Protein AF-A0A2E8H8Q5-F1 (afdb_monomer_lite)

Radius of gyration: 27.18 Å; chains: 1; bounding box: 79×69×74 Å

Foldseek 3Di:
DDDDDDPDPPDPDDDDPFDPAPPFPCGFPLNVPQDQDFCQVVNDDDDDDDDDDADAPPVGHHDDDDDDAKDFDAAAADADDDQFTKIKGFCCCCPVQVFKDKDKDDDDQKIKIKIAGWQDFGHADLQAFGARIDHGIKIWMGGPWKIKIKTKDFPAEDFDDDDPDDRPDMTMDGDQKGKMKIKMKMKGDDPPFKIKMKIKIKIFIEGRHHHCVQQDSLFHQHPLQAQQFFKKKKKKAFQQLPPQAFGKWWQAKWKDFVNHTFAFPFKWKFPPVQQQAWFFLAVPDTDGDDSVVQCVQQQLHGRPVSSCLLGLDNCPPPGDVVRIDTDDGHHNVRIDTHHRPMMIMTMGGDGGAGQWMKMKTWMFFWIWIKMWTFGHRCVQAVDPPQGDIDIDTFDTDWAGDHDRPPGDMDMGTDFHWGMKMKIKMWMWGCPPQKTKTKMKMKIKTKGFHRHPNHDIDIDMDIWMKMKIKGDPDPFKIKIKMWIDFAQPSAQWDWTWYAAPWGSDRNRTDTDIDGSQFFDSLSHSEGQAEAASPSSNNGDHPPDADNHFQQLQCPVSRRAGLQCNPVPPHGLCPPPPSVVRGDDDDDDDADPPVPPPGHSSRDDDRDGSHSDRHQKGWMKMKMWGDPDPSDIDMDMDMWIARGRNGDTD

pLDDT: mean 78.56, std 18.12, range [28.44, 98.62]

Structure (mmCIF, N/CA/C/O backbone):
data_AF-A0A2E8H8Q5-F1
#
_entry.id   AF-A0A2E8H8Q5-F1
#
loop_
_atom_site.group_PDB
_atom_site.id
_atom_site.type_symbol
_atom_site.label_atom_id
_atom_site.label_alt_id
_atom_site.label_comp_id
_atom_site.label_asym_id
_atom_site.label_entity_id
_atom_site.label_seq_id
_atom_site.pdbx_PDB_ins_code
_atom_site.Cartn_x
_atom_site.Cartn_y
_atom_site.Cartn_z
_atom_site.occupancy
_atom_site.B_iso_or_equiv
_atom_site.auth_seq_id
_atom_site.auth_comp_id
_atom_site.auth_asym_id
_atom_site.auth_atom_id
_atom_site.pdbx_PDB_model_num
ATOM 1 N N . MET A 1 1 ? -37.981 -36.299 -41.273 1.00 35.28 1 MET A N 1
ATOM 2 C CA . MET A 1 1 ? -37.106 -35.482 -42.141 1.00 35.28 1 MET A CA 1
ATOM 3 C C . MET A 1 1 ? -37.208 -34.044 -41.636 1.00 35.28 1 MET A C 1
ATOM 5 O O . MET A 1 1 ? -38.079 -33.306 -42.071 1.00 35.28 1 MET A O 1
ATOM 9 N N . PHE A 1 2 ? -36.442 -33.702 -40.598 1.00 28.44 2 PHE A N 1
ATOM 10 C CA . PHE A 1 2 ? -36.513 -32.393 -39.937 1.00 28.44 2 PHE A CA 1
ATOM 11 C C . PHE A 1 2 ? -35.454 -31.471 -40.547 1.00 28.44 2 PHE A C 1
ATOM 13 O O . PHE A 1 2 ? -34.269 -31.794 -40.528 1.00 28.44 2 PHE A O 1
ATOM 20 N N . ARG A 1 3 ? -35.899 -30.358 -41.139 1.00 29.95 3 ARG A N 1
ATOM 21 C CA . ARG A 1 3 ? -35.035 -29.278 -41.627 1.00 29.95 3 ARG A CA 1
ATOM 22 C C . ARG A 1 3 ? -34.650 -28.399 -40.438 1.00 29.95 3 ARG A C 1
ATOM 24 O O . ARG A 1 3 ? -35.522 -27.799 -39.822 1.00 29.95 3 ARG A O 1
ATOM 31 N N . ILE A 1 4 ? -33.357 -28.341 -40.139 1.00 31.83 4 ILE A N 1
ATOM 32 C CA . ILE A 1 4 ? -32.764 -27.381 -39.205 1.00 31.83 4 ILE A CA 1
ATOM 33 C C . ILE A 1 4 ? -32.521 -26.091 -39.990 1.00 31.83 4 ILE A C 1
ATOM 35 O O . ILE A 1 4 ? -31.784 -26.092 -40.976 1.00 31.83 4 ILE A O 1
ATOM 39 N N . HIS A 1 5 ? -33.170 -25.005 -39.578 1.00 30.89 5 HIS A N 1
ATOM 40 C CA . HIS A 1 5 ? -32.836 -23.662 -40.032 1.00 30.89 5 HIS A CA 1
ATOM 41 C C . HIS A 1 5 ? -31.618 -23.180 -39.241 1.00 30.89 5 HIS A C 1
ATOM 43 O O . HIS A 1 5 ? -31.726 -22.840 -38.068 1.00 30.89 5 HIS A O 1
ATOM 49 N N . LEU A 1 6 ? -30.454 -23.190 -39.892 1.00 28.95 6 LEU A N 1
ATOM 50 C CA . LEU A 1 6 ? -29.264 -22.490 -39.429 1.00 28.95 6 LEU A CA 1
ATOM 51 C C . LEU A 1 6 ? -29.497 -20.993 -39.686 1.00 28.95 6 LEU A C 1
ATOM 53 O O . LEU A 1 6 ? -29.458 -20.548 -40.834 1.00 28.95 6 LEU A O 1
ATOM 57 N N . VAL A 1 7 ? -29.813 -20.235 -38.638 1.00 30.75 7 VAL A N 1
ATOM 58 C CA . VAL A 1 7 ? -29.820 -18.770 -38.703 1.00 30.75 7 VAL A CA 1
ATOM 59 C C . VAL A 1 7 ? -28.363 -18.325 -38.700 1.00 30.75 7 VAL A C 1
ATOM 61 O O . VAL A 1 7 ? -27.665 -18.428 -37.696 1.00 30.75 7 VAL A O 1
ATOM 64 N N . LEU A 1 8 ? -27.894 -17.901 -39.870 1.00 30.58 8 LEU A N 1
ATOM 65 C CA . LEU A 1 8 ? -26.597 -17.275 -40.069 1.00 30.58 8 LEU A CA 1
ATOM 66 C C . LEU A 1 8 ? -26.690 -15.842 -39.518 1.00 30.58 8 LEU A C 1
ATOM 68 O O . LEU A 1 8 ? -27.173 -14.947 -40.210 1.00 30.58 8 LEU A O 1
ATOM 72 N N . CYS A 1 9 ? -26.277 -15.625 -38.267 1.00 28.61 9 CYS A N 1
ATOM 73 C CA . CYS A 1 9 ? -25.980 -14.277 -37.784 1.00 28.61 9 CYS A CA 1
ATOM 74 C C . CYS A 1 9 ? -24.736 -13.785 -38.531 1.00 28.61 9 CYS A C 1
ATOM 76 O O . CYS A 1 9 ? -23.620 -14.203 -38.228 1.00 28.61 9 CYS A O 1
ATOM 78 N N . LEU A 1 10 ? -24.928 -12.926 -39.536 1.00 31.69 10 LEU A N 1
ATOM 79 C CA . LEU A 1 10 ? -23.854 -12.066 -40.023 1.00 31.69 10 LEU A CA 1
ATOM 80 C C . LEU A 1 10 ? -23.558 -11.053 -38.913 1.00 31.69 10 LEU A C 1
ATOM 82 O O . LEU A 1 10 ? -24.235 -10.033 -38.804 1.00 31.69 10 LEU A O 1
ATOM 86 N N . CYS A 1 11 ? -22.562 -11.345 -38.082 1.00 32.38 11 CYS A N 1
ATOM 87 C CA . CYS A 1 11 ? -21.906 -10.305 -37.306 1.00 32.38 11 CYS A CA 1
ATOM 88 C C . CYS A 1 11 ? -21.221 -9.363 -38.303 1.00 32.38 11 CYS A C 1
ATOM 90 O O . CYS A 1 11 ? -20.434 -9.804 -39.144 1.00 32.38 11 CYS A O 1
ATOM 92 N N . LEU A 1 12 ? -21.561 -8.078 -38.238 1.00 31.41 12 LEU A N 1
ATOM 93 C CA . LEU A 1 12 ? -20.757 -7.014 -38.824 1.00 31.41 12 LEU A CA 1
ATOM 94 C C . LEU A 1 12 ? -19.358 -7.130 -38.213 1.00 31.41 12 LEU A C 1
ATOM 96 O O . LEU A 1 12 ? -19.176 -6.877 -37.028 1.00 31.41 12 LEU A O 1
ATOM 100 N N . VAL A 1 13 ? -18.393 -7.591 -39.005 1.00 34.50 13 VAL A N 1
ATOM 101 C CA . VAL A 1 13 ? -16.983 -7.614 -38.615 1.00 34.50 13 VAL A CA 1
ATOM 102 C C . VAL A 1 13 ? -16.469 -6.188 -38.780 1.00 34.50 13 VAL A C 1
ATOM 104 O O . VAL A 1 13 ? -16.101 -5.785 -39.884 1.00 34.50 13 VAL A O 1
ATOM 107 N N . SER A 1 14 ? -16.489 -5.407 -37.701 1.00 32.50 14 SER A N 1
ATOM 108 C CA . SER A 1 14 ? -15.544 -4.304 -37.561 1.00 32.50 14 SER A CA 1
ATOM 109 C C . SER A 1 14 ? -14.157 -4.922 -37.390 1.00 32.50 14 SER A C 1
ATOM 111 O O . SER A 1 14 ? -13.949 -5.837 -36.595 1.00 32.50 14 SER A O 1
ATOM 113 N N . VAL A 1 15 ? -13.210 -4.488 -38.217 1.00 34.66 15 VAL A N 1
ATOM 114 C CA . VAL A 1 15 ? -11.812 -4.910 -38.121 1.00 34.66 15 VAL A CA 1
ATOM 115 C C . VAL A 1 15 ? -11.148 -3.973 -37.122 1.00 34.66 15 VAL A C 1
ATOM 117 O O . VAL A 1 15 ? -10.618 -2.940 -37.515 1.00 34.66 15 VAL A O 1
ATOM 120 N N . ALA A 1 16 ? -11.227 -4.305 -35.837 1.00 34.34 16 ALA A N 1
ATOM 121 C CA . ALA A 1 16 ? -10.293 -3.773 -34.855 1.00 34.34 16 ALA A CA 1
ATOM 122 C C . ALA A 1 16 ? -9.044 -4.677 -34.843 1.00 34.34 16 ALA A C 1
ATOM 124 O O . ALA A 1 16 ? -9.179 -5.899 -34.999 1.00 34.34 16 ALA A O 1
ATOM 125 N N . PRO A 1 17 ? -7.825 -4.134 -34.703 1.00 34.22 17 PRO A N 1
ATOM 126 C CA . PRO A 1 17 ? -6.651 -4.945 -34.414 1.00 34.22 17 PRO A CA 1
ATOM 127 C C . PRO A 1 17 ? -6.799 -5.562 -33.013 1.00 34.22 17 PRO A C 1
ATOM 129 O O . PRO A 1 17 ? -6.422 -4.965 -32.020 1.00 34.22 17 PRO A O 1
ATOM 132 N N . SER A 1 18 ? -7.373 -6.763 -32.913 1.00 38.44 18 SER A N 1
ATOM 133 C CA . SER A 1 18 ? -7.459 -7.491 -31.639 1.00 38.44 18 SER A CA 1
ATOM 134 C C . SER A 1 18 ? -6.150 -8.243 -31.381 1.00 38.44 18 SER A C 1
ATOM 136 O O . SER A 1 18 ? -5.828 -9.190 -32.120 1.00 38.44 18 SER A O 1
ATOM 138 N N . ALA A 1 19 ? -5.401 -7.846 -30.351 1.00 41.88 19 ALA A N 1
ATOM 139 C CA . ALA A 1 19 ? -4.220 -8.532 -29.837 1.00 41.88 19 ALA A CA 1
ATOM 140 C C . ALA A 1 19 ? -4.625 -9.712 -28.916 1.00 41.88 19 ALA A C 1
ATOM 142 O O . ALA A 1 19 ? -4.969 -9.533 -27.767 1.00 41.88 19 ALA A O 1
ATOM 143 N N . GLY A 1 20 ? -4.580 -10.958 -29.386 1.00 47.00 20 GLY A N 1
ATOM 144 C CA . GLY A 1 20 ? -4.479 -12.149 -28.544 1.00 47.00 20 GLY A CA 1
ATOM 145 C C . GLY A 1 20 ? -3.141 -12.122 -27.845 1.00 47.00 20 GLY A C 1
ATOM 146 O O . GLY A 1 20 ? -2.085 -12.293 -28.471 1.00 47.00 20 GLY A O 1
ATOM 147 N N . GLN A 1 21 ? -3.258 -11.857 -26.563 1.00 63.16 21 GLN A N 1
ATOM 148 C CA . GLN A 1 21 ? -2.218 -11.397 -25.689 1.00 63.16 21 GLN A CA 1
ATOM 149 C C . GLN A 1 21 ? -2.270 -12.239 -24.413 1.00 63.16 21 GLN A C 1
ATOM 151 O O . GLN A 1 21 ? -3.286 -12.866 -24.109 1.00 63.16 21 GLN A O 1
ATOM 156 N N . PHE A 1 22 ? -1.160 -12.311 -23.694 1.00 64.81 22 PHE A N 1
ATOM 157 C CA . PHE A 1 22 ? -1.220 -12.672 -22.285 1.00 64.81 22 PHE A CA 1
ATOM 158 C C . PHE A 1 22 ? -2.120 -11.666 -21.543 1.00 64.81 22 PHE A C 1
ATOM 160 O O . PHE A 1 22 ? -2.167 -10.499 -21.930 1.00 64.81 22 PHE A O 1
ATOM 167 N N . LEU A 1 23 ? -2.830 -12.129 -20.515 1.00 64.25 23 LEU A N 1
ATOM 168 C CA . LEU A 1 23 ? -3.615 -11.310 -19.591 1.00 64.25 23 LEU A CA 1
ATOM 169 C C . LEU A 1 23 ? -2.716 -10.321 -18.855 1.00 64.25 23 LEU A C 1
ATOM 171 O O . LEU A 1 23 ? -3.163 -9.237 -18.506 1.00 64.25 23 LEU A O 1
ATOM 175 N N . SER A 1 24 ? -1.453 -10.692 -18.628 1.00 63.84 24 SER A N 1
ATOM 176 C CA . SER A 1 24 ? -0.474 -9.767 -18.072 1.00 63.84 24 SER A CA 1
ATOM 177 C C . SER A 1 24 ? -0.331 -8.509 -18.915 1.00 63.84 24 SER A C 1
ATOM 179 O O . SER A 1 24 ? -0.196 -8.580 -20.147 1.00 63.84 24 SER A O 1
ATOM 181 N N . ARG A 1 25 ? -0.206 -7.390 -18.215 1.00 70.00 25 ARG A N 1
ATOM 182 C CA . ARG A 1 25 ? -0.043 -6.070 -18.814 1.00 70.00 25 ARG A CA 1
ATOM 183 C C . ARG A 1 25 ? 1.182 -5.919 -19.723 1.00 70.00 25 ARG A C 1
ATOM 185 O O . ARG A 1 25 ? 1.063 -5.243 -20.732 1.00 70.00 25 ARG A O 1
ATOM 192 N N . ASP A 1 26 ? 2.301 -6.607 -19.453 1.00 58.50 26 ASP A N 1
ATOM 193 C CA . ASP A 1 26 ? 3.595 -6.428 -20.152 1.00 58.50 26 ASP A CA 1
ATOM 194 C C . ASP A 1 26 ? 3.540 -6.681 -21.673 1.00 58.50 26 ASP A C 1
ATOM 196 O O . ASP A 1 26 ? 4.475 -6.378 -22.414 1.00 58.50 26 ASP A O 1
ATOM 200 N N . PHE A 1 27 ? 2.454 -7.282 -22.163 1.00 52.50 27 PHE A N 1
ATOM 201 C CA . PHE A 1 27 ? 2.238 -7.521 -23.588 1.00 52.50 27 PHE A CA 1
ATOM 202 C C . PHE A 1 27 ? 1.300 -6.503 -24.250 1.00 52.50 27 PHE A C 1
ATOM 204 O O . PHE A 1 27 ? 1.085 -6.619 -25.461 1.00 52.50 27 PHE A O 1
ATOM 211 N N . ARG A 1 28 ? 0.732 -5.551 -23.490 1.00 62.34 28 ARG A N 1
ATOM 212 C CA . ARG A 1 28 ? -0.086 -4.451 -24.019 1.00 62.34 28 ARG A CA 1
ATOM 213 C C . ARG A 1 28 ? 0.873 -3.425 -24.617 1.00 62.34 28 ARG A C 1
ATOM 215 O O . ARG A 1 28 ? 1.993 -3.266 -24.138 1.00 62.34 28 ARG A O 1
ATOM 222 N N . GLU A 1 29 ? 0.466 -2.754 -25.693 1.00 55.69 29 GLU A N 1
ATOM 223 C CA . GLU A 1 29 ? 1.357 -1.808 -26.384 1.00 55.69 29 GLU A CA 1
ATOM 224 C C . GLU A 1 29 ? 1.789 -0.639 -25.486 1.00 55.69 29 GLU A C 1
ATOM 226 O O . GLU A 1 29 ? 2.944 -0.231 -25.598 1.00 55.69 29 GLU A O 1
ATOM 231 N N . LEU A 1 30 ? 0.918 -0.204 -24.563 1.00 54.91 30 LEU A N 1
ATOM 232 C CA . LEU A 1 30 ? 1.201 0.798 -23.524 1.00 54.91 30 LEU A CA 1
ATOM 233 C C . LEU A 1 30 ? 2.478 0.455 -22.733 1.00 54.91 30 LEU A C 1
ATOM 235 O O . LEU A 1 30 ? 3.422 1.234 -22.674 1.00 54.91 30 LEU A O 1
ATOM 239 N N . TRP A 1 31 ? 2.579 -0.784 -22.251 1.00 55.69 31 TRP A N 1
ATOM 240 C CA . TRP A 1 31 ? 3.596 -1.211 -21.283 1.00 55.69 31 TRP A CA 1
ATOM 241 C C . TRP A 1 31 ? 4.890 -1.751 -21.875 1.00 55.69 31 TRP A C 1
ATOM 243 O O . TRP A 1 31 ? 5.810 -2.146 -21.160 1.00 55.69 31 TRP A O 1
ATOM 253 N N . ARG A 1 32 ? 5.007 -1.774 -23.203 1.00 56.50 32 ARG A N 1
ATOM 254 C CA . ARG A 1 32 ? 6.163 -2.371 -23.885 1.00 56.50 32 ARG A CA 1
ATOM 255 C C . ARG A 1 32 ? 7.495 -1.686 -23.540 1.00 56.50 32 ARG A C 1
ATOM 257 O O . ARG A 1 32 ? 8.556 -2.281 -23.755 1.00 56.50 32 ARG A O 1
ATOM 264 N N . ASN A 1 33 ? 7.443 -0.446 -23.057 1.00 51.78 33 ASN A N 1
ATOM 265 C CA . ASN A 1 33 ? 8.616 0.359 -22.729 1.00 51.78 33 ASN A CA 1
ATOM 266 C C . ASN A 1 33 ? 9.030 0.268 -21.247 1.00 51.78 33 ASN A C 1
ATOM 268 O O . ASN A 1 33 ? 10.133 0.709 -20.924 1.00 51.78 33 ASN A O 1
ATOM 272 N N . GLU A 1 34 ? 8.231 -0.360 -20.374 1.00 56.94 34 GLU A N 1
ATOM 273 C CA . GLU A 1 34 ? 8.612 -0.636 -18.982 1.00 56.94 34 GLU A CA 1
ATOM 274 C C . GLU A 1 34 ? 9.607 -1.795 -18.910 1.00 56.94 34 GLU A C 1
ATOM 276 O O . GLU A 1 34 ? 9.263 -2.972 -18.784 1.00 56.94 34 GLU A O 1
ATOM 281 N N . VAL A 1 35 ? 10.890 -1.475 -19.023 1.00 60.03 35 VAL A N 1
ATOM 282 C CA . VAL A 1 35 ? 11.966 -2.461 -18.915 1.00 60.03 35 VAL A CA 1
ATOM 283 C C . VAL A 1 35 ? 13.001 -1.998 -17.910 1.00 60.03 35 VAL A C 1
ATOM 285 O O . VAL A 1 35 ? 13.249 -0.806 -17.760 1.00 60.03 35 VAL A O 1
ATOM 288 N N . PHE A 1 36 ? 13.662 -2.948 -17.236 1.00 74.25 36 PHE A N 1
ATOM 289 C CA . PHE A 1 36 ? 14.787 -2.622 -16.361 1.00 74.25 36 PHE A CA 1
ATOM 290 C C . PHE A 1 36 ? 15.883 -1.900 -17.156 1.00 74.25 36 PHE A C 1
ATOM 292 O O . PHE A 1 36 ? 16.674 -2.507 -17.893 1.00 74.25 36 PHE A O 1
ATOM 299 N N . GLU A 1 37 ? 15.930 -0.581 -16.987 1.00 59.50 37 GLU A N 1
ATOM 300 C CA . GLU A 1 37 ? 16.938 0.278 -17.578 1.00 59.50 37 GLU A CA 1
ATOM 301 C C . GLU A 1 37 ? 18.140 0.394 -16.645 1.00 59.50 37 GLU A C 1
ATOM 303 O O . GLU A 1 37 ? 18.019 0.723 -15.467 1.00 59.50 37 GLU A O 1
ATOM 308 N N . ASN A 1 38 ? 19.335 0.161 -17.187 1.00 72.62 38 ASN A N 1
ATOM 309 C CA . ASN A 1 38 ? 20.592 0.350 -16.475 1.00 72.62 38 ASN A CA 1
ATOM 310 C C . ASN A 1 38 ? 21.435 1.404 -17.195 1.00 72.62 38 ASN A C 1
ATOM 312 O O . ASN A 1 38 ? 22.013 1.142 -18.261 1.00 72.62 38 ASN A O 1
ATOM 316 N N . TYR A 1 39 ? 21.572 2.579 -16.583 1.00 66.06 39 TYR A N 1
ATOM 317 C CA . TYR A 1 39 ? 22.325 3.687 -17.154 1.00 66.06 39 TYR A CA 1
ATOM 318 C C . TYR A 1 39 ? 23.812 3.355 -17.264 1.00 66.06 39 TYR A C 1
ATOM 320 O O . TYR A 1 39 ? 24.486 3.930 -18.109 1.00 66.06 39 TYR A O 1
ATOM 328 N N . GLY A 1 40 ? 24.327 2.381 -16.501 1.00 41.94 40 GLY A N 1
ATOM 329 C CA . GLY A 1 40 ? 25.668 1.799 -16.633 1.00 41.94 40 GLY A CA 1
ATOM 330 C C . GLY A 1 40 ? 25.984 1.294 -18.050 1.00 41.94 40 GLY A C 1
ATOM 331 O O . GLY A 1 40 ? 27.060 1.584 -18.578 1.00 41.94 40 GLY A O 1
ATOM 332 N N . ALA A 1 41 ? 25.053 0.614 -18.716 1.00 52.56 41 ALA A N 1
ATOM 333 C CA . ALA A 1 41 ? 25.263 0.107 -20.075 1.00 52.56 41 ALA A CA 1
ATOM 334 C C . ALA A 1 41 ? 24.914 1.144 -21.160 1.00 52.56 41 ALA A C 1
ATOM 336 O O . ALA A 1 41 ? 25.683 1.324 -22.104 1.00 52.56 41 ALA A O 1
ATOM 337 N N . GLY A 1 42 ? 23.768 1.824 -21.020 1.00 54.16 42 GLY A N 1
ATOM 338 C CA . GLY A 1 42 ? 23.177 2.667 -22.070 1.00 54.16 42 GLY A CA 1
ATOM 339 C C . GLY A 1 42 ? 23.531 4.157 -22.028 1.00 54.16 42 GLY A C 1
ATOM 340 O O . GLY A 1 42 ? 23.348 4.839 -23.034 1.00 54.16 42 GLY A O 1
ATOM 341 N N . GLY A 1 43 ? 24.070 4.662 -20.911 1.00 53.72 43 GLY A N 1
ATOM 342 C CA . GLY A 1 43 ? 24.083 6.105 -20.635 1.00 53.72 43 GLY A CA 1
ATOM 343 C C . GLY A 1 43 ? 22.773 6.582 -20.015 1.00 53.72 43 GLY A C 1
ATOM 344 O O . GLY A 1 43 ? 21.753 5.933 -20.207 1.00 53.72 43 GLY A O 1
ATOM 345 N N . TYR A 1 44 ? 22.813 7.690 -19.265 1.00 48.50 44 TYR A N 1
ATOM 346 C CA . TYR A 1 44 ? 21.593 8.405 -18.877 1.00 48.50 44 TYR A CA 1
ATOM 347 C C . TYR A 1 44 ? 20.998 9.058 -20.126 1.00 48.50 44 TYR A C 1
ATOM 349 O O . TYR A 1 44 ? 21.748 9.641 -20.918 1.00 48.50 44 TYR A O 1
ATOM 357 N N . ARG A 1 45 ? 19.690 8.900 -20.321 1.00 53.50 45 ARG A N 1
ATOM 358 C CA . ARG A 1 45 ? 18.925 9.565 -21.376 1.00 53.50 45 ARG A CA 1
ATOM 359 C C . ARG A 1 45 ? 18.148 10.692 -20.723 1.00 53.50 45 ARG A C 1
ATOM 361 O O . ARG A 1 45 ? 17.631 10.511 -19.631 1.00 53.50 45 ARG A O 1
ATOM 368 N N . ASP A 1 46 ? 18.164 11.843 -21.372 1.00 52.59 46 ASP A N 1
ATOM 369 C CA . ASP A 1 46 ? 17.427 13.009 -20.916 1.00 52.59 46 ASP A CA 1
ATOM 370 C C . ASP A 1 46 ? 15.949 12.813 -21.257 1.00 52.59 46 ASP A C 1
ATOM 372 O O . ASP A 1 46 ? 15.634 12.465 -22.402 1.00 52.59 46 ASP A O 1
ATOM 376 N N . TYR A 1 47 ? 15.081 12.963 -20.264 1.00 48.47 47 TYR A N 1
ATOM 377 C CA . TYR A 1 47 ? 13.639 12.792 -20.386 1.00 48.47 47 TYR A CA 1
ATOM 378 C C . TYR A 1 47 ? 13.020 14.188 -20.176 1.00 48.47 47 TYR A C 1
ATOM 380 O O . TYR A 1 47 ? 12.818 14.608 -19.044 1.00 48.47 47 TYR A O 1
ATOM 388 N N . ASP A 1 48 ? 12.790 14.878 -21.303 1.00 42.44 48 ASP A N 1
ATOM 389 C CA . ASP A 1 48 ? 12.119 16.180 -21.528 1.00 42.44 48 ASP A CA 1
ATOM 390 C C . ASP A 1 48 ? 12.958 17.474 -21.773 1.00 42.44 48 ASP A C 1
ATOM 392 O O . ASP A 1 48 ? 14.136 17.571 -21.441 1.00 42.44 48 ASP A O 1
ATOM 396 N N . PHE A 1 49 ? 12.367 18.425 -22.525 1.00 43.47 49 PHE A N 1
ATOM 397 C CA . PHE A 1 49 ? 13.016 19.426 -23.408 1.00 43.47 49 PHE A CA 1
ATOM 398 C C . PHE A 1 49 ? 13.586 20.712 -22.754 1.00 43.47 49 PHE A C 1
ATOM 400 O O . PHE A 1 49 ? 12.824 21.572 -22.329 1.00 43.47 49 PHE A O 1
ATOM 407 N N . ASP A 1 50 ? 14.905 20.955 -22.869 1.00 34.22 50 ASP A N 1
ATOM 408 C CA . ASP A 1 50 ? 15.508 22.123 -23.558 1.00 34.22 50 ASP A CA 1
ATOM 409 C C . ASP A 1 50 ? 17.060 22.086 -23.562 1.00 34.22 50 ASP A C 1
ATOM 411 O O . ASP A 1 50 ? 17.716 21.335 -22.850 1.00 34.22 50 ASP A O 1
ATOM 415 N N . GLN A 1 51 ? 17.685 22.880 -24.438 1.00 37.50 51 GLN A N 1
ATOM 416 C CA . GLN A 1 51 ? 19.099 22.751 -24.823 1.00 37.50 51 GLN A CA 1
ATOM 417 C C . GLN A 1 51 ? 20.117 23.239 -23.759 1.00 37.50 51 GLN A C 1
ATOM 419 O O . GLN A 1 51 ? 20.331 24.440 -23.578 1.00 37.50 51 GLN A O 1
ATOM 424 N N . GLU A 1 52 ? 20.850 22.306 -23.140 1.00 42.62 52 GLU A N 1
ATOM 425 C CA . GLU A 1 52 ? 21.918 22.585 -22.164 1.00 42.62 52 GLU A CA 1
ATOM 426 C C . GLU A 1 52 ? 23.279 23.001 -22.779 1.00 42.62 52 GLU A C 1
ATOM 428 O O . GLU A 1 52 ? 23.699 22.551 -23.852 1.00 42.62 52 GLU A O 1
ATOM 433 N N . ASN A 1 53 ? 24.026 23.858 -22.066 1.00 37.44 53 ASN A N 1
ATOM 434 C CA . ASN A 1 53 ? 25.202 24.575 -22.576 1.00 37.44 53 ASN A CA 1
ATOM 435 C C . ASN A 1 53 ? 26.521 24.113 -21.912 1.00 37.44 53 ASN A C 1
ATOM 437 O O . ASN A 1 53 ? 26.784 24.391 -20.742 1.00 37.44 53 ASN A O 1
ATOM 441 N N . ARG A 1 54 ? 27.413 23.470 -22.679 1.00 38.94 54 ARG A N 1
ATOM 442 C CA . ARG A 1 54 ? 28.720 22.964 -22.201 1.00 38.94 54 ARG A CA 1
ATOM 443 C C . ARG A 1 54 ? 29.765 24.080 -22.037 1.00 38.94 54 ARG A C 1
ATOM 445 O O . ARG A 1 54 ? 29.915 24.934 -22.913 1.00 38.94 54 ARG A O 1
ATOM 452 N N . ARG A 1 55 ? 30.564 24.041 -20.959 1.00 38.69 55 ARG A N 1
ATOM 453 C CA . ARG A 1 55 ? 31.727 24.932 -20.749 1.00 38.69 55 ARG A CA 1
ATOM 454 C C . ARG A 1 55 ? 33.037 24.162 -20.891 1.00 38.69 55 ARG A C 1
ATOM 456 O O . ARG A 1 55 ? 33.341 23.268 -20.109 1.00 38.69 55 ARG A O 1
ATOM 463 N N . PHE A 1 56 ? 33.811 24.589 -21.877 1.00 43.59 56 PHE A N 1
ATOM 464 C CA . PHE A 1 56 ? 35.156 24.119 -22.172 1.00 43.59 56 PHE A CA 1
ATOM 465 C C . PHE A 1 56 ? 36.165 25.197 -21.764 1.00 43.59 56 PHE A C 1
ATOM 467 O O . PHE A 1 56 ? 35.820 26.384 -21.684 1.00 43.59 56 PHE A O 1
ATOM 474 N N . ASP A 1 57 ? 37.411 24.816 -21.512 1.00 40.16 57 ASP A N 1
ATOM 475 C CA . ASP A 1 57 ? 38.496 25.786 -21.377 1.00 40.16 57 ASP A CA 1
ATOM 476 C C . ASP A 1 57 ? 38.815 26.480 -22.722 1.00 40.16 57 ASP A C 1
ATOM 478 O O . ASP A 1 57 ? 38.181 26.236 -23.751 1.00 40.16 57 ASP A O 1
ATOM 482 N N . ARG A 1 58 ? 39.807 27.383 -22.741 1.00 33.28 58 ARG A N 1
ATOM 483 C CA . ARG A 1 58 ? 40.209 28.091 -23.977 1.00 33.28 58 ARG A CA 1
ATOM 484 C C . ARG A 1 58 ? 40.896 27.191 -25.022 1.00 33.28 58 ARG A C 1
ATOM 486 O O . ARG A 1 58 ? 41.231 27.699 -26.092 1.00 33.28 58 ARG A O 1
ATOM 493 N N . PHE A 1 59 ? 41.102 25.907 -24.730 1.00 39.66 59 PHE A N 1
ATOM 494 C CA . PHE A 1 59 ? 41.710 24.901 -25.603 1.00 39.66 59 PHE A CA 1
ATOM 495 C C . PHE A 1 59 ? 40.745 23.764 -25.995 1.00 39.66 59 PHE A C 1
ATOM 497 O O . PHE A 1 59 ? 41.047 23.048 -26.948 1.00 39.66 59 PHE A O 1
ATOM 504 N N . GLY A 1 60 ? 39.569 23.660 -25.365 1.00 32.03 60 GLY A N 1
ATOM 505 C CA . GLY A 1 60 ? 38.500 22.722 -25.727 1.00 32.03 60 GLY A CA 1
ATOM 506 C C . GLY A 1 60 ? 38.276 21.559 -24.752 1.00 32.03 60 GLY A C 1
ATOM 507 O O . GLY A 1 60 ? 37.491 20.671 -25.079 1.00 32.03 60 GLY A O 1
ATOM 508 N N . ASP A 1 61 ? 38.903 21.566 -23.572 1.00 38.31 61 ASP A N 1
ATOM 509 C CA . ASP A 1 61 ? 38.802 20.481 -22.583 1.00 38.31 61 ASP A CA 1
ATOM 510 C C . ASP A 1 61 ? 37.759 20.786 -21.480 1.00 38.31 61 ASP A C 1
ATOM 512 O O . ASP A 1 61 ? 37.551 21.941 -21.096 1.00 38.31 61 ASP A O 1
ATOM 516 N N . LEU A 1 62 ? 37.074 19.750 -20.971 1.00 41.53 62 LEU A N 1
ATOM 517 C CA . LEU A 1 62 ? 36.084 19.835 -19.879 1.00 41.53 62 LEU A CA 1
ATOM 518 C C . LEU A 1 62 ? 36.804 19.918 -18.515 1.00 41.53 62 LEU A C 1
ATOM 520 O O . LEU A 1 62 ? 37.638 19.065 -18.230 1.00 41.53 62 LEU A O 1
ATOM 524 N N . ILE A 1 63 ? 36.500 20.928 -17.682 1.00 46.81 63 ILE A N 1
ATOM 525 C CA . ILE A 1 63 ? 37.374 21.337 -16.553 1.00 46.81 63 ILE A CA 1
ATOM 526 C C . ILE A 1 63 ? 36.987 20.783 -15.153 1.00 46.81 63 ILE A C 1
ATOM 528 O O . ILE A 1 63 ? 37.692 19.929 -14.651 1.00 46.81 63 ILE A O 1
ATOM 532 N N . ILE A 1 64 ? 35.938 21.303 -14.496 1.00 45.78 64 ILE A N 1
ATOM 533 C CA . ILE A 1 64 ? 35.527 21.138 -13.066 1.00 45.78 64 ILE A CA 1
ATOM 534 C C . ILE A 1 64 ? 36.573 21.332 -11.928 1.00 45.78 64 ILE A C 1
ATOM 536 O O . ILE A 1 64 ? 37.644 20.740 -11.914 1.00 45.78 64 ILE A O 1
ATOM 540 N N . ASP A 1 65 ? 36.157 22.109 -10.906 1.00 36.41 65 ASP A N 1
ATOM 541 C CA . ASP A 1 65 ? 36.688 22.188 -9.523 1.00 36.41 65 ASP A CA 1
ATOM 542 C C . ASP A 1 65 ? 35.524 22.593 -8.562 1.00 36.41 65 ASP A C 1
ATOM 544 O O . ASP A 1 65 ? 34.654 23.365 -8.975 1.00 36.41 65 ASP A O 1
ATOM 548 N N . GLY A 1 66 ? 35.431 22.045 -7.332 1.00 54.41 66 GLY A N 1
ATOM 549 C CA . GLY A 1 66 ? 34.138 21.851 -6.619 1.00 54.41 66 GLY A CA 1
ATOM 550 C C . GLY A 1 66 ? 33.782 22.722 -5.389 1.00 54.41 66 GLY A C 1
ATOM 551 O O . GLY A 1 66 ? 34.628 23.357 -4.763 1.00 54.41 66 GLY A O 1
ATOM 552 N N . VAL A 1 67 ? 32.489 22.706 -5.033 1.00 54.22 67 VAL A N 1
ATOM 553 C CA . VAL A 1 67 ? 31.791 23.400 -3.923 1.00 54.22 67 VAL A CA 1
ATOM 554 C C . VAL A 1 67 ? 30.659 22.494 -3.402 1.00 54.22 67 VAL A C 1
ATOM 556 O O . VAL A 1 67 ? 30.131 21.718 -4.194 1.00 54.22 67 VAL A O 1
ATOM 559 N N . ASP A 1 68 ? 30.258 22.578 -2.126 1.00 55.53 68 ASP A N 1
ATOM 560 C CA . ASP A 1 68 ? 29.134 21.772 -1.603 1.00 55.53 68 ASP A CA 1
ATOM 561 C C . ASP A 1 68 ? 27.809 22.202 -2.266 1.00 55.53 68 ASP A C 1
ATOM 563 O O . ASP A 1 68 ? 27.511 23.394 -2.334 1.00 55.53 68 ASP A O 1
ATOM 567 N N . VAL A 1 69 ? 27.037 21.248 -2.804 1.00 71.12 69 VAL A N 1
ATOM 568 C CA . VAL A 1 69 ? 25.773 21.492 -3.546 1.00 71.12 69 VAL A CA 1
ATOM 569 C C . VAL A 1 69 ? 24.596 20.763 -2.898 1.00 71.12 69 VAL A C 1
ATOM 571 O O . VAL A 1 69 ? 23.532 21.349 -2.702 1.00 71.12 69 VAL A O 1
ATOM 574 N N . ILE A 1 70 ? 24.816 19.507 -2.503 1.00 70.62 70 ILE A N 1
ATOM 575 C CA . ILE A 1 70 ? 23.901 18.698 -1.698 1.00 70.62 70 ILE A CA 1
ATOM 576 C C . ILE A 1 70 ? 24.715 18.075 -0.569 1.00 70.62 70 ILE A C 1
ATOM 578 O O . ILE A 1 70 ? 25.807 17.555 -0.805 1.00 70.62 70 ILE A O 1
ATOM 582 N N . ASN A 1 71 ? 24.172 18.082 0.642 1.00 75.00 71 ASN A N 1
ATOM 583 C CA . ASN A 1 71 ? 24.678 17.277 1.742 1.00 75.00 71 ASN A CA 1
ATOM 584 C C . ASN A 1 71 ? 23.533 16.447 2.304 1.00 75.00 71 ASN A C 1
ATOM 586 O O . ASN A 1 71 ? 22.538 16.986 2.791 1.00 75.00 71 ASN A O 1
ATOM 590 N N . LEU A 1 72 ? 23.696 15.131 2.241 1.00 69.38 72 LEU A N 1
ATOM 591 C CA . LEU A 1 72 ? 22.800 14.194 2.883 1.00 69.38 72 LEU A CA 1
ATOM 592 C C . LEU A 1 72 ? 23.530 13.544 4.048 1.00 69.38 72 LEU A C 1
ATOM 594 O O . LEU A 1 72 ? 24.488 12.794 3.855 1.00 69.38 72 LEU A O 1
ATOM 598 N N . SER A 1 73 ? 23.070 13.826 5.263 1.00 71.25 73 SER A N 1
ATOM 599 C CA . SER A 1 73 ? 23.652 13.257 6.468 1.00 71.25 73 SER A CA 1
ATOM 600 C C . SER A 1 73 ? 22.604 12.474 7.239 1.00 71.25 73 SER A C 1
ATOM 602 O O . SER A 1 73 ? 21.700 13.041 7.856 1.00 71.25 73 SER A O 1
ATOM 604 N N . GLU A 1 74 ? 22.773 11.156 7.261 1.00 67.25 74 GLU A N 1
ATOM 605 C CA . GLU A 1 74 ? 22.053 10.290 8.181 1.00 67.25 74 GLU A CA 1
ATOM 606 C C . GLU A 1 74 ? 22.937 10.009 9.399 1.00 67.25 74 GLU A C 1
ATOM 608 O O . GLU A 1 74 ? 23.963 9.334 9.305 1.00 67.25 74 GLU A O 1
ATOM 613 N N . THR A 1 75 ? 22.557 10.539 10.563 1.00 65.75 75 THR A N 1
ATOM 614 C CA . THR A 1 75 ? 23.300 10.314 11.809 1.00 65.75 75 THR A CA 1
ATOM 615 C C . THR A 1 75 ? 22.416 9.581 12.808 1.00 65.75 75 THR A C 1
ATOM 617 O O . THR A 1 75 ? 21.542 10.188 13.413 1.00 65.75 75 THR A O 1
ATOM 620 N N . ARG A 1 76 ? 22.685 8.288 13.018 1.00 66.81 76 ARG A N 1
ATOM 621 C CA . ARG A 1 76 ? 22.021 7.441 14.026 1.00 66.81 76 ARG A CA 1
ATOM 622 C C . ARG A 1 76 ? 22.799 7.512 15.348 1.00 66.81 76 ARG A C 1
ATOM 624 O O . ARG A 1 76 ? 24.020 7.340 15.338 1.00 66.81 76 ARG A O 1
ATOM 631 N N . ARG A 1 77 ? 22.145 7.810 16.479 1.00 65.62 77 ARG A N 1
ATOM 632 C CA . ARG A 1 77 ? 22.808 8.185 17.751 1.00 65.62 77 ARG A CA 1
ATOM 633 C C . ARG A 1 77 ? 22.255 7.462 18.976 1.00 65.62 77 ARG A C 1
ATOM 635 O O . ARG A 1 77 ? 21.078 7.167 19.056 1.00 65.62 77 ARG A O 1
ATOM 642 N N . ASP A 1 78 ? 23.089 7.320 20.004 1.00 58.12 78 ASP A N 1
ATOM 643 C CA . ASP A 1 78 ? 22.684 6.725 21.287 1.00 58.12 78 ASP A CA 1
ATOM 644 C C . ASP A 1 78 ? 22.324 7.769 22.379 1.00 58.12 78 ASP A C 1
ATOM 646 O O . ASP A 1 78 ? 22.041 7.390 23.517 1.00 58.12 78 ASP A O 1
ATOM 650 N N . ALA A 1 79 ? 22.337 9.084 22.083 1.00 52.72 79 ALA A N 1
ATOM 651 C CA . ALA A 1 79 ? 22.027 10.148 23.058 1.00 52.72 79 ALA A CA 1
ATOM 652 C C . ALA A 1 79 ? 21.432 11.445 22.433 1.00 52.72 79 ALA A C 1
ATOM 654 O O . ALA A 1 79 ? 21.967 11.926 21.430 1.00 52.72 79 ALA A O 1
ATOM 655 N N . PRO A 1 80 ? 20.382 12.055 23.037 1.00 50.19 80 PRO A N 1
ATOM 656 C CA . PRO A 1 80 ? 19.693 13.249 22.512 1.00 50.19 80 PRO A CA 1
ATOM 657 C C . PRO A 1 80 ? 20.442 14.580 22.763 1.00 50.19 80 PRO A C 1
ATOM 659 O O . PRO A 1 80 ? 21.088 14.739 23.799 1.00 50.19 80 PRO A O 1
ATOM 662 N N . GLY A 1 81 ? 20.312 15.562 21.846 1.00 56.31 81 GLY A N 1
ATOM 663 C CA . GLY A 1 81 ? 20.713 16.973 22.068 1.00 56.31 81 GLY A CA 1
ATOM 664 C C . GLY A 1 81 ? 21.713 17.630 21.089 1.00 56.31 81 GLY A C 1
ATOM 665 O O . GLY A 1 81 ? 22.039 18.800 21.270 1.00 56.31 81 GLY A O 1
ATOM 666 N N . ILE A 1 82 ? 22.198 16.935 20.052 1.00 58.38 82 ILE A N 1
ATOM 667 C CA . ILE A 1 82 ? 23.103 17.466 18.998 1.00 58.38 82 ILE A CA 1
ATOM 668 C C . ILE A 1 82 ? 22.429 17.273 17.622 1.00 58.38 82 ILE A C 1
ATOM 670 O O . ILE A 1 82 ? 21.587 16.388 17.502 1.00 58.38 82 ILE A O 1
ATOM 674 N N . ARG A 1 83 ? 22.765 18.090 16.601 1.00 60.03 83 ARG A N 1
ATOM 675 C CA . ARG A 1 83 ? 22.170 18.083 15.235 1.00 60.03 83 ARG A CA 1
ATOM 676 C C . ARG A 1 83 ? 21.890 16.644 14.734 1.00 60.03 83 ARG A C 1
ATOM 678 O O . ARG A 1 83 ? 22.831 15.866 14.578 1.00 60.03 83 ARG A O 1
ATOM 685 N N . GLY A 1 84 ? 20.612 16.289 14.553 1.00 66.62 84 GLY A N 1
ATOM 686 C CA . GLY A 1 84 ? 20.165 14.983 14.032 1.00 66.62 84 GLY A CA 1
ATOM 687 C C . GLY A 1 84 ? 20.369 14.858 12.520 1.00 66.62 84 GLY A C 1
ATOM 688 O O . GLY A 1 84 ? 21.035 15.709 11.932 1.00 66.62 84 GLY A O 1
ATOM 689 N N . SER A 1 85 ? 19.796 13.824 11.898 1.00 75.31 85 SER A N 1
ATOM 690 C CA . SER A 1 85 ? 19.801 13.682 10.436 1.00 75.31 85 SER A CA 1
ATOM 691 C C . SER A 1 85 ? 19.231 14.931 9.763 1.00 75.31 85 SER A C 1
ATOM 693 O O . SER A 1 85 ? 18.227 15.502 10.206 1.00 75.31 85 SER A O 1
ATOM 695 N N . PHE A 1 86 ? 19.891 15.364 8.699 1.00 74.25 86 PHE A N 1
ATOM 696 C CA . PHE A 1 86 ? 19.502 16.547 7.950 1.00 74.25 86 PHE A CA 1
ATOM 697 C C . PHE A 1 86 ? 19.869 16.380 6.482 1.00 74.25 86 PHE A C 1
ATOM 699 O O . PHE A 1 86 ? 20.743 15.594 6.111 1.00 74.25 86 PHE A O 1
ATOM 706 N N . GLU A 1 87 ? 19.188 17.157 5.661 1.00 78.81 87 GLU A N 1
ATOM 707 C CA . GLU A 1 87 ? 19.532 17.367 4.266 1.00 78.81 87 GLU A CA 1
ATOM 708 C C . GLU A 1 87 ? 19.759 18.856 4.068 1.00 78.81 87 GLU A C 1
ATOM 710 O O . GLU A 1 87 ? 19.048 19.676 4.660 1.00 78.81 87 GLU A O 1
ATOM 715 N N . SER A 1 88 ? 20.748 19.196 3.250 1.00 81.06 88 SER A N 1
ATOM 716 C CA . SER A 1 88 ? 20.922 20.554 2.771 1.00 81.06 88 SER A CA 1
ATOM 717 C C . SER A 1 88 ? 21.097 20.588 1.265 1.00 81.06 88 SER A C 1
ATOM 719 O O . SER A 1 88 ? 21.847 19.789 0.704 1.00 81.06 88 SER A O 1
ATOM 721 N N . ARG A 1 89 ? 20.440 21.552 0.624 1.00 83.75 89 ARG A N 1
ATOM 722 C CA . ARG A 1 89 ? 20.640 21.886 -0.789 1.00 83.75 89 ARG A CA 1
ATOM 723 C C . ARG A 1 89 ? 20.896 23.380 -0.896 1.00 83.75 89 ARG A C 1
ATOM 725 O O . ARG A 1 89 ? 20.275 24.164 -0.174 1.00 83.75 89 ARG A O 1
ATOM 732 N N . ASN A 1 90 ? 21.790 23.775 -1.792 1.00 81.69 90 ASN A N 1
ATOM 733 C CA . ASN A 1 90 ? 21.937 25.179 -2.154 1.00 81.69 90 ASN A CA 1
ATOM 734 C C . ASN A 1 90 ? 21.326 25.458 -3.522 1.00 81.69 90 ASN A C 1
ATOM 736 O O . ASN A 1 90 ? 20.985 24.560 -4.293 1.00 81.69 90 ASN A O 1
ATOM 740 N N . ALA A 1 91 ? 21.225 26.736 -3.855 1.00 79.94 91 ALA A N 1
ATOM 741 C CA . ALA A 1 91 ? 20.584 27.138 -5.092 1.00 79.94 91 ALA A CA 1
ATOM 742 C C . ALA A 1 91 ? 21.437 26.923 -6.358 1.00 79.94 91 ALA A C 1
ATOM 744 O O . ALA A 1 91 ? 21.004 27.320 -7.441 1.00 79.94 91 ALA A O 1
ATOM 745 N N . ARG A 1 92 ? 22.627 26.308 -6.243 1.00 76.81 92 ARG A N 1
ATOM 746 C CA . ARG A 1 92 ? 23.401 25.794 -7.386 1.00 76.81 92 ARG A CA 1
ATOM 747 C C . ARG A 1 92 ? 22.836 24.471 -7.886 1.00 76.81 92 ARG A C 1
ATOM 749 O O . ARG A 1 92 ? 22.871 24.251 -9.089 1.00 76.81 92 ARG A O 1
ATOM 756 N N . TYR A 1 93 ? 22.293 23.640 -6.993 1.00 74.06 93 TYR A N 1
ATOM 757 C CA . TYR A 1 93 ? 21.600 22.406 -7.369 1.00 74.06 93 TYR A CA 1
ATOM 758 C C . TYR A 1 93 ? 20.465 22.703 -8.352 1.00 74.06 93 TYR A C 1
ATOM 760 O O . TYR A 1 93 ? 20.426 22.149 -9.440 1.00 74.06 93 TYR A O 1
ATOM 768 N N . ASP A 1 94 ? 19.616 23.665 -7.989 1.00 74.25 94 ASP A N 1
ATOM 769 C CA . ASP A 1 94 ? 18.438 24.060 -8.764 1.00 74.25 94 ASP A CA 1
ATOM 770 C C . ASP A 1 94 ? 18.782 24.800 -10.071 1.00 74.25 94 ASP A C 1
ATOM 772 O O . ASP A 1 94 ? 18.111 24.610 -11.071 1.00 74.25 94 ASP A O 1
ATOM 776 N N . ARG A 1 95 ? 19.838 25.633 -10.099 1.00 71.94 95 ARG A N 1
ATOM 777 C CA . ARG A 1 95 ? 20.115 26.527 -11.248 1.00 71.94 95 ARG A CA 1
ATOM 778 C C . ARG A 1 95 ? 21.288 26.148 -12.143 1.00 71.94 95 ARG A C 1
ATOM 780 O O . ARG A 1 95 ? 21.294 26.538 -13.304 1.00 71.94 95 ARG A O 1
ATOM 787 N N . PHE A 1 96 ? 22.338 25.532 -11.600 1.00 69.38 96 PHE A N 1
ATOM 788 C CA . PHE A 1 96 ? 23.537 25.185 -12.381 1.00 69.38 96 PHE A CA 1
ATOM 789 C C . PHE A 1 96 ? 23.535 23.744 -12.856 1.00 69.38 96 PHE A C 1
ATOM 791 O O . PHE A 1 96 ? 24.170 23.462 -13.865 1.00 69.38 96 PHE A O 1
ATOM 798 N N . PHE A 1 97 ? 22.878 22.866 -12.107 1.00 68.69 97 PHE A N 1
ATOM 799 C CA . PHE A 1 97 ? 22.813 21.440 -12.396 1.00 68.69 97 PHE A CA 1
ATOM 800 C C . PHE A 1 97 ? 21.405 20.991 -12.774 1.00 68.69 97 PHE A C 1
ATOM 802 O O . PHE A 1 97 ? 21.207 19.803 -12.948 1.00 68.69 97 PHE A O 1
ATOM 809 N N . ASP A 1 98 ? 20.441 21.915 -12.825 1.00 71.12 98 ASP A N 1
ATOM 810 C CA . ASP A 1 98 ? 19.027 21.631 -13.092 1.00 71.12 98 ASP A CA 1
ATOM 811 C C . ASP A 1 98 ? 18.508 20.394 -12.342 1.00 71.12 98 ASP A C 1
ATOM 813 O O . ASP A 1 98 ? 17.874 19.496 -12.883 1.00 71.12 98 ASP A O 1
ATOM 817 N N . LYS A 1 99 ? 18.863 20.319 -11.052 1.00 77.12 99 LYS A N 1
ATOM 818 C CA . LYS A 1 99 ? 18.508 19.220 -10.147 1.00 77.12 99 LYS A CA 1
ATOM 819 C C . LYS A 1 99 ? 19.069 17.848 -10.554 1.00 77.12 99 LYS A C 1
ATOM 821 O O . LYS A 1 99 ? 18.555 16.838 -10.088 1.00 77.12 99 LYS A O 1
ATOM 826 N N . LEU A 1 100 ? 20.136 17.784 -11.354 1.00 77.44 100 LEU A N 1
ATOM 827 C CA . LEU A 1 100 ? 20.739 16.538 -11.829 1.00 77.44 100 LEU A CA 1
ATOM 828 C C . LEU A 1 100 ? 22.277 16.593 -11.873 1.00 77.44 100 LEU A C 1
ATOM 830 O O . LEU A 1 100 ? 22.909 17.416 -12.529 1.00 77.44 100 LEU A O 1
ATOM 834 N N . ILE A 1 101 ? 22.918 15.649 -11.189 1.00 79.31 101 ILE A N 1
ATOM 835 C CA . ILE A 1 101 ? 24.372 15.470 -11.177 1.00 79.31 101 ILE A CA 1
ATOM 836 C C . ILE A 1 101 ? 24.686 14.033 -11.578 1.00 79.31 101 ILE A C 1
ATOM 838 O O . ILE A 1 101 ? 24.205 13.088 -10.955 1.00 79.31 101 ILE A O 1
ATOM 842 N N . ILE A 1 102 ? 25.550 13.861 -12.581 1.00 75.56 102 ILE A N 1
ATOM 843 C CA . ILE A 1 102 ? 25.964 12.545 -13.079 1.00 75.56 102 ILE A CA 1
ATOM 844 C C . ILE A 1 102 ? 27.488 12.442 -13.060 1.00 75.56 102 ILE A C 1
ATOM 846 O O . ILE A 1 102 ? 28.189 13.227 -13.696 1.00 75.56 102 ILE A O 1
ATOM 850 N N . ALA A 1 103 ? 28.001 11.426 -12.370 1.00 75.94 103 ALA A N 1
ATOM 851 C CA . ALA A 1 103 ? 29.396 11.010 -12.435 1.00 75.94 103 ALA A CA 1
ATOM 852 C C . ALA A 1 103 ? 29.496 9.646 -13.124 1.00 75.94 103 ALA A C 1
ATOM 854 O O . ALA A 1 103 ? 28.776 8.709 -12.778 1.00 75.94 103 ALA A O 1
ATOM 855 N N . ASN A 1 104 ? 30.398 9.519 -14.096 1.00 76.81 104 ASN A N 1
ATOM 856 C CA . ASN A 1 104 ? 30.572 8.307 -14.890 1.00 76.81 104 ASN A CA 1
ATOM 857 C C . ASN A 1 104 ? 32.027 7.825 -14.879 1.00 76.81 104 ASN A C 1
ATOM 859 O O . ASN A 1 104 ? 32.959 8.608 -15.044 1.00 76.81 104 ASN A O 1
ATOM 863 N N . GLU A 1 105 ? 32.213 6.513 -14.778 1.00 75.12 105 GLU A N 1
ATOM 864 C CA . GLU A 1 105 ? 33.509 5.853 -14.932 1.00 75.12 105 GLU A CA 1
ATOM 865 C C . GLU A 1 105 ? 33.340 4.588 -15.783 1.00 75.12 105 GLU A C 1
ATOM 867 O O . GLU A 1 105 ? 32.302 3.926 -15.745 1.00 75.12 105 GLU A O 1
ATOM 872 N N . GLY A 1 106 ? 34.347 4.242 -16.583 1.00 74.69 106 GLY A N 1
ATOM 873 C CA . GLY A 1 106 ? 34.324 3.011 -17.366 1.00 74.69 106 GLY A CA 1
ATOM 874 C C . GLY A 1 106 ? 35.714 2.529 -17.749 1.00 74.69 106 GLY A C 1
ATOM 875 O O . GLY A 1 106 ? 36.590 3.320 -18.098 1.00 74.69 106 GLY A O 1
ATOM 876 N N . PHE A 1 107 ? 35.905 1.212 -17.700 1.00 71.81 107 PHE A N 1
ATOM 877 C CA . PHE A 1 107 ? 37.133 0.545 -18.112 1.00 71.81 107 PHE A CA 1
ATOM 878 C C . PHE A 1 107 ? 36.832 -0.826 -18.731 1.00 71.81 107 PHE A C 1
ATOM 880 O O . PHE A 1 107 ? 36.358 -1.752 -18.069 1.00 71.81 107 PHE A O 1
ATOM 887 N N . GLY A 1 108 ? 37.153 -0.978 -20.018 1.00 78.38 108 GLY A N 1
ATOM 888 C CA . GLY A 1 108 ? 36.901 -2.213 -20.759 1.00 78.38 108 GLY A CA 1
ATOM 889 C C . GLY A 1 108 ? 35.402 -2.552 -20.803 1.00 78.38 108 GLY A C 1
ATOM 890 O O . GLY A 1 108 ? 34.614 -1.695 -21.190 1.00 78.38 108 GLY A O 1
ATOM 891 N N . PRO A 1 109 ? 34.991 -3.782 -20.440 1.00 79.19 109 PRO A N 1
ATOM 892 C CA . PRO A 1 109 ? 33.584 -4.174 -20.442 1.00 79.19 109 PRO A CA 1
ATOM 893 C C . PRO A 1 109 ? 32.791 -3.629 -19.250 1.00 79.19 109 PRO A C 1
ATOM 895 O O . PRO A 1 109 ? 31.594 -3.878 -19.190 1.00 79.19 109 PRO A O 1
ATOM 898 N N . TRP A 1 110 ? 33.442 -2.977 -18.281 1.00 82.88 110 TRP A N 1
ATOM 899 C CA . TRP A 1 110 ? 32.796 -2.466 -17.078 1.00 82.88 110 TRP A CA 1
ATOM 900 C C . TRP A 1 110 ? 32.562 -0.961 -17.166 1.00 82.88 110 TRP A C 1
ATOM 902 O O . TRP A 1 110 ? 33.434 -0.206 -17.602 1.00 82.88 110 TRP A O 1
ATOM 912 N N . SER A 1 111 ? 31.403 -0.530 -16.694 1.00 84.00 111 SER A N 1
ATOM 913 C CA . SER A 1 111 ? 31.024 0.873 -16.595 1.00 84.00 111 SER A CA 1
ATOM 914 C C . SER A 1 111 ? 30.123 1.094 -15.392 1.00 84.00 111 SER A C 1
ATOM 916 O O . SER A 1 111 ? 29.345 0.222 -15.004 1.00 84.00 111 SER A O 1
ATOM 918 N N . THR A 1 112 ? 30.210 2.279 -14.802 1.00 84.88 112 THR A N 1
ATOM 919 C CA . THR A 1 112 ? 29.367 2.674 -13.683 1.00 84.88 112 THR A CA 1
ATOM 920 C C . THR A 1 112 ? 28.969 4.140 -13.759 1.00 84.88 112 THR A C 1
ATOM 922 O O . THR A 1 112 ? 29.692 4.967 -14.322 1.00 84.88 112 THR A O 1
ATOM 925 N N . ARG A 1 113 ? 27.788 4.455 -13.224 1.00 82.94 113 ARG A N 1
ATOM 926 C CA . ARG A 1 113 ? 27.250 5.812 -13.142 1.00 82.94 113 ARG A CA 1
ATOM 927 C C . ARG A 1 113 ? 26.631 6.047 -11.778 1.00 82.94 113 ARG A C 1
ATOM 929 O O . ARG A 1 113 ? 25.804 5.254 -11.339 1.00 82.94 113 ARG A O 1
ATOM 936 N N . LEU A 1 114 ? 27.033 7.135 -11.138 1.00 86.94 114 LEU A N 1
ATOM 937 C CA . LEU A 1 114 ? 26.406 7.671 -9.940 1.00 86.94 114 LEU A CA 1
ATOM 938 C C . LEU A 1 114 ? 25.593 8.895 -10.354 1.00 86.94 114 LEU A C 1
ATOM 940 O O . LEU A 1 114 ? 26.144 9.839 -10.916 1.00 86.94 114 LEU A O 1
ATOM 944 N N . ILE A 1 115 ? 24.298 8.850 -10.090 1.00 81.62 115 ILE A N 1
ATOM 945 C CA . ILE A 1 115 ? 23.324 9.882 -10.418 1.00 81.62 115 ILE A CA 1
ATOM 946 C C . ILE A 1 115 ? 22.771 10.403 -9.096 1.00 81.62 115 ILE A C 1
ATOM 948 O O . ILE A 1 115 ? 22.385 9.619 -8.228 1.00 81.62 115 ILE A O 1
ATOM 952 N N . VAL A 1 116 ? 22.757 11.717 -8.932 1.00 86.19 116 VAL A N 1
ATOM 953 C CA . VAL A 1 116 ? 22.090 12.391 -7.822 1.00 86.19 116 VAL A CA 1
ATOM 954 C C . VAL A 1 116 ? 21.182 13.436 -8.426 1.00 86.19 116 VAL A C 1
ATOM 956 O O . VAL A 1 116 ? 21.672 14.362 -9.068 1.00 86.19 116 VAL A O 1
ATOM 959 N N . GLY A 1 117 ? 19.881 13.283 -8.245 1.00 79.00 117 GLY A N 1
ATOM 960 C CA . GLY A 1 117 ? 18.947 14.202 -8.860 1.00 79.00 117 GLY A CA 1
ATOM 961 C C . GLY A 1 117 ? 17.501 13.991 -8.461 1.00 79.00 117 GLY A C 1
ATOM 962 O O . GLY A 1 117 ? 17.178 13.090 -7.679 1.00 79.00 117 GLY A O 1
ATOM 963 N N . ASP A 1 118 ? 16.655 14.840 -9.025 1.00 76.94 118 ASP A N 1
ATOM 964 C CA . ASP A 1 118 ? 15.203 14.719 -8.990 1.00 76.94 118 ASP A CA 1
ATOM 965 C C . ASP A 1 118 ? 14.716 14.100 -10.325 1.00 76.94 118 ASP A C 1
ATOM 967 O O . ASP A 1 118 ? 15.434 14.167 -11.318 1.00 76.94 118 ASP A O 1
ATOM 971 N N . HIS A 1 119 ? 13.519 13.499 -10.363 1.00 74.56 119 HIS A N 1
ATOM 972 C CA . HIS A 1 119 ? 12.900 12.933 -11.583 1.00 74.56 119 HIS A CA 1
ATOM 973 C C . HIS A 1 119 ? 13.705 11.826 -12.288 1.00 74.56 119 HIS A C 1
ATOM 975 O O . HIS A 1 119 ? 13.764 11.735 -13.510 1.00 74.56 119 HIS A O 1
ATOM 981 N N . ILE A 1 120 ? 14.334 10.937 -11.517 1.00 78.06 120 ILE A N 1
ATOM 982 C CA . ILE A 1 120 ? 15.069 9.795 -12.067 1.00 78.06 120 ILE A CA 1
ATOM 983 C C . ILE A 1 120 ? 14.096 8.633 -12.309 1.00 78.06 120 ILE A C 1
ATOM 985 O O . ILE A 1 120 ? 13.761 7.913 -11.368 1.00 78.06 120 ILE A O 1
ATOM 989 N N . SER A 1 121 ? 13.716 8.366 -13.559 1.00 81.75 121 SER A N 1
ATOM 990 C CA . SER A 1 121 ? 12.930 7.163 -13.876 1.00 81.75 121 SER A CA 1
ATOM 991 C C . SER A 1 121 ? 13.663 5.894 -13.437 1.00 81.75 121 SER A C 1
ATOM 993 O O . SER A 1 121 ? 14.847 5.679 -13.750 1.00 81.75 121 SER A O 1
ATOM 995 N N . THR A 1 122 ? 12.988 5.088 -12.615 1.00 87.56 122 THR A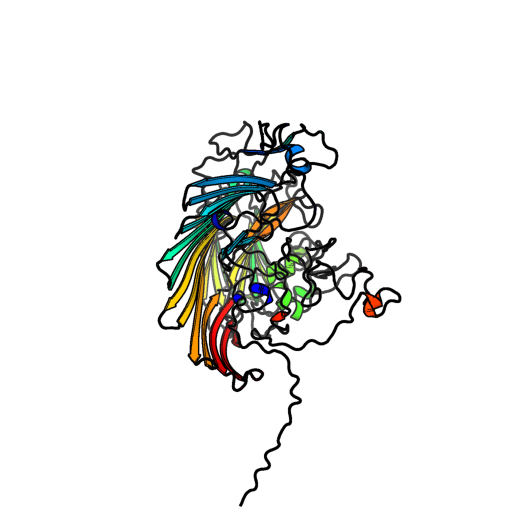 N 1
ATOM 996 C CA . THR A 1 122 ? 13.554 3.913 -11.954 1.00 87.56 122 THR A CA 1
ATOM 997 C C . THR A 1 122 ? 12.544 2.775 -11.888 1.00 87.56 122 THR A C 1
ATOM 999 O O . THR A 1 122 ? 11.711 2.712 -10.992 1.00 87.56 122 THR A O 1
ATOM 1002 N N . PHE A 1 123 ? 12.722 1.802 -12.774 1.00 90.56 123 PHE A N 1
ATOM 1003 C CA . PHE A 1 123 ? 11.976 0.549 -12.797 1.00 90.56 123 PHE A CA 1
ATOM 1004 C C . PHE A 1 123 ? 12.919 -0.625 -12.517 1.00 90.56 123 PHE A C 1
ATOM 1006 O O . PHE A 1 123 ? 13.991 -0.702 -13.120 1.00 90.56 123 PHE A O 1
ATOM 1013 N N . PHE A 1 124 ? 12.540 -1.540 -11.621 1.00 94.44 124 PHE A N 1
ATOM 1014 C CA . PHE A 1 124 ? 13.242 -2.813 -11.402 1.00 94.44 124 PHE A CA 1
ATOM 1015 C C . PHE A 1 124 ? 12.417 -4.001 -11.893 1.00 94.44 124 PHE A C 1
ATOM 1017 O O . PHE A 1 124 ? 12.902 -4.765 -12.722 1.00 94.44 124 PHE A O 1
ATOM 1024 N N . THR A 1 125 ? 11.204 -4.175 -11.366 1.00 93.94 125 THR A N 1
ATOM 1025 C CA . THR A 1 125 ? 10.246 -5.210 -11.784 1.00 93.94 125 THR A CA 1
ATOM 1026 C C . THR A 1 125 ? 8.824 -4.741 -11.448 1.00 93.94 125 THR A C 1
ATOM 1028 O O . THR A 1 125 ? 8.672 -3.996 -10.468 1.00 93.94 125 THR A O 1
ATOM 1031 N N . PRO A 1 126 ? 7.785 -5.224 -12.159 1.00 90.69 126 PRO A N 1
ATOM 1032 C CA . PRO A 1 126 ? 6.404 -4.782 -11.937 1.00 90.69 126 PRO A CA 1
ATOM 1033 C C . PRO A 1 126 ? 5.886 -5.150 -10.541 1.00 90.69 126 PRO A C 1
ATOM 1035 O O . PRO A 1 126 ? 5.013 -4.489 -9.996 1.00 90.69 126 PRO A O 1
ATOM 1038 N N . MET A 1 127 ? 6.446 -6.187 -9.905 1.00 95.12 127 MET A N 1
ATOM 1039 C CA . MET A 1 127 ? 6.005 -6.583 -8.567 1.00 95.12 127 MET A CA 1
ATOM 1040 C C . MET A 1 127 ? 6.841 -5.972 -7.440 1.00 95.12 127 MET A C 1
ATOM 1042 O O . MET A 1 127 ? 6.455 -6.129 -6.283 1.00 95.12 127 MET A O 1
ATOM 1046 N N . THR A 1 128 ? 7.970 -5.298 -7.700 1.00 96.56 128 THR A N 1
ATOM 1047 C CA . THR A 1 128 ? 8.839 -4.811 -6.605 1.00 96.56 128 THR A CA 1
ATOM 1048 C C . THR A 1 128 ? 9.165 -3.331 -6.614 1.00 96.56 128 THR A C 1
ATOM 1050 O O . THR A 1 128 ? 9.213 -2.752 -5.527 1.00 96.56 128 THR A O 1
ATOM 1053 N N . LEU A 1 129 ? 9.440 -2.716 -7.764 1.00 95.12 129 LEU A N 1
ATOM 1054 C CA . LEU A 1 129 ? 9.737 -1.288 -7.798 1.00 95.12 129 LEU A CA 1
ATOM 1055 C C . LEU A 1 129 ? 9.498 -0.693 -9.187 1.00 95.12 129 LEU A C 1
ATOM 1057 O O . LEU A 1 129 ? 10.170 -1.096 -10.138 1.00 95.12 129 LEU A O 1
ATOM 1061 N N . ASN A 1 130 ? 8.613 0.299 -9.245 1.00 91.75 130 ASN A N 1
ATOM 1062 C CA . ASN A 1 130 ? 8.368 1.186 -10.375 1.00 91.75 130 ASN A CA 1
ATOM 1063 C C . ASN A 1 130 ? 8.203 2.610 -9.833 1.00 91.75 130 ASN A C 1
ATOM 1065 O O . ASN A 1 130 ? 7.258 2.880 -9.097 1.00 91.75 130 ASN A O 1
ATOM 1069 N N . LEU A 1 131 ? 9.168 3.483 -10.101 1.00 89.00 131 LEU A N 1
ATOM 1070 C CA . LEU A 1 131 ? 9.175 4.875 -9.663 1.00 89.00 131 LEU A CA 1
ATOM 1071 C C . LEU A 1 131 ? 9.459 5.767 -10.884 1.00 89.00 131 LEU A C 1
ATOM 1073 O O . LEU A 1 131 ? 10.632 5.920 -11.246 1.00 89.00 131 LEU A O 1
ATOM 1077 N N . PRO A 1 132 ? 8.421 6.367 -11.486 1.00 75.62 132 PRO A N 1
ATOM 1078 C CA . PRO A 1 132 ? 8.530 7.255 -12.650 1.00 75.62 132 PRO A CA 1
ATOM 1079 C C . PRO A 1 132 ? 9.436 8.460 -12.387 1.00 75.62 132 PRO A C 1
ATOM 1081 O O . PRO A 1 132 ? 10.277 8.824 -13.205 1.00 75.62 132 PRO A O 1
ATOM 1084 N N . SER A 1 133 ? 9.353 9.010 -11.172 1.00 78.38 133 SER A N 1
ATOM 1085 C CA . SER A 1 133 ? 10.156 10.147 -10.721 1.00 78.38 133 SER A CA 1
ATOM 1086 C C . SER A 1 133 ? 10.783 9.877 -9.353 1.00 78.38 133 SER A C 1
ATOM 1088 O O . SER A 1 133 ? 10.306 10.293 -8.293 1.00 78.38 133 SER A O 1
ATOM 1090 N N . PHE A 1 134 ? 11.903 9.146 -9.350 1.00 86.19 134 PHE A N 1
ATOM 1091 C CA . PHE A 1 134 ? 12.695 8.956 -8.136 1.00 86.19 134 PHE A CA 1
ATOM 1092 C C . PHE A 1 134 ? 13.573 10.180 -7.851 1.00 86.19 134 PHE A C 1
ATOM 1094 O O . PHE A 1 134 ? 14.360 10.618 -8.686 1.00 86.19 134 PHE A O 1
ATOM 1101 N N . GLN A 1 135 ? 13.496 10.698 -6.627 1.00 84.75 135 GLN A N 1
ATOM 1102 C CA . GLN A 1 135 ? 14.363 11.777 -6.149 1.00 84.75 135 GLN A CA 1
ATOM 1103 C C . GLN A 1 135 ? 15.382 11.202 -5.174 1.00 84.75 135 GLN A C 1
ATOM 1105 O O . GLN A 1 135 ? 14.995 10.680 -4.126 1.00 84.75 135 GLN A O 1
ATOM 1110 N N . GLY A 1 136 ? 16.676 11.296 -5.471 1.00 89.06 136 GLY A N 1
ATOM 1111 C CA . GLY A 1 136 ? 17.718 10.808 -4.571 1.00 89.06 136 GLY A CA 1
ATOM 1112 C C . GLY A 1 136 ? 18.999 10.387 -5.273 1.00 89.06 136 GLY A C 1
ATOM 1113 O O . GLY A 1 136 ? 19.421 10.981 -6.262 1.00 89.06 136 GLY A O 1
ATOM 1114 N N . ILE A 1 137 ? 19.651 9.369 -4.711 1.00 91.19 137 ILE A N 1
ATOM 1115 C CA . ILE A 1 137 ? 20.911 8.827 -5.222 1.00 91.19 137 ILE A CA 1
ATOM 1116 C C . ILE A 1 137 ? 20.622 7.507 -5.929 1.00 91.19 137 ILE A C 1
ATOM 1118 O O . ILE A 1 137 ? 20.032 6.611 -5.324 1.00 91.19 137 ILE A O 1
ATOM 1122 N N . ARG A 1 138 ? 21.102 7.363 -7.165 1.00 92.75 138 ARG A N 1
ATOM 1123 C CA . ARG A 1 138 ? 21.089 6.123 -7.941 1.00 92.75 138 ARG A CA 1
ATOM 1124 C C . ARG A 1 138 ? 22.499 5.755 -8.392 1.00 92.75 138 ARG A C 1
ATOM 1126 O O . ARG A 1 138 ? 23.232 6.581 -8.923 1.00 92.75 138 ARG A O 1
ATOM 1133 N N . TRP A 1 139 ? 22.882 4.500 -8.204 1.00 94.12 139 TRP A N 1
ATOM 1134 C CA . TRP A 1 139 ? 24.166 3.958 -8.621 1.00 94.12 139 TRP A CA 1
ATOM 1135 C C . TRP A 1 139 ? 23.967 2.736 -9.508 1.00 94.12 139 TRP A C 1
ATOM 1137 O O . TRP A 1 139 ? 23.498 1.696 -9.049 1.00 94.12 139 TRP A O 1
ATOM 1147 N N . ASP A 1 140 ? 24.375 2.864 -10.765 1.00 92.56 140 ASP A N 1
ATOM 1148 C CA . ASP A 1 140 ? 24.279 1.812 -11.765 1.00 92.56 140 ASP A CA 1
ATOM 1149 C C . ASP A 1 140 ? 25.665 1.273 -12.111 1.00 92.56 140 ASP A C 1
ATOM 1151 O O . ASP A 1 140 ? 26.621 2.030 -12.305 1.00 92.56 140 ASP A O 1
ATOM 1155 N N . GLY A 1 141 ? 25.780 -0.042 -12.252 1.00 90.06 141 GLY A N 1
ATOM 1156 C CA . GLY A 1 141 ? 26.966 -0.702 -12.779 1.00 90.06 141 GLY A CA 1
ATOM 1157 C C . GLY A 1 141 ? 26.606 -1.750 -13.819 1.00 90.06 141 GLY A C 1
ATOM 1158 O O . GLY A 1 141 ? 25.622 -2.471 -13.674 1.00 90.06 141 GLY A O 1
ATOM 1159 N N . ALA A 1 142 ? 27.428 -1.863 -14.856 1.00 91.38 142 ALA A N 1
ATOM 1160 C CA . ALA A 1 142 ? 27.269 -2.841 -15.920 1.00 91.38 142 ALA A CA 1
ATOM 1161 C C . ALA A 1 142 ? 28.599 -3.520 -16.257 1.00 91.38 142 ALA A C 1
ATOM 1163 O O . ALA A 1 142 ? 29.684 -2.970 -16.078 1.00 91.38 142 ALA A O 1
ATOM 1164 N N . SER A 1 143 ? 28.490 -4.751 -16.741 1.00 91.06 143 SER A N 1
ATOM 1165 C CA . SER A 1 143 ? 29.555 -5.576 -17.304 1.00 91.06 143 SER A CA 1
ATOM 1166 C C . SER A 1 143 ? 29.000 -6.380 -18.488 1.00 91.06 143 SER A C 1
ATOM 1168 O O . SER A 1 143 ? 27.814 -6.291 -18.792 1.00 91.06 143 SER A O 1
ATOM 1170 N N . ASN A 1 144 ? 29.811 -7.241 -19.114 1.00 88.56 144 ASN A N 1
ATOM 1171 C CA . ASN A 1 144 ? 29.360 -8.096 -20.226 1.00 88.56 144 ASN A CA 1
ATOM 1172 C C . ASN A 1 144 ? 28.152 -8.988 -19.900 1.00 88.56 144 ASN A C 1
ATOM 1174 O O . ASN A 1 144 ? 27.390 -9.334 -20.796 1.00 88.56 144 ASN A O 1
ATOM 1178 N N . SER A 1 145 ? 28.028 -9.430 -18.649 1.00 92.06 145 SER A N 1
ATOM 1179 C CA . SER A 1 145 ? 27.017 -10.413 -18.251 1.00 92.06 145 SER A CA 1
ATOM 1180 C C . SER A 1 145 ? 26.241 -10.017 -17.010 1.00 92.06 145 SER A C 1
ATOM 1182 O O . SER A 1 145 ? 25.299 -10.710 -16.668 1.00 92.06 145 SER A O 1
ATOM 1184 N N . ASN A 1 146 ? 26.644 -8.967 -16.297 1.00 94.75 146 ASN A N 1
ATOM 1185 C CA . ASN A 1 146 ? 25.994 -8.559 -15.057 1.00 94.75 146 ASN A CA 1
ATOM 1186 C C . ASN A 1 146 ? 25.719 -7.070 -15.068 1.00 94.75 146 ASN A C 1
ATOM 1188 O O . ASN A 1 146 ? 26.568 -6.293 -15.512 1.00 94.75 146 ASN A O 1
ATOM 1192 N N . ARG A 1 147 ? 24.586 -6.694 -14.499 1.00 95.44 147 ARG A N 1
ATOM 1193 C CA . ARG A 1 147 ? 24.166 -5.310 -14.317 1.00 95.44 147 ARG A CA 1
ATOM 1194 C C . ARG A 1 147 ? 23.505 -5.170 -12.956 1.00 95.44 147 ARG A C 1
ATOM 1196 O O . ARG A 1 147 ? 22.887 -6.114 -12.475 1.00 95.44 147 ARG A O 1
ATOM 1203 N N . PHE A 1 148 ? 23.703 -4.035 -12.309 1.00 96.38 148 PHE A N 1
ATOM 1204 C CA . PHE A 1 148 ? 23.059 -3.724 -11.044 1.00 96.38 148 PHE A CA 1
ATOM 1205 C C . PHE A 1 148 ? 22.690 -2.251 -10.978 1.00 96.38 148 PHE A C 1
ATOM 1207 O O . PHE A 1 148 ? 23.361 -1.412 -11.583 1.00 96.38 148 PHE A O 1
ATOM 1214 N N . SER A 1 149 ? 21.667 -1.965 -10.190 1.00 97.25 149 SER A N 1
ATOM 1215 C CA . SER A 1 149 ? 21.219 -0.623 -9.842 1.00 97.25 149 SER A CA 1
ATOM 1216 C C . SER A 1 149 ? 20.920 -0.585 -8.351 1.00 97.25 149 SER A C 1
ATOM 1218 O O . SER A 1 149 ? 20.338 -1.527 -7.821 1.00 97.25 149 SER A O 1
ATOM 1220 N N . ILE A 1 150 ? 21.347 0.467 -7.661 1.00 97.50 150 ILE A N 1
ATOM 1221 C CA . ILE A 1 150 ? 21.062 0.712 -6.242 1.00 97.50 150 ILE A CA 1
ATOM 1222 C C . ILE A 1 150 ? 20.517 2.128 -6.121 1.00 97.50 150 ILE A C 1
ATOM 1224 O O . ILE A 1 150 ? 21.120 3.053 -6.654 1.00 97.50 150 ILE A O 1
ATOM 1228 N N . ILE A 1 151 ? 19.420 2.306 -5.395 1.00 95.69 151 ILE A N 1
ATOM 1229 C CA . ILE A 1 151 ? 18.832 3.613 -5.108 1.00 95.69 151 ILE A CA 1
ATOM 1230 C C . ILE A 1 151 ? 18.693 3.840 -3.605 1.00 95.69 151 ILE A C 1
ATOM 1232 O O . ILE A 1 151 ? 18.479 2.896 -2.841 1.00 95.69 151 ILE A O 1
ATOM 1236 N N . SER A 1 152 ? 18.797 5.095 -3.175 1.00 93.50 152 SER A N 1
ATOM 1237 C CA . SER A 1 152 ? 18.565 5.494 -1.787 1.00 93.50 152 SER A CA 1
ATOM 1238 C C . SER A 1 152 ? 18.054 6.928 -1.697 1.00 93.50 152 SER A C 1
ATOM 1240 O O . SER A 1 152 ? 18.580 7.817 -2.369 1.00 93.50 152 SER A O 1
ATOM 1242 N N . SER A 1 153 ? 17.063 7.167 -0.837 1.00 89.44 153 SER A N 1
ATOM 1243 C CA . SER A 1 153 ? 16.515 8.508 -0.602 1.00 89.44 153 SER A CA 1
ATOM 1244 C C . SER A 1 153 ? 15.816 8.642 0.754 1.00 89.44 153 SER A C 1
ATOM 1246 O O . SER A 1 153 ? 15.440 7.644 1.375 1.00 89.44 153 SER A O 1
ATOM 1248 N N . HIS A 1 154 ? 15.611 9.882 1.200 1.00 85.00 154 HIS A N 1
ATOM 1249 C CA . HIS A 1 154 ? 14.608 10.201 2.211 1.00 85.00 154 HIS A CA 1
ATOM 1250 C C . HIS A 1 154 ? 13.331 10.654 1.512 1.00 85.00 154 HIS A C 1
ATOM 1252 O O . HIS A 1 154 ? 13.307 11.679 0.844 1.00 85.00 154 HIS A O 1
ATOM 1258 N N . VAL A 1 155 ? 12.246 9.922 1.737 1.00 80.19 155 VAL A N 1
ATOM 1259 C CA . VAL A 1 155 ? 10.952 10.181 1.091 1.00 80.19 155 VAL A CA 1
ATOM 1260 C C . VAL A 1 155 ? 10.133 11.237 1.856 1.00 80.19 155 VAL A C 1
ATOM 1262 O O . VAL A 1 155 ? 9.026 11.601 1.480 1.00 80.19 155 VAL A O 1
ATOM 1265 N N . THR A 1 156 ? 10.644 11.731 2.988 1.00 73.94 156 THR A N 1
ATOM 1266 C CA . THR A 1 156 ? 9.932 12.676 3.859 1.00 73.94 156 THR A CA 1
ATOM 1267 C C . THR A 1 156 ? 10.406 14.110 3.649 1.00 73.94 156 THR A C 1
ATOM 1269 O O . THR A 1 156 ? 11.541 14.430 4.007 1.00 73.94 156 THR A O 1
ATOM 1272 N N . ASP A 1 157 ? 9.491 14.966 3.179 1.00 71.81 157 ASP A N 1
ATOM 1273 C CA . ASP A 1 157 ? 9.653 16.412 2.971 1.00 71.81 157 ASP A CA 1
ATOM 1274 C C . ASP A 1 157 ? 10.979 16.794 2.296 1.00 71.81 157 ASP A C 1
ATOM 1276 O O . ASP A 1 157 ? 11.936 17.140 3.001 1.00 71.81 157 ASP A O 1
ATOM 1280 N N . PRO A 1 158 ? 11.075 16.742 0.959 1.00 73.00 158 PRO A N 1
ATOM 1281 C CA . PRO A 1 158 ? 12.285 17.171 0.270 1.00 73.00 158 PRO A CA 1
ATOM 1282 C C . PRO A 1 158 ? 12.605 18.641 0.580 1.00 73.00 158 PRO A C 1
ATOM 1284 O O . PRO A 1 158 ? 11.714 19.471 0.791 1.00 73.00 158 PRO A O 1
ATOM 1287 N N . VAL A 1 159 ? 13.897 18.970 0.619 1.00 77.88 159 VAL A N 1
ATOM 1288 C CA . VAL A 1 159 ? 14.347 20.356 0.792 1.00 77.88 159 VAL A CA 1
ATOM 1289 C C . VAL A 1 159 ? 14.168 21.100 -0.528 1.00 77.88 159 VAL A C 1
ATOM 1291 O O . VAL A 1 159 ? 14.892 20.850 -1.488 1.00 77.88 159 VAL A O 1
ATOM 1294 N N . ILE A 1 160 ? 13.224 22.042 -0.563 1.00 76.25 160 ILE A N 1
ATOM 1295 C CA . ILE A 1 160 ? 12.946 22.865 -1.746 1.00 76.25 160 ILE A CA 1
ATOM 1296 C C . ILE A 1 160 ? 13.727 24.177 -1.659 1.00 76.25 160 ILE A C 1
ATOM 1298 O O . ILE A 1 160 ? 13.664 24.887 -0.652 1.00 76.25 160 ILE A O 1
ATOM 1302 N N . VAL A 1 161 ? 14.428 24.523 -2.739 1.00 79.75 161 VAL A N 1
ATOM 1303 C CA . VAL A 1 161 ? 15.087 25.823 -2.903 1.00 79.75 161 VAL A CA 1
ATOM 1304 C C . VAL A 1 161 ? 14.057 26.841 -3.419 1.00 79.75 161 VAL A C 1
ATOM 1306 O O . VAL A 1 161 ? 13.517 26.655 -4.506 1.00 79.75 161 VAL A O 1
ATOM 1309 N N . PRO A 1 162 ? 13.764 27.937 -2.693 1.00 81.50 162 PRO A N 1
ATOM 1310 C CA . PRO A 1 162 ? 12.832 28.961 -3.155 1.00 81.50 162 PRO A CA 1
ATOM 1311 C C . PRO A 1 162 ? 13.335 29.717 -4.391 1.00 81.50 162 PRO A C 1
ATOM 1313 O O . PRO A 1 162 ? 14.515 30.075 -4.490 1.00 81.50 162 PRO A O 1
ATOM 1316 N N . SER A 1 163 ? 12.406 30.083 -5.277 1.00 73.75 163 SER A N 1
ATOM 1317 C CA . SER A 1 163 ? 12.684 30.940 -6.433 1.00 73.75 163 SER A CA 1
ATOM 1318 C C . SER A 1 163 ? 13.297 32.276 -5.992 1.00 73.75 163 SER A C 1
ATOM 1320 O O . SER A 1 163 ? 12.714 32.997 -5.180 1.00 73.75 163 SER A O 1
ATOM 1322 N N . GLY A 1 164 ? 14.462 32.631 -6.538 1.00 75.81 164 GLY A N 1
ATOM 1323 C CA . GLY A 1 164 ? 15.146 33.893 -6.225 1.00 75.81 164 GLY A CA 1
ATOM 1324 C C . GLY A 1 164 ? 16.057 33.864 -4.991 1.00 75.81 164 GLY A C 1
ATOM 1325 O O . GLY A 1 164 ? 16.582 34.913 -4.614 1.00 75.81 164 GLY A O 1
ATOM 1326 N N . ALA A 1 165 ? 16.295 32.693 -4.387 1.00 83.25 165 ALA A N 1
ATOM 1327 C CA . ALA A 1 165 ? 17.316 32.512 -3.352 1.00 83.25 165 ALA A CA 1
ATOM 1328 C C . ALA A 1 165 ? 18.707 32.996 -3.812 1.00 83.25 165 ALA A C 1
ATOM 1330 O O . ALA A 1 165 ? 19.008 33.037 -5.011 1.00 83.25 165 ALA A O 1
ATOM 1331 N N . ALA A 1 166 ? 19.606 33.335 -2.883 1.00 82.88 166 ALA A N 1
ATOM 1332 C CA . ALA A 1 166 ? 21.005 33.574 -3.252 1.00 82.88 166 ALA A CA 1
ATOM 1333 C C . ALA A 1 166 ? 21.686 32.248 -3.648 1.00 82.88 166 ALA A C 1
ATOM 1335 O O . ALA A 1 166 ? 21.357 31.199 -3.106 1.00 82.88 166 ALA A O 1
ATOM 1336 N N . VAL A 1 167 ? 22.622 32.284 -4.606 1.00 75.75 167 VAL A N 1
ATOM 1337 C CA . VAL A 1 167 ? 23.258 31.072 -5.178 1.00 75.75 167 VAL A CA 1
ATOM 1338 C C . VAL A 1 167 ? 23.948 30.219 -4.107 1.00 75.75 167 VAL A C 1
ATOM 1340 O O . VAL A 1 167 ? 23.884 28.996 -4.162 1.00 75.75 167 VAL A O 1
ATOM 1343 N N . ASP A 1 168 ? 24.530 30.874 -3.106 1.00 78.94 168 ASP A N 1
ATOM 1344 C CA . ASP A 1 168 ? 25.303 30.241 -2.032 1.00 78.94 168 ASP A CA 1
ATOM 1345 C C . ASP A 1 168 ? 24.493 30.095 -0.733 1.00 78.94 168 ASP A C 1
ATOM 1347 O O . ASP A 1 168 ? 25.059 29.850 0.328 1.00 78.94 168 ASP A O 1
ATOM 1351 N N . GLN A 1 169 ? 23.177 30.325 -0.784 1.00 83.44 169 GLN A N 1
ATOM 1352 C CA . GLN A 1 169 ? 22.312 30.142 0.374 1.00 83.44 169 GLN A CA 1
ATOM 1353 C C . GLN A 1 169 ? 21.966 28.665 0.531 1.00 83.44 169 GLN A C 1
ATOM 1355 O O . GLN A 1 169 ? 21.391 28.062 -0.377 1.00 83.44 169 GLN A O 1
ATOM 1360 N N . ASP A 1 170 ? 22.272 28.129 1.707 1.00 81.94 170 ASP A N 1
ATOM 1361 C CA . ASP A 1 170 ? 21.889 26.779 2.090 1.00 81.94 170 ASP A CA 1
ATOM 1362 C C . ASP A 1 170 ? 20.472 26.764 2.664 1.00 81.94 170 ASP A C 1
ATOM 1364 O O . ASP A 1 170 ? 20.086 27.612 3.478 1.00 81.94 170 ASP A O 1
ATOM 1368 N N . PHE A 1 171 ? 19.710 25.757 2.254 1.00 83.00 171 PHE A N 1
ATOM 1369 C CA . PHE A 1 171 ? 18.423 25.404 2.829 1.00 83.00 171 PHE A CA 1
ATOM 1370 C C . PHE A 1 171 ? 18.610 24.088 3.560 1.00 83.00 171 PHE A C 1
ATOM 1372 O O . PHE A 1 171 ? 19.069 23.120 2.964 1.00 83.00 171 PHE A O 1
ATOM 1379 N N . GLU A 1 172 ? 18.305 24.066 4.853 1.00 80.81 172 GLU A N 1
ATOM 1380 C CA . GLU A 1 172 ? 18.483 22.892 5.701 1.00 80.81 172 GLU A CA 1
ATOM 1381 C C . GLU A 1 172 ? 17.148 22.495 6.328 1.00 80.81 172 GLU A C 1
ATOM 1383 O O . GLU A 1 172 ? 16.467 23.335 6.920 1.00 80.81 172 GLU A O 1
ATOM 1388 N N . GLU A 1 173 ? 16.821 21.205 6.285 1.00 77.25 173 GLU A N 1
ATOM 1389 C CA . GLU A 1 173 ? 15.703 20.639 7.041 1.00 77.25 173 GLU A CA 1
ATOM 1390 C C . GLU A 1 173 ? 16.244 19.614 8.043 1.00 77.25 173 GLU A C 1
ATOM 1392 O O . GLU A 1 173 ? 16.822 18.584 7.677 1.00 77.25 173 GLU A O 1
ATOM 1397 N N . ARG A 1 174 ? 16.052 19.891 9.339 1.00 76.06 174 ARG A N 1
ATOM 1398 C CA . ARG A 1 174 ? 16.350 18.927 10.404 1.00 76.06 174 ARG A CA 1
ATOM 1399 C C . ARG A 1 174 ? 15.157 17.996 10.584 1.00 76.06 174 ARG A C 1
ATOM 1401 O O . ARG A 1 174 ? 14.064 18.453 10.908 1.00 76.06 174 ARG A O 1
ATOM 1408 N N . ARG A 1 175 ? 15.401 16.687 10.521 1.00 78.19 175 ARG A N 1
ATOM 1409 C CA . ARG A 1 175 ? 14.369 15.662 10.724 1.00 78.19 175 ARG A CA 1
ATOM 1410 C C . ARG A 1 175 ? 14.574 14.992 12.078 1.00 78.19 175 ARG A C 1
ATOM 1412 O O . ARG A 1 175 ? 15.681 14.564 12.374 1.00 78.19 175 ARG A O 1
ATOM 1419 N N . ILE A 1 176 ? 13.525 14.932 12.903 1.00 79.12 176 ILE A N 1
ATOM 1420 C CA . ILE A 1 176 ? 13.537 14.194 14.186 1.00 79.12 176 ILE A CA 1
ATOM 1421 C C . ILE A 1 176 ? 13.240 12.708 13.934 1.00 79.12 176 ILE A C 1
ATOM 1423 O O . ILE A 1 176 ? 13.833 11.832 14.554 1.00 79.12 176 ILE A O 1
ATOM 1427 N N . PHE A 1 177 ? 12.385 12.426 12.958 1.00 86.94 177 PHE A N 1
ATOM 1428 C CA . PHE A 1 177 ? 12.135 11.106 12.393 1.00 86.94 177 PHE A CA 1
ATOM 1429 C C . PHE A 1 177 ? 11.786 11.273 10.913 1.00 86.94 177 PHE A C 1
ATOM 1431 O O . PHE A 1 177 ? 11.507 12.388 10.462 1.00 86.94 177 PHE A O 1
ATOM 1438 N N . GLY A 1 178 ? 11.791 10.184 10.157 1.00 88.31 178 GLY A N 1
ATOM 1439 C CA . GLY A 1 178 ? 11.440 10.230 8.743 1.00 88.31 178 GLY A CA 1
ATOM 1440 C C . GLY A 1 178 ? 11.255 8.847 8.149 1.00 88.31 178 GLY A C 1
ATOM 1441 O O . GLY A 1 178 ? 11.261 7.841 8.859 1.00 88.31 178 GLY A O 1
ATOM 1442 N N . THR A 1 179 ? 11.074 8.820 6.836 1.00 91.75 179 THR A N 1
ATOM 1443 C CA . THR A 1 179 ? 10.957 7.599 6.043 1.00 91.75 179 THR A CA 1
ATOM 1444 C C . THR A 1 179 ? 12.054 7.601 4.987 1.00 91.75 179 THR A C 1
ATOM 1446 O O . THR A 1 179 ? 12.232 8.596 4.285 1.00 91.75 179 THR A O 1
ATOM 1449 N N . SER A 1 180 ? 12.796 6.504 4.894 1.00 90.88 180 SER A N 1
ATOM 1450 C CA . SER A 1 180 ? 13.869 6.314 3.918 1.00 90.88 180 SER A CA 1
ATOM 1451 C C . SER A 1 180 ? 13.569 5.120 3.035 1.00 90.88 180 SER A C 1
ATOM 1453 O O . SER A 1 180 ? 13.008 4.130 3.504 1.00 90.88 180 SER A O 1
ATOM 1455 N N . ILE A 1 181 ? 14.003 5.201 1.785 1.00 93.81 181 ILE A N 1
ATOM 1456 C CA . ILE A 1 181 ? 14.011 4.094 0.837 1.00 93.81 181 ILE A CA 1
ATOM 1457 C C . ILE A 1 181 ? 15.455 3.671 0.559 1.00 93.81 181 ILE A C 1
ATOM 1459 O O . ILE A 1 181 ? 16.344 4.511 0.430 1.00 93.81 181 ILE A O 1
ATOM 1463 N N . LEU A 1 182 ? 15.671 2.364 0.470 1.00 95.50 182 LEU A N 1
ATOM 1464 C CA . LEU A 1 182 ? 16.870 1.723 -0.048 1.00 95.50 182 LEU A CA 1
ATOM 1465 C C . LEU A 1 182 ? 16.413 0.561 -0.922 1.00 95.50 182 LEU A C 1
ATOM 1467 O O . LEU A 1 182 ? 15.739 -0.346 -0.431 1.00 95.50 182 LEU A O 1
ATOM 1471 N N . ALA A 1 183 ? 16.796 0.556 -2.190 1.00 97.94 183 ALA A N 1
ATOM 1472 C CA . ALA A 1 183 ? 16.480 -0.554 -3.069 1.00 97.94 183 ALA A CA 1
ATOM 1473 C C . ALA A 1 183 ? 17.657 -0.904 -3.973 1.00 97.94 183 ALA A C 1
ATOM 1475 O O . ALA A 1 183 ? 18.525 -0.078 -4.241 1.00 97.94 183 ALA A O 1
ATOM 1476 N N . GLY A 1 184 ? 17.706 -2.149 -4.422 1.00 98.19 184 GLY A N 1
ATOM 1477 C CA . GLY A 1 184 ? 18.705 -2.613 -5.357 1.00 98.19 184 GLY A CA 1
ATOM 1478 C C . GLY A 1 184 ? 18.197 -3.764 -6.203 1.00 98.19 184 GLY A C 1
ATOM 1479 O O . GLY A 1 184 ? 17.458 -4.627 -5.727 1.00 98.19 184 GLY A O 1
ATOM 1480 N N . HIS A 1 185 ? 18.641 -3.776 -7.448 1.00 98.38 185 HIS A N 1
ATOM 1481 C CA . HIS A 1 185 ? 18.359 -4.812 -8.419 1.00 98.38 185 HIS A CA 1
ATOM 1482 C C . HIS A 1 185 ? 19.663 -5.279 -9.052 1.00 98.38 185 HIS A C 1
ATOM 1484 O O . HIS A 1 185 ? 20.561 -4.479 -9.322 1.00 98.38 185 HIS A O 1
ATOM 1490 N N . TRP A 1 186 ? 19.783 -6.581 -9.266 1.00 98.12 186 TRP A N 1
ATOM 1491 C CA . TRP A 1 186 ? 20.917 -7.194 -9.943 1.00 98.12 186 TRP A CA 1
ATOM 1492 C C . TRP A 1 186 ? 20.404 -8.198 -10.957 1.00 98.12 186 TRP A C 1
ATOM 1494 O O . TRP A 1 186 ? 19.596 -9.048 -10.597 1.00 98.12 186 TRP A O 1
ATOM 1504 N N . GLU A 1 187 ? 20.933 -8.151 -12.177 1.00 97.19 187 GLU A N 1
ATOM 1505 C CA . GLU A 1 187 ? 20.674 -9.154 -13.202 1.00 97.19 187 GLU A CA 1
ATOM 1506 C C . GLU A 1 187 ? 21.952 -9.777 -13.737 1.00 97.19 187 GLU A C 1
ATOM 1508 O O . GLU A 1 187 ? 22.996 -9.124 -13.868 1.00 97.19 187 GLU A O 1
ATOM 1513 N N . SER A 1 188 ? 21.822 -11.038 -14.138 1.00 96.69 188 SER A N 1
ATOM 1514 C CA . SER A 1 188 ? 22.861 -11.814 -14.789 1.00 96.69 188 SER A CA 1
ATOM 1515 C C . SER A 1 188 ? 22.343 -12.497 -16.051 1.00 96.69 188 SER A C 1
ATOM 1517 O O . SER A 1 188 ? 21.348 -13.223 -16.028 1.00 96.69 188 SER A O 1
ATOM 1519 N N . GLN A 1 189 ? 23.065 -12.305 -17.150 1.00 95.00 189 GLN A N 1
ATOM 1520 C CA . GLN A 1 189 ? 22.884 -13.013 -18.408 1.00 95.00 189 GLN A CA 1
ATOM 1521 C C . GLN A 1 189 ? 23.763 -14.272 -18.412 1.00 95.00 189 GLN A C 1
ATOM 1523 O O . GLN A 1 189 ? 24.995 -14.196 -18.450 1.00 95.00 189 GLN A O 1
ATOM 1528 N N . ILE A 1 190 ? 23.131 -15.446 -18.410 1.00 93.38 190 ILE A N 1
ATOM 1529 C CA . ILE A 1 190 ? 23.792 -16.754 -18.419 1.00 93.38 190 ILE A CA 1
ATOM 1530 C C . ILE A 1 190 ? 23.696 -17.351 -19.828 1.00 93.38 190 ILE A C 1
ATOM 1532 O O . ILE A 1 190 ? 22.669 -17.885 -20.255 1.00 93.38 190 ILE A O 1
ATOM 1536 N N . GLY A 1 191 ? 24.799 -17.268 -20.574 1.00 88.69 191 GLY A N 1
ATOM 1537 C CA . GLY A 1 191 ? 24.823 -17.666 -21.983 1.00 88.69 191 GLY A CA 1
ATOM 1538 C C . GLY A 1 191 ? 23.897 -16.790 -22.831 1.00 88.69 191 GLY A C 1
ATOM 1539 O O . GLY A 1 191 ? 23.687 -15.622 -22.524 1.00 88.69 191 GLY A O 1
ATOM 1540 N N . SER A 1 192 ? 23.330 -17.341 -23.904 1.00 86.56 192 SER A N 1
ATOM 1541 C CA . SER A 1 192 ? 22.432 -16.601 -24.807 1.00 86.56 192 SER A CA 1
ATOM 1542 C C . SER A 1 192 ? 20.942 -16.804 -24.518 1.00 86.56 192 SER A C 1
ATOM 1544 O O . SER A 1 192 ? 20.116 -16.276 -25.249 1.00 86.56 192 SER A O 1
ATOM 1546 N N . ALA A 1 193 ? 20.598 -17.633 -23.530 1.00 88.19 193 ALA A N 1
ATOM 1547 C CA . ALA A 1 193 ? 19.270 -18.237 -23.420 1.00 88.19 193 ALA A CA 1
ATOM 1548 C C . ALA A 1 193 ? 18.589 -18.029 -22.064 1.00 88.19 193 ALA A C 1
ATOM 1550 O O . ALA A 1 193 ? 17.430 -18.408 -21.921 1.00 88.19 193 ALA A O 1
ATOM 1551 N N . PHE A 1 194 ? 19.287 -17.499 -21.059 1.00 95.00 194 PHE A N 1
ATOM 1552 C CA . PHE A 1 194 ? 18.732 -17.351 -19.719 1.00 95.00 194 PHE A CA 1
ATOM 1553 C C . PHE A 1 194 ? 19.230 -16.068 -19.061 1.00 95.00 194 PHE A C 1
ATOM 1555 O O . PHE A 1 194 ? 20.437 -15.824 -19.012 1.00 95.00 194 PHE A O 1
ATOM 1562 N N . LYS A 1 195 ? 18.300 -15.277 -18.540 1.00 96.25 195 LYS A N 1
ATOM 1563 C CA . LYS A 1 195 ? 18.544 -14.092 -17.725 1.00 96.25 195 LYS A CA 1
ATOM 1564 C C . LYS A 1 195 ? 17.847 -14.296 -16.386 1.00 96.25 195 LYS A C 1
ATOM 1566 O O . LYS A 1 195 ? 16.720 -14.783 -16.348 1.00 96.25 195 LYS A O 1
ATOM 1571 N N . VAL A 1 196 ? 18.521 -13.944 -15.301 1.00 97.62 196 VAL A N 1
ATOM 1572 C CA . VAL A 1 196 ? 17.962 -13.982 -13.946 1.00 97.62 196 VAL A CA 1
ATOM 1573 C C . VAL A 1 196 ? 18.224 -12.658 -13.258 1.00 97.62 196 VAL A C 1
ATOM 1575 O O . VAL A 1 196 ? 19.328 -12.125 -13.371 1.00 97.62 196 VAL A O 1
ATOM 1578 N N . GLY A 1 197 ? 17.226 -12.159 -12.541 1.00 98.00 197 GLY A N 1
ATOM 1579 C CA . GLY A 1 197 ? 17.314 -10.963 -11.723 1.00 98.00 197 GLY A CA 1
ATOM 1580 C C . GLY A 1 197 ? 16.904 -11.224 -10.277 1.00 98.00 197 GLY A C 1
ATOM 1581 O O . GLY A 1 197 ? 16.172 -12.167 -9.963 1.00 98.00 197 GLY A O 1
ATOM 1582 N N . THR A 1 198 ? 17.426 -10.403 -9.373 1.00 98.44 198 THR A N 1
ATOM 1583 C CA . THR A 1 198 ? 17.027 -10.369 -7.966 1.00 98.44 198 THR A CA 1
ATOM 1584 C C . THR A 1 198 ? 16.840 -8.929 -7.525 1.00 98.44 198 THR A C 1
ATOM 1586 O O . THR A 1 198 ? 17.745 -8.115 -7.724 1.00 98.44 198 THR A O 1
ATOM 1589 N N . THR A 1 199 ? 15.727 -8.646 -6.853 1.00 98.62 199 THR A N 1
ATOM 1590 C CA . THR A 1 199 ? 15.411 -7.316 -6.320 1.00 98.62 199 THR A CA 1
ATOM 1591 C C . THR A 1 199 ? 15.274 -7.353 -4.805 1.00 98.62 199 THR A C 1
ATOM 1593 O O . THR A 1 199 ? 14.698 -8.282 -4.235 1.00 98.62 199 THR A O 1
ATOM 1596 N N . TYR A 1 200 ? 15.759 -6.307 -4.146 1.00 98.44 200 TYR A N 1
ATOM 1597 C CA . TYR A 1 200 ? 15.392 -5.958 -2.781 1.00 98.44 200 TYR A CA 1
ATOM 1598 C C . TYR A 1 200 ? 14.988 -4.490 -2.752 1.00 98.44 200 TYR A C 1
ATOM 1600 O O . TYR A 1 200 ? 15.817 -3.640 -3.054 1.00 98.44 200 TYR A O 1
ATOM 1608 N N . ALA A 1 201 ? 13.754 -4.184 -2.365 1.00 98.12 201 ALA A N 1
ATOM 1609 C CA . ALA A 1 201 ? 13.323 -2.816 -2.101 1.00 98.12 201 ALA A CA 1
ATOM 1610 C C . ALA A 1 201 ? 12.870 -2.695 -0.649 1.00 98.12 201 ALA A C 1
ATOM 1612 O O . ALA A 1 201 ? 12.187 -3.568 -0.119 1.00 98.12 201 ALA A O 1
ATOM 1613 N N . ASN A 1 202 ? 13.283 -1.636 0.032 1.00 97.62 202 ASN A N 1
ATOM 1614 C CA . ASN A 1 202 ? 12.951 -1.413 1.425 1.00 97.62 202 ASN A CA 1
ATOM 1615 C C . ASN A 1 202 ? 12.615 0.048 1.649 1.00 97.62 202 ASN A C 1
ATOM 1617 O O . ASN A 1 202 ? 13.437 0.920 1.393 1.00 97.62 202 ASN A O 1
ATOM 1621 N N . ILE A 1 203 ? 11.437 0.292 2.202 1.00 96.62 203 ILE A N 1
ATOM 1622 C CA . ILE A 1 203 ? 11.046 1.591 2.727 1.00 96.62 203 ILE A CA 1
ATOM 1623 C C . ILE A 1 203 ? 10.806 1.437 4.225 1.00 96.62 203 ILE A C 1
ATOM 1625 O O . ILE A 1 203 ? 10.109 0.526 4.674 1.00 96.62 203 ILE A O 1
ATOM 1629 N N . HIS A 1 204 ? 11.457 2.269 5.028 1.00 94.81 204 HIS A N 1
ATOM 1630 C CA . HIS A 1 204 ? 11.434 2.130 6.477 1.00 94.81 204 HIS A CA 1
ATOM 1631 C C . HIS A 1 204 ? 11.434 3.474 7.185 1.00 94.81 204 HIS A C 1
ATOM 1633 O O . HIS A 1 204 ? 12.010 4.463 6.734 1.00 94.81 204 HIS A O 1
ATOM 1639 N N . ARG A 1 205 ? 10.797 3.477 8.350 1.00 92.44 205 ARG A N 1
ATOM 1640 C CA . ARG A 1 205 ? 10.802 4.594 9.279 1.00 92.44 205 ARG A CA 1
ATOM 1641 C C . ARG A 1 205 ? 12.054 4.552 10.146 1.00 92.44 205 ARG A C 1
ATOM 1643 O O . ARG A 1 205 ? 12.419 3.488 10.650 1.00 92.44 205 ARG A O 1
ATOM 1650 N N . PHE A 1 206 ? 12.668 5.710 10.337 1.00 88.19 206 PHE A N 1
ATOM 1651 C CA . PHE A 1 206 ? 13.833 5.894 11.197 1.00 88.19 206 PHE A CA 1
ATOM 1652 C C . PHE A 1 206 ? 13.576 7.000 12.226 1.00 88.19 206 PHE A C 1
ATOM 1654 O O . PHE A 1 206 ? 12.764 7.904 12.003 1.00 88.19 206 PHE A O 1
ATOM 1661 N N . ASP A 1 207 ? 14.293 6.933 13.342 1.00 86.38 207 ASP A N 1
ATOM 1662 C CA . ASP A 1 207 ? 14.345 7.939 14.394 1.00 86.38 207 ASP A CA 1
ATOM 1663 C C . ASP A 1 207 ? 15.756 8.535 14.429 1.00 86.38 207 ASP A C 1
ATOM 1665 O O . ASP A 1 207 ? 16.721 7.906 14.855 1.00 86.38 207 ASP A O 1
ATOM 1669 N N . SER A 1 208 ? 15.883 9.794 14.016 1.00 81.94 208 SER A N 1
ATOM 1670 C CA . SER A 1 208 ? 17.186 10.462 13.914 1.00 81.94 208 SER A CA 1
ATOM 1671 C C . SER A 1 208 ? 17.945 10.569 15.246 1.00 81.94 208 SER A C 1
ATOM 1673 O O . SER A 1 208 ? 19.143 10.857 15.259 1.00 81.94 208 SER A O 1
ATOM 1675 N N . GLU A 1 209 ? 17.257 10.387 16.376 1.00 78.69 209 GLU A N 1
ATOM 1676 C CA . GLU A 1 209 ? 17.846 10.437 17.711 1.00 78.69 209 GLU A CA 1
ATOM 1677 C C . GLU A 1 209 ? 18.134 9.038 18.280 1.00 78.69 209 GLU A C 1
ATOM 1679 O O . GLU A 1 209 ? 18.600 8.934 19.419 1.00 78.69 209 GLU A O 1
ATOM 1684 N N . ALA A 1 210 ? 17.878 7.978 17.504 1.00 74.00 210 ALA A N 1
ATOM 1685 C CA . ALA A 1 210 ? 18.075 6.587 17.887 1.00 74.00 210 ALA A CA 1
ATOM 1686 C C . ALA A 1 210 ? 19.288 5.936 17.199 1.00 74.00 210 ALA A C 1
ATOM 1688 O O . ALA A 1 210 ? 19.749 6.342 16.131 1.00 74.00 210 ALA A O 1
ATOM 1689 N N . GLY A 1 211 ? 19.844 4.914 17.855 1.00 67.50 211 GLY A N 1
ATOM 1690 C CA . GLY A 1 211 ? 21.032 4.203 17.391 1.00 67.50 211 GLY A CA 1
ATOM 1691 C C . GLY A 1 211 ? 20.709 3.158 16.325 1.00 67.50 211 GLY A C 1
ATOM 1692 O O . GLY A 1 211 ? 19.567 2.725 16.170 1.00 67.50 211 GLY A O 1
ATOM 1693 N N . VAL A 1 212 ? 21.741 2.655 15.642 1.00 67.19 212 VAL A N 1
ATOM 1694 C CA . VAL A 1 212 ? 21.619 1.661 14.549 1.00 67.19 212 VAL A CA 1
ATOM 1695 C C . VAL A 1 212 ? 20.897 0.372 14.983 1.00 67.19 212 VAL A C 1
ATOM 1697 O O . VAL A 1 212 ? 20.263 -0.296 14.172 1.00 67.19 212 VAL A O 1
ATOM 1700 N N . GLN A 1 213 ? 20.963 0.007 16.269 1.00 68.12 213 GLN A N 1
ATOM 1701 C CA . GLN A 1 213 ? 20.249 -1.165 16.800 1.00 68.12 213 GLN A CA 1
ATOM 1702 C C . GLN A 1 213 ? 18.723 -0.977 16.832 1.00 68.12 213 GLN A C 1
ATOM 1704 O O . GLN A 1 213 ? 17.978 -1.956 16.755 1.00 68.12 213 GLN A O 1
ATOM 1709 N N . VAL A 1 214 ? 18.261 0.268 16.964 1.00 71.12 214 VAL A N 1
ATOM 1710 C CA . VAL A 1 214 ? 16.841 0.638 16.942 1.00 71.12 214 VAL A CA 1
ATOM 1711 C C . VAL A 1 214 ? 16.389 0.856 15.497 1.00 71.12 214 VAL A C 1
ATOM 1713 O O . VAL A 1 214 ? 15.366 0.293 15.094 1.00 71.12 214 VAL A O 1
ATOM 1716 N N . ASP A 1 215 ? 17.206 1.566 14.718 1.00 77.94 215 ASP A N 1
ATOM 1717 C CA . ASP A 1 215 ? 16.986 1.917 13.314 1.00 77.94 215 ASP A CA 1
ATOM 1718 C C . ASP A 1 215 ? 17.686 0.943 12.360 1.00 77.94 215 ASP A C 1
ATOM 1720 O O . ASP A 1 215 ? 18.718 1.239 11.755 1.00 77.94 215 ASP A O 1
ATOM 1724 N N . GLY A 1 216 ? 17.125 -0.258 12.236 1.00 86.12 216 GLY A N 1
ATOM 1725 C CA . GLY A 1 216 ? 17.478 -1.198 11.167 1.00 86.12 216 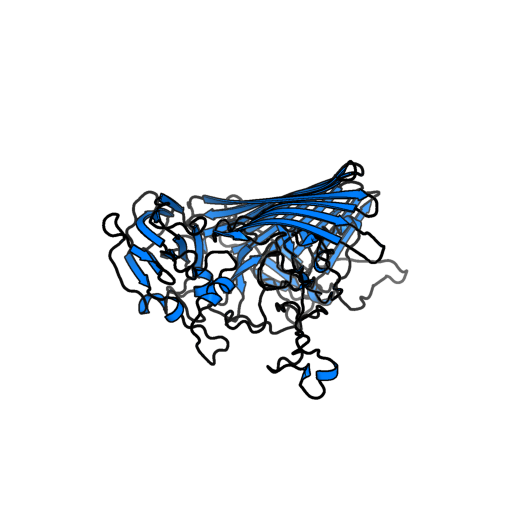GLY A CA 1
ATOM 1726 C C . GLY A 1 216 ? 16.534 -1.090 9.963 1.00 86.12 216 GLY A C 1
ATOM 1727 O O . GLY A 1 216 ? 15.545 -0.371 10.007 1.00 86.12 216 GLY A O 1
ATOM 1728 N N . LEU A 1 217 ? 16.746 -1.916 8.933 1.00 91.12 217 LEU A N 1
ATOM 1729 C CA . LEU A 1 217 ? 15.867 -1.999 7.743 1.00 91.12 217 LEU A CA 1
ATOM 1730 C C . LEU A 1 217 ? 14.439 -2.495 8.050 1.00 91.12 217 LEU A C 1
ATOM 1732 O O . LEU A 1 217 ? 13.536 -2.409 7.228 1.00 91.12 217 LEU A O 1
ATOM 1736 N N . ARG A 1 218 ? 14.206 -3.007 9.265 1.00 93.44 218 ARG A N 1
ATOM 1737 C CA . ARG A 1 218 ? 12.855 -3.304 9.776 1.00 93.44 218 ARG A CA 1
ATOM 1738 C C . ARG A 1 218 ? 12.146 -2.055 10.315 1.00 93.44 218 ARG A C 1
ATOM 1740 O O . ARG A 1 218 ? 11.036 -2.180 10.829 1.00 93.44 218 ARG A O 1
ATOM 1747 N N . GLY A 1 219 ? 12.813 -0.904 10.260 1.00 92.12 219 GLY A N 1
ATOM 1748 C CA . GLY A 1 219 ? 12.402 0.389 10.787 1.00 92.12 219 GLY A CA 1
ATOM 1749 C C . GLY A 1 219 ? 12.158 0.410 12.290 1.00 92.12 219 GLY A C 1
ATOM 1750 O O . GLY A 1 219 ? 12.254 -0.613 12.981 1.00 92.12 219 GLY A 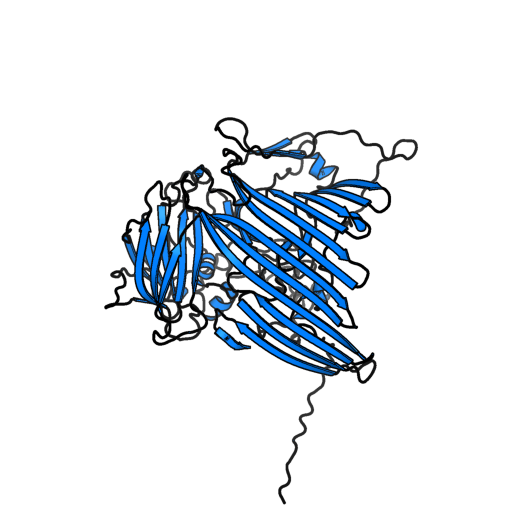O 1
ATOM 1751 N N . SER A 1 220 ? 11.799 1.574 12.807 1.00 89.88 220 SER A N 1
ATOM 1752 C CA . SER A 1 220 ? 11.465 1.795 14.212 1.00 89.88 220 SER A CA 1
ATOM 1753 C C . SER A 1 220 ? 10.168 2.592 14.362 1.00 89.88 220 SER A C 1
ATOM 1755 O O . SER A 1 220 ? 9.657 3.185 13.413 1.00 89.88 220 SER A O 1
ATOM 1757 N N . VAL A 1 221 ? 9.601 2.553 15.569 1.00 90.88 221 VAL A N 1
ATOM 1758 C CA . VAL A 1 221 ? 8.608 3.549 15.972 1.00 90.88 221 VAL A CA 1
ATOM 1759 C C . VAL A 1 221 ? 9.420 4.710 16.531 1.00 90.88 221 VAL A C 1
ATOM 1761 O O . VAL A 1 221 ? 10.206 4.461 17.449 1.00 90.88 221 VAL A O 1
ATOM 1764 N N . PRO A 1 222 ? 9.271 5.933 16.001 1.00 89.19 222 PRO A N 1
ATOM 1765 C CA . PRO A 1 222 ? 9.967 7.089 16.534 1.00 89.19 222 PRO A CA 1
ATOM 1766 C C . PRO A 1 222 ? 9.691 7.256 18.021 1.00 89.19 222 PRO A C 1
ATOM 1768 O O . PRO A 1 222 ? 8.550 7.118 18.467 1.00 89.19 222 PRO A O 1
ATOM 1771 N N . ARG A 1 223 ? 10.713 7.614 18.798 1.00 87.94 223 ARG A N 1
ATOM 1772 C CA . ARG A 1 223 ? 10.605 7.784 20.250 1.00 87.94 223 ARG A CA 1
ATOM 1773 C C . ARG A 1 223 ? 9.533 8.793 20.639 1.00 87.94 223 ARG A C 1
ATOM 1775 O O . ARG A 1 223 ? 8.890 8.635 21.670 1.00 87.94 223 ARG A O 1
ATOM 1782 N N . VAL A 1 224 ? 9.323 9.803 19.802 1.00 86.19 224 VAL A N 1
ATOM 1783 C CA . VAL A 1 224 ? 8.290 10.831 19.981 1.00 86.19 224 VAL A CA 1
ATOM 1784 C C . VAL A 1 224 ? 6.863 10.288 19.841 1.00 86.19 224 VAL A C 1
ATOM 1786 O O . VAL A 1 224 ? 5.927 10.958 20.252 1.00 86.19 224 VAL A O 1
ATOM 1789 N N . MET A 1 225 ? 6.696 9.085 19.288 1.00 88.69 225 MET A N 1
ATOM 1790 C CA . MET A 1 225 ? 5.421 8.371 19.151 1.00 88.69 225 MET A CA 1
ATOM 1791 C C . MET A 1 225 ? 5.284 7.213 20.149 1.00 88.69 225 MET A C 1
ATOM 1793 O O . MET A 1 225 ? 4.264 6.522 20.147 1.00 88.69 225 MET A O 1
ATOM 1797 N N . HIS A 1 226 ? 6.294 6.966 20.992 1.00 89.44 226 HIS A N 1
ATOM 1798 C CA . HIS A 1 226 ? 6.163 5.986 22.066 1.00 89.44 226 HIS A CA 1
ATOM 1799 C C . HIS A 1 226 ? 5.041 6.399 23.013 1.00 89.44 226 HIS A C 1
ATOM 1801 O O . HIS A 1 226 ? 4.929 7.568 23.377 1.00 89.44 226 HIS A O 1
ATOM 1807 N N . ASP A 1 227 ? 4.216 5.428 23.394 1.00 87.25 227 ASP A N 1
ATOM 1808 C CA . ASP A 1 227 ? 3.034 5.629 24.234 1.00 87.25 227 ASP A CA 1
ATOM 1809 C C . ASP A 1 227 ? 2.057 6.651 23.610 1.00 87.25 227 ASP A C 1
ATOM 1811 O O . ASP A 1 227 ? 1.273 7.321 24.285 1.00 87.25 227 ASP A O 1
ATOM 1815 N N . GLY A 1 228 ? 2.134 6.805 22.282 1.00 86.38 228 GLY A N 1
ATOM 1816 C CA . GLY A 1 228 ? 1.299 7.711 21.507 1.00 86.38 228 GLY A CA 1
ATOM 1817 C C . GLY A 1 228 ? -0.093 7.150 21.244 1.00 86.38 228 GLY A C 1
ATOM 1818 O O . GLY A 1 228 ? -1.021 7.930 21.060 1.00 86.38 228 GLY A O 1
ATOM 1819 N N . VAL A 1 229 ? -0.272 5.825 21.247 1.00 92.00 229 VAL A N 1
ATOM 1820 C CA . VAL A 1 229 ? -1.595 5.213 21.053 1.00 92.00 229 VAL A CA 1
ATOM 1821 C C . VAL A 1 229 ? -2.443 5.441 22.295 1.00 92.00 229 VAL A C 1
ATOM 1823 O O . VAL A 1 229 ? -2.116 4.936 23.364 1.00 92.00 229 VAL A O 1
ATOM 1826 N N . ARG A 1 230 ? -3.536 6.191 22.142 1.00 92.38 230 ARG A N 1
ATOM 1827 C CA . ARG A 1 230 ? -4.464 6.512 23.239 1.00 92.38 230 ARG A CA 1
ATOM 1828 C C . ARG A 1 230 ? -5.757 5.726 23.165 1.00 92.38 230 ARG A C 1
ATOM 1830 O O . ARG A 1 230 ? -6.278 5.305 24.194 1.00 92.38 230 ARG A O 1
ATOM 1837 N N . ARG A 1 231 ? -6.256 5.512 21.950 1.00 94.12 231 ARG A N 1
ATOM 1838 C CA . ARG A 1 231 ? -7.457 4.720 21.691 1.00 94.12 231 ARG A CA 1
ATOM 1839 C C . ARG A 1 231 ? -7.211 3.769 20.543 1.00 94.12 231 ARG A C 1
ATOM 1841 O O . ARG A 1 231 ? -6.430 4.075 19.641 1.00 94.12 231 ARG A O 1
ATOM 1848 N N . LEU A 1 232 ? -7.889 2.637 20.579 1.00 96.12 232 LEU A N 1
ATOM 1849 C CA . LEU A 1 232 ? -7.883 1.664 19.503 1.00 96.12 232 LEU A CA 1
ATOM 1850 C C . LEU A 1 232 ? -9.309 1.202 19.243 1.00 96.12 232 LEU A C 1
ATOM 1852 O O . LEU A 1 232 ? -10.056 0.918 20.176 1.00 96.12 232 LEU A O 1
ATOM 1856 N N . TYR A 1 233 ? -9.656 1.126 17.970 1.00 97.69 233 TYR A N 1
ATOM 1857 C CA . TYR A 1 233 ? -10.945 0.694 17.470 1.00 97.69 233 TYR A CA 1
ATOM 1858 C C . TYR A 1 233 ? -10.752 -0.604 16.691 1.00 97.69 233 TYR A C 1
ATOM 1860 O O . TYR A 1 233 ? -9.845 -0.700 15.862 1.00 97.69 233 TYR A O 1
ATOM 1868 N N . VAL A 1 234 ? -11.587 -1.600 16.971 1.00 98.44 234 VAL A N 1
ATOM 1869 C CA . VAL A 1 234 ? -11.719 -2.812 16.156 1.00 98.44 234 VAL A CA 1
ATOM 1870 C C . VAL A 1 234 ? -13.097 -2.776 15.522 1.00 98.44 234 VAL A C 1
ATOM 1872 O O . VAL A 1 234 ? -14.091 -2.830 16.245 1.00 98.44 234 VAL A O 1
ATOM 1875 N N . PHE A 1 235 ? -13.142 -2.670 14.202 1.00 98.50 235 PHE A N 1
ATOM 1876 C CA . PHE A 1 235 ? -14.353 -2.644 13.397 1.00 98.50 235 PHE A CA 1
ATOM 1877 C C . PHE A 1 235 ? -14.617 -4.021 12.791 1.00 98.50 235 PHE A C 1
ATOM 1879 O O . PHE A 1 235 ? -13.686 -4.713 12.387 1.00 98.50 235 PHE A O 1
ATOM 1886 N N . PHE A 1 236 ? -15.889 -4.390 12.720 1.00 98.44 236 PHE A N 1
ATOM 1887 C CA . PHE A 1 236 ? -16.402 -5.538 11.990 1.00 98.44 236 PHE A CA 1
ATOM 1888 C C . PHE A 1 236 ? -17.464 -5.030 11.023 1.00 98.44 236 PHE A C 1
ATOM 1890 O O . PHE A 1 236 ? -18.411 -4.363 11.453 1.00 98.44 236 PHE A O 1
ATOM 1897 N N . SER A 1 237 ? -17.312 -5.358 9.750 1.00 97.12 237 SER A N 1
ATOM 1898 C CA . SER A 1 237 ? -18.277 -5.041 8.698 1.00 97.12 237 SER A CA 1
ATOM 1899 C C . SER A 1 237 ? -18.520 -6.257 7.817 1.00 97.12 237 SER A C 1
ATOM 1901 O O . SER A 1 237 ? -17.719 -7.194 7.831 1.00 97.12 237 SER A O 1
ATOM 1903 N N . ASP A 1 238 ? -19.595 -6.219 7.038 1.00 94.56 238 ASP A N 1
ATOM 1904 C CA . ASP A 1 238 ? -19.746 -7.068 5.856 1.00 94.56 238 ASP A CA 1
ATOM 1905 C C . ASP A 1 238 ? -18.525 -6.900 4.929 1.00 94.56 238 ASP A C 1
ATOM 1907 O O . ASP A 1 238 ? -17.989 -5.789 4.847 1.00 94.56 238 ASP A O 1
ATOM 1911 N N . ASP A 1 239 ? -18.023 -7.958 4.290 1.00 91.81 239 ASP A N 1
ATOM 1912 C CA . ASP A 1 239 ? -16.892 -7.826 3.367 1.00 91.81 239 ASP A CA 1
ATOM 1913 C C . ASP A 1 239 ? -17.327 -7.245 2.026 1.00 91.81 239 ASP A C 1
ATOM 1915 O O . ASP A 1 239 ? -16.645 -6.352 1.520 1.00 91.81 239 ASP A O 1
ATOM 1919 N N . ASP A 1 240 ? -18.449 -7.711 1.471 1.00 88.69 240 ASP A N 1
ATOM 1920 C CA . ASP A 1 240 ? -19.091 -7.182 0.266 1.00 88.69 240 ASP A CA 1
ATOM 1921 C C . ASP A 1 240 ? -20.510 -6.677 0.590 1.00 88.69 240 ASP A C 1
ATOM 1923 O O . ASP A 1 240 ? -21.489 -7.394 0.380 1.00 88.69 240 ASP A O 1
ATOM 1927 N N . PRO A 1 241 ? -20.657 -5.415 1.052 1.00 87.38 241 PRO A N 1
ATOM 1928 C CA . PRO A 1 241 ? -21.959 -4.873 1.446 1.00 87.38 241 PRO A CA 1
ATOM 1929 C C . PRO A 1 241 ? -22.988 -4.832 0.296 1.00 87.38 241 PRO A C 1
ATOM 1931 O O . PRO A 1 241 ? -24.183 -4.656 0.545 1.00 87.38 241 PRO A O 1
ATOM 1934 N N . GLU A 1 242 ? -22.560 -5.003 -0.962 1.00 82.81 242 GLU A N 1
ATOM 1935 C CA . GLU A 1 242 ? -23.430 -4.990 -2.142 1.00 82.81 242 GLU A CA 1
ATOM 1936 C C . GLU A 1 242 ? -24.096 -6.349 -2.430 1.00 82.81 242 GLU A C 1
ATOM 1938 O O . GLU A 1 242 ? -25.132 -6.410 -3.107 1.00 82.81 242 GLU A O 1
ATOM 1943 N N . ASP A 1 243 ? -23.527 -7.457 -1.945 1.00 81.31 243 ASP A N 1
ATOM 1944 C CA . ASP A 1 243 ? -23.879 -8.806 -2.406 1.00 81.31 243 ASP A CA 1
ATOM 1945 C C . ASP A 1 243 ? -25.212 -9.340 -1.821 1.00 81.31 243 ASP A C 1
ATOM 1947 O O . ASP A 1 243 ? -25.739 -10.379 -2.252 1.00 81.31 243 ASP A O 1
ATOM 1951 N N . ARG A 1 244 ? -25.799 -8.580 -0.881 1.00 76.81 244 ARG A N 1
ATOM 1952 C CA . ARG A 1 244 ? -27.044 -8.864 -0.138 1.00 76.81 244 ARG A CA 1
ATOM 1953 C C . ARG A 1 244 ? -27.021 -10.192 0.629 1.00 76.81 244 ARG A C 1
ATOM 1955 O O . ARG A 1 244 ? -28.088 -10.745 0.938 1.00 76.81 244 ARG A O 1
ATOM 1962 N N . SER A 1 245 ? -25.840 -10.732 0.901 1.00 83.31 245 SER A N 1
ATOM 1963 C CA . SER A 1 245 ? -25.631 -11.858 1.804 1.00 83.31 245 SER A CA 1
ATOM 1964 C C . SER A 1 245 ? -25.715 -11.409 3.263 1.00 83.31 245 SER A C 1
ATOM 1966 O O . SER A 1 245 ? -25.763 -10.220 3.556 1.00 83.31 245 SER A O 1
ATOM 1968 N N . PRO A 1 246 ? -25.814 -12.356 4.213 1.00 89.00 246 PRO A N 1
ATOM 1969 C CA . PRO A 1 246 ? -25.530 -12.052 5.608 1.00 89.00 246 PRO A CA 1
ATOM 1970 C C . PRO A 1 246 ? -24.061 -11.645 5.762 1.00 89.00 246 PRO A C 1
ATOM 1972 O O . PRO A 1 246 ? -23.190 -12.418 5.357 1.00 89.00 246 PRO A O 1
ATOM 1975 N N . GLY A 1 247 ? -23.825 -10.496 6.387 1.00 93.12 247 GLY A N 1
ATOM 1976 C CA . GLY A 1 247 ? -22.487 -9.969 6.632 1.00 93.12 247 GLY A CA 1
ATOM 1977 C C . GLY A 1 247 ? -21.870 -10.542 7.906 1.00 93.12 247 GLY A C 1
ATOM 1978 O O . GLY A 1 247 ? -22.218 -11.642 8.352 1.00 93.12 247 GLY A O 1
ATOM 1979 N N . ALA A 1 248 ? -20.965 -9.799 8.541 1.00 96.44 248 ALA A N 1
ATOM 1980 C CA . ALA A 1 248 ? -20.175 -10.302 9.661 1.00 96.44 248 ALA A CA 1
ATOM 1981 C C . ALA A 1 248 ? -21.028 -10.753 10.858 1.00 96.44 248 ALA A C 1
ATOM 1983 O O . ALA A 1 248 ? -21.700 -9.955 11.520 1.00 96.44 248 ALA A O 1
ATOM 1984 N N . GLY A 1 249 ? -20.907 -12.030 11.226 1.00 97.25 249 GLY A N 1
ATOM 1985 C CA . GLY A 1 249 ? -21.390 -12.560 12.499 1.00 97.25 249 GLY A CA 1
ATOM 1986 C C . GLY A 1 249 ? -20.302 -12.498 13.569 1.00 97.25 249 GLY A C 1
ATOM 1987 O O . GLY A 1 249 ? -19.328 -13.240 13.490 1.00 97.25 249 GLY A O 1
ATOM 1988 N N . VAL A 1 250 ? -20.470 -11.674 14.606 1.00 98.25 250 VAL A N 1
ATOM 1989 C CA . VAL A 1 250 ? -19.492 -11.511 15.699 1.00 98.25 250 VAL A CA 1
ATOM 1990 C C . VAL A 1 250 ? -19.998 -12.203 16.962 1.00 98.25 250 VAL A C 1
ATOM 1992 O O . VAL A 1 250 ? -21.030 -11.829 17.515 1.00 98.25 250 VAL A O 1
ATOM 1995 N N . TYR A 1 251 ? -19.260 -13.197 17.458 1.00 98.19 251 TYR A N 1
ATOM 1996 C CA . TYR A 1 251 ? -19.631 -13.998 18.635 1.00 98.19 251 TYR A CA 1
ATOM 1997 C C . TYR A 1 251 ? -18.823 -13.642 19.882 1.00 98.19 251 TYR A C 1
ATOM 1999 O O . TYR A 1 251 ? -19.282 -13.882 20.998 1.00 98.19 251 TYR A O 1
ATOM 2007 N N . SER A 1 252 ? -17.624 -13.088 19.711 1.00 97.94 252 SER A N 1
ATOM 2008 C CA . SER A 1 252 ? -16.810 -12.544 20.800 1.00 97.94 252 SER A CA 1
ATOM 2009 C C . SER A 1 252 ? -15.682 -11.679 20.251 1.00 97.94 252 SER A C 1
ATOM 2011 O O . SER A 1 252 ? -15.188 -11.934 19.155 1.00 97.94 252 SER A O 1
ATOM 2013 N N . LEU A 1 253 ? -15.197 -10.739 21.058 1.00 98.38 253 LEU A N 1
ATOM 2014 C CA . LEU A 1 253 ? -13.885 -10.116 20.898 1.00 98.38 253 LEU A CA 1
ATOM 2015 C C . LEU A 1 253 ? -13.253 -9.989 22.283 1.00 98.38 253 LEU A C 1
ATOM 2017 O O . LEU A 1 253 ? -13.877 -9.474 23.209 1.00 98.38 253 LEU A O 1
ATOM 2021 N N . THR A 1 254 ? -12.015 -10.443 22.422 1.00 98.06 254 THR A N 1
ATOM 2022 C CA . THR A 1 254 ? -11.199 -10.215 23.615 1.00 98.06 254 THR A CA 1
ATOM 2023 C C . THR A 1 254 ? -9.890 -9.573 23.190 1.00 98.06 254 THR A C 1
ATOM 2025 O O . THR A 1 254 ? -9.154 -10.137 22.380 1.00 98.06 254 THR A O 1
ATOM 2028 N N . ALA A 1 255 ? -9.605 -8.391 23.733 1.00 97.81 255 ALA A N 1
ATOM 2029 C CA . ALA A 1 255 ? -8.319 -7.731 23.577 1.00 97.81 255 ALA A CA 1
ATOM 2030 C C . ALA A 1 255 ? -7.385 -8.127 24.725 1.00 97.81 255 ALA A C 1
ATOM 2032 O O . ALA A 1 255 ? -7.827 -8.363 25.849 1.00 97.81 255 ALA A O 1
ATOM 2033 N N . PHE A 1 256 ? -6.087 -8.169 24.448 1.00 97.38 256 PHE A N 1
ATOM 2034 C CA . PHE A 1 256 ? -5.044 -8.403 25.434 1.00 97.38 256 PHE A CA 1
ATOM 2035 C C . PHE A 1 256 ? -3.938 -7.361 25.279 1.00 97.38 256 PHE A C 1
ATOM 2037 O O . PHE A 1 256 ? -3.364 -7.202 24.197 1.00 97.38 256 PHE A O 1
ATOM 2044 N N . VAL A 1 257 ? -3.613 -6.701 26.387 1.00 95.50 257 VAL A N 1
ATOM 2045 C CA . VAL A 1 257 ? -2.432 -5.857 26.565 1.00 95.50 257 VAL A CA 1
ATOM 2046 C C . VAL A 1 257 ? -1.417 -6.673 27.344 1.00 95.50 257 VAL A C 1
ATOM 2048 O O . VAL A 1 257 ? -1.665 -7.021 28.495 1.00 95.50 257 VAL A O 1
ATOM 2051 N N . ASP A 1 258 ? -0.282 -6.994 26.729 1.00 94.50 258 ASP A N 1
ATOM 2052 C CA . ASP A 1 258 ? 0.782 -7.765 27.391 1.00 94.50 258 ASP A CA 1
ATOM 2053 C C . ASP A 1 258 ? 0.259 -9.043 28.065 1.00 94.50 258 ASP A C 1
ATOM 2055 O O . ASP A 1 258 ? 0.524 -9.317 29.235 1.00 94.50 258 ASP A O 1
ATOM 2059 N N . ASP A 1 259 ? -0.530 -9.802 27.297 1.00 94.06 259 ASP A N 1
ATOM 2060 C CA . ASP A 1 259 ? -1.170 -11.060 27.701 1.00 94.06 259 ASP A CA 1
ATOM 2061 C C . ASP A 1 259 ? -2.223 -10.908 28.828 1.00 94.06 259 ASP A C 1
ATOM 2063 O O . ASP A 1 259 ? -2.761 -11.897 29.329 1.00 94.06 259 ASP A O 1
ATOM 2067 N N . THR A 1 260 ? -2.571 -9.670 29.199 1.00 96.25 260 THR A N 1
ATOM 2068 C CA . THR A 1 260 ? -3.618 -9.337 30.176 1.00 96.25 260 THR A CA 1
ATOM 2069 C C . THR A 1 260 ? -4.885 -8.873 29.455 1.00 96.25 260 THR A C 1
ATOM 2071 O O . THR A 1 260 ? -4.786 -7.973 28.620 1.00 96.25 260 THR A O 1
ATOM 2074 N N . PRO A 1 261 ? -6.072 -9.435 29.755 1.00 96.62 261 PRO A N 1
ATOM 2075 C CA . PRO A 1 261 ? -7.322 -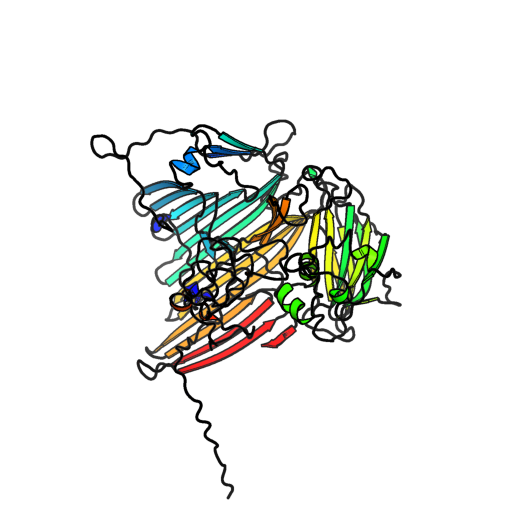9.005 29.135 1.00 96.62 261 PRO A CA 1
ATOM 2076 C C . PRO A 1 261 ? -7.581 -7.504 29.308 1.00 96.62 261 PRO A C 1
ATOM 2078 O O . PRO A 1 261 ? -7.402 -6.961 30.401 1.00 96.62 261 PRO A O 1
ATOM 2081 N N . LEU A 1 262 ? -8.025 -6.860 28.232 1.00 96.50 262 LEU A N 1
ATOM 2082 C CA . LEU A 1 262 ? -8.459 -5.469 28.197 1.00 96.50 262 LEU A CA 1
ATOM 2083 C C . LEU A 1 262 ? -9.936 -5.424 27.803 1.00 96.50 262 LEU A C 1
ATOM 2085 O O . LEU A 1 262 ? -10.318 -5.898 26.732 1.00 96.50 262 LEU A O 1
ATOM 2089 N N . GLU A 1 263 ? -10.755 -4.842 28.673 1.00 96.75 263 GLU A N 1
ATOM 2090 C CA . GLU A 1 263 ? -12.179 -4.650 28.408 1.00 96.75 263 GLU A CA 1
ATOM 2091 C C . GLU A 1 263 ? -12.401 -3.437 27.491 1.00 96.75 263 GLU A C 1
ATOM 2093 O O . GLU A 1 263 ? -11.713 -2.421 27.646 1.00 96.75 263 GLU A O 1
ATOM 2098 N N . PRO A 1 264 ? -13.357 -3.505 26.548 1.00 97.38 264 PRO A N 1
ATOM 2099 C CA . PRO A 1 264 ? -13.722 -2.352 25.739 1.00 97.38 264 PRO A CA 1
ATOM 2100 C C . PRO A 1 264 ? -14.392 -1.287 26.610 1.00 97.38 264 PRO A C 1
ATOM 2102 O O . PRO A 1 264 ? -15.237 -1.589 27.456 1.00 97.38 264 PRO A O 1
ATOM 2105 N N . VAL A 1 265 ? -14.064 -0.021 26.363 1.00 97.06 265 VAL A N 1
ATOM 2106 C CA . VAL A 1 265 ? -14.764 1.112 26.988 1.00 97.06 265 VAL A CA 1
ATOM 2107 C C . VAL A 1 265 ? -16.123 1.355 26.337 1.00 97.06 265 VAL A C 1
ATOM 2109 O O . VAL A 1 265 ? -17.038 1.873 26.980 1.00 97.06 265 VAL A O 1
ATOM 2112 N N . ARG A 1 266 ? -16.277 0.946 25.073 1.00 96.88 266 ARG A N 1
ATOM 2113 C CA . ARG A 1 266 ? -17.522 1.067 24.319 1.00 96.88 266 ARG A CA 1
ATOM 2114 C C . ARG A 1 266 ? -17.628 -0.028 23.268 1.00 96.88 266 ARG A C 1
ATOM 2116 O O . ARG A 1 266 ? -16.649 -0.357 22.605 1.00 96.88 266 ARG A O 1
ATOM 2123 N N . VAL A 1 267 ? -18.839 -0.552 23.100 1.00 98.31 267 VAL A N 1
ATOM 2124 C CA . VAL A 1 267 ? -19.219 -1.366 21.943 1.00 98.31 267 VAL A CA 1
ATOM 2125 C C . VAL A 1 267 ? -20.381 -0.665 21.258 1.00 98.31 267 VAL A C 1
ATOM 2127 O O . VAL A 1 267 ? -21.396 -0.356 21.893 1.00 98.31 267 VAL A O 1
ATOM 2130 N N . GLY A 1 268 ? -20.192 -0.351 19.985 1.00 97.31 268 GLY A N 1
ATOM 2131 C CA . GLY A 1 268 ? -21.123 0.428 19.189 1.00 97.31 268 GLY A CA 1
ATOM 2132 C C . GLY A 1 268 ? -21.542 -0.313 17.932 1.00 97.31 268 GLY A C 1
ATOM 2133 O O . GLY A 1 268 ? -20.769 -1.080 17.366 1.00 97.31 268 GLY A O 1
ATOM 2134 N N . VAL A 1 269 ? -22.773 -0.063 17.503 1.00 97.69 269 VAL A N 1
ATOM 2135 C CA . VAL A 1 269 ? -23.269 -0.417 16.174 1.00 97.69 269 VAL A CA 1
ATOM 2136 C C . VAL A 1 269 ? -23.622 0.875 15.456 1.00 97.69 269 VAL A C 1
ATOM 2138 O O . VAL A 1 269 ? -24.340 1.718 16.004 1.00 97.69 269 VAL A O 1
ATOM 2141 N N . VAL A 1 270 ? -23.106 1.030 14.247 1.00 96.38 270 VAL A N 1
ATOM 2142 C CA . VAL A 1 270 ? -23.501 2.065 13.301 1.00 96.38 270 VAL A CA 1
ATOM 2143 C C . VAL A 1 270 ? -24.372 1.394 12.256 1.00 96.38 270 VAL A C 1
ATOM 2145 O O . VAL A 1 270 ? -23.921 0.475 11.586 1.00 96.38 270 VAL A O 1
ATOM 2148 N N . GLU A 1 271 ? -25.623 1.833 12.159 1.00 95.06 271 GLU A N 1
ATOM 2149 C CA . GLU A 1 271 ? -26.581 1.284 11.199 1.00 95.06 271 GLU A CA 1
ATOM 2150 C C . GLU A 1 271 ? -26.657 2.182 9.960 1.00 95.06 271 GLU A C 1
ATOM 2152 O O . GLU A 1 271 ? -26.852 3.401 10.104 1.00 95.06 271 GLU A O 1
ATOM 2157 N N . ASN A 1 272 ? -26.603 1.567 8.775 1.00 92.44 272 ASN A N 1
ATOM 2158 C CA . ASN A 1 272 ? -26.633 2.219 7.461 1.00 92.44 272 ASN A CA 1
ATOM 2159 C C . ASN A 1 272 ? -25.541 3.297 7.320 1.00 92.44 272 ASN A C 1
ATOM 2161 O O . ASN A 1 272 ? -25.851 4.489 7.189 1.00 92.44 272 ASN A O 1
ATOM 2165 N N . LEU A 1 273 ? -24.266 2.910 7.447 1.00 91.62 273 LEU A N 1
ATOM 2166 C CA . LEU A 1 273 ? -23.136 3.840 7.472 1.00 91.62 273 LEU A CA 1
ATOM 2167 C C . LEU A 1 273 ? -23.119 4.799 6.269 1.00 91.62 273 LEU A C 1
ATOM 2169 O O . LEU A 1 273 ? -22.880 5.995 6.461 1.00 91.62 273 LEU A O 1
ATOM 2173 N N . LEU A 1 274 ? -23.405 4.321 5.056 1.00 87.12 274 LEU A N 1
ATOM 2174 C CA . LEU A 1 274 ? -23.305 5.128 3.832 1.00 87.12 274 LEU A CA 1
ATOM 2175 C C . LEU A 1 274 ? -24.303 6.294 3.829 1.00 87.12 274 LEU A C 1
ATOM 2177 O O . LEU A 1 274 ? -24.010 7.376 3.327 1.00 87.12 274 LEU A O 1
ATOM 2181 N N . GLN A 1 275 ? -25.449 6.132 4.498 1.00 86.44 275 GLN A N 1
ATOM 2182 C CA . GLN A 1 275 ? -26.458 7.189 4.656 1.00 86.44 275 GLN A CA 1
ATOM 2183 C C . GLN A 1 275 ? -26.104 8.213 5.746 1.00 86.44 275 GLN A C 1
ATOM 2185 O O . GLN A 1 275 ? -26.813 9.207 5.936 1.00 86.44 275 GLN A O 1
ATOM 2190 N N . ARG A 1 276 ? -25.046 7.949 6.517 1.00 85.50 276 ARG A N 1
ATOM 2191 C CA . ARG A 1 276 ? -24.636 8.724 7.695 1.00 85.50 276 ARG A CA 1
ATOM 2192 C C . ARG A 1 276 ? -23.344 9.499 7.463 1.00 85.50 276 ARG A C 1
ATOM 2194 O O . ARG A 1 276 ? -23.073 10.427 8.226 1.00 85.50 276 ARG A O 1
ATOM 2201 N N . ILE A 1 277 ? -22.557 9.117 6.456 1.00 80.44 277 ILE A N 1
ATOM 2202 C CA . ILE A 1 277 ? -21.290 9.761 6.118 1.00 80.44 277 ILE A CA 1
ATOM 2203 C C . ILE A 1 277 ? -21.532 10.835 5.048 1.00 80.44 277 ILE A C 1
ATOM 2205 O O . ILE A 1 277 ? -21.936 10.508 3.933 1.00 80.44 277 ILE A O 1
ATOM 2209 N N . PRO A 1 278 ? -21.293 12.121 5.357 1.00 74.06 278 PRO A N 1
ATOM 2210 C CA . PRO A 1 278 ? -21.358 13.171 4.356 1.00 74.06 278 PRO A CA 1
ATOM 2211 C C . PRO A 1 278 ? -20.128 13.117 3.440 1.00 74.06 278 PRO A C 1
ATOM 2213 O O . PRO A 1 278 ? -18.995 13.193 3.916 1.00 74.06 278 PRO A O 1
ATOM 2216 N N . VAL A 1 279 ? -20.352 13.088 2.126 1.00 70.19 279 VAL A N 1
ATOM 2217 C CA . VAL A 1 279 ? -19.305 13.306 1.119 1.00 70.19 279 VAL A CA 1
ATOM 2218 C C . VAL A 1 279 ? -19.601 14.612 0.392 1.00 70.19 279 VAL A C 1
ATOM 2220 O O . VAL A 1 279 ? -20.745 14.893 0.036 1.00 70.19 279 VAL A O 1
ATOM 2223 N N . THR A 1 280 ? -18.598 15.479 0.249 1.00 60.44 280 THR A N 1
ATOM 2224 C CA . THR A 1 280 ? -18.771 16.783 -0.415 1.00 60.44 280 THR A CA 1
ATOM 2225 C C . THR A 1 280 ? -17.728 16.921 -1.523 1.00 60.44 280 THR A C 1
ATOM 2227 O O . THR A 1 280 ? -16.582 17.248 -1.212 1.00 60.44 280 THR A O 1
ATOM 2230 N N . PRO A 1 281 ? -18.118 16.717 -2.789 1.00 53.22 281 PRO A N 1
ATOM 2231 C CA . PRO A 1 281 ? -17.220 16.755 -3.946 1.00 53.22 281 PRO A CA 1
ATOM 2232 C C . PRO A 1 281 ? -16.487 18.083 -4.149 1.00 53.22 281 PRO A C 1
ATOM 2234 O O . PRO A 1 281 ? -15.364 18.132 -4.639 1.00 53.22 281 PRO A O 1
ATOM 2237 N N . ASP A 1 282 ? -17.123 19.198 -3.786 1.00 51.56 282 ASP A N 1
ATOM 2238 C CA . ASP A 1 282 ? -16.691 20.524 -4.234 1.00 51.56 282 ASP A CA 1
ATOM 2239 C C . ASP A 1 282 ? -16.935 21.650 -3.215 1.00 51.56 282 ASP A C 1
ATOM 2241 O O . ASP A 1 282 ? -16.890 22.827 -3.567 1.00 51.56 282 ASP A O 1
ATOM 2245 N N . LEU A 1 283 ? -17.180 21.307 -1.946 1.00 51.84 283 LEU A N 1
ATOM 2246 C CA . LEU A 1 283 ? -17.587 22.233 -0.876 1.00 51.84 283 LEU A CA 1
ATOM 2247 C C . LEU A 1 283 ? -18.934 22.955 -1.118 1.00 51.84 283 LEU A C 1
ATOM 2249 O O . LEU A 1 283 ? -19.292 23.816 -0.309 1.00 51.84 283 LEU A O 1
ATOM 2253 N N . THR A 1 284 ? -19.701 22.622 -2.170 1.00 50.28 284 THR A N 1
ATOM 2254 C CA . THR A 1 284 ? -20.981 23.290 -2.487 1.00 50.28 284 THR A CA 1
ATOM 2255 C C . THR A 1 284 ? -22.218 22.410 -2.289 1.00 50.28 284 THR A C 1
ATOM 2257 O O . THR A 1 284 ? -23.293 22.950 -2.009 1.00 50.28 284 THR A O 1
ATOM 2260 N N . SER A 1 285 ? -22.089 21.076 -2.342 1.00 54.72 285 SER A N 1
ATOM 2261 C CA . SER A 1 285 ? -23.198 20.147 -2.069 1.00 54.72 285 SER A CA 1
ATOM 2262 C C . SER A 1 285 ? -22.761 18.838 -1.397 1.00 54.72 285 SER A C 1
ATOM 2264 O O . SER A 1 285 ? -21.746 18.251 -1.753 1.00 54.72 285 SER A O 1
ATOM 2266 N N . THR A 1 286 ? -23.528 18.385 -0.398 1.00 59.62 286 THR A N 1
ATOM 2267 C CA . THR A 1 286 ? -23.318 17.089 0.268 1.00 59.62 286 THR A CA 1
ATOM 2268 C C . THR A 1 286 ? -24.117 16.012 -0.457 1.00 59.62 286 THR A C 1
ATOM 2270 O O . THR A 1 286 ? -25.341 16.129 -0.563 1.00 59.62 286 THR A O 1
ATOM 2273 N N . ILE A 1 287 ? -23.437 14.966 -0.919 1.00 65.25 287 ILE A N 1
ATOM 2274 C CA . ILE A 1 287 ? -24.039 13.738 -1.442 1.00 65.25 287 ILE A CA 1
ATOM 2275 C C . ILE A 1 287 ? -23.832 12.597 -0.438 1.00 65.25 287 ILE A C 1
ATOM 2277 O O . ILE A 1 287 ? -22.951 12.658 0.423 1.00 65.25 287 ILE A O 1
ATOM 2281 N N . LEU A 1 288 ? -24.696 11.587 -0.512 1.00 69.19 288 LEU A N 1
ATOM 2282 C CA . LEU A 1 288 ? -24.532 10.332 0.220 1.00 69.19 288 LEU A CA 1
ATOM 2283 C C . LEU A 1 288 ? -23.930 9.305 -0.730 1.00 69.19 288 LEU A C 1
ATOM 2285 O O . LEU A 1 288 ? -24.321 9.284 -1.899 1.00 69.19 288 LEU A O 1
ATOM 2289 N N . LEU A 1 289 ? -23.032 8.471 -0.206 1.00 71.44 289 LEU A N 1
ATOM 2290 C CA . LEU A 1 289 ? -22.457 7.377 -0.977 1.00 71.44 289 LEU A CA 1
ATOM 2291 C C . LEU A 1 289 ? -23.540 6.356 -1.343 1.00 71.44 289 LEU A C 1
ATOM 2293 O O . LEU A 1 289 ? -24.422 6.052 -0.534 1.00 71.44 289 LEU A O 1
ATOM 2297 N N . GLN A 1 290 ? -23.465 5.835 -2.560 1.00 68.94 290 GLN A N 1
ATOM 2298 C CA . GLN A 1 290 ? -24.270 4.717 -3.038 1.00 68.94 290 GLN A CA 1
ATOM 2299 C C . GLN A 1 290 ? -23.490 3.407 -2.908 1.00 68.94 290 GLN A C 1
ATOM 2301 O O . GLN A 1 290 ? -22.262 3.398 -2.948 1.00 68.94 290 GLN A O 1
ATOM 2306 N N . ASP A 1 291 ? -24.208 2.288 -2.801 1.00 66.19 291 ASP A N 1
ATOM 2307 C CA . ASP A 1 291 ? -23.600 0.966 -2.619 1.00 66.19 291 ASP A CA 1
ATOM 2308 C C . ASP A 1 291 ? -22.562 0.655 -3.712 1.00 66.19 291 ASP A C 1
ATOM 2310 O O . ASP A 1 291 ? -21.470 0.212 -3.397 1.00 66.19 291 ASP A O 1
ATOM 2314 N N . ASN A 1 292 ? -22.841 0.990 -4.977 1.00 67.31 292 ASN A N 1
ATOM 2315 C CA . ASN A 1 292 ? -21.933 0.754 -6.109 1.00 67.31 292 ASN A CA 1
ATOM 2316 C C . ASN A 1 292 ? -20.648 1.605 -6.087 1.00 67.31 292 ASN A C 1
ATOM 2318 O O . ASN A 1 292 ? -19.692 1.283 -6.792 1.00 67.31 292 ASN A O 1
ATOM 2322 N N . GLU A 1 293 ? -20.613 2.694 -5.316 1.00 72.69 293 GLU A N 1
ATOM 2323 C CA . GLU A 1 293 ? -19.407 3.513 -5.128 1.00 72.69 293 GLU A CA 1
ATOM 2324 C C . GLU A 1 293 ? -18.431 2.836 -4.149 1.00 72.69 293 GLU A C 1
ATOM 2326 O O . GLU A 1 293 ? -17.234 3.125 -4.159 1.00 72.69 293 GLU A O 1
ATOM 2331 N N . VAL A 1 294 ? -18.905 1.869 -3.352 1.00 77.12 294 VAL A N 1
ATOM 2332 C CA . VAL A 1 294 ? -18.060 1.071 -2.457 1.00 77.12 294 VAL A CA 1
ATOM 2333 C C . VAL A 1 294 ? -17.103 0.190 -3.255 1.00 77.12 294 VAL A C 1
ATOM 2335 O O . VAL A 1 294 ? -15.920 0.139 -2.914 1.00 77.12 294 VAL A O 1
ATOM 2338 N N . THR A 1 295 ? -17.567 -0.466 -4.327 1.00 73.62 295 THR A N 1
ATOM 2339 C CA . THR A 1 295 ? -16.695 -1.241 -5.232 1.00 73.62 295 THR A CA 1
ATOM 2340 C C . THR A 1 295 ? -15.574 -0.383 -5.823 1.00 73.62 295 THR A C 1
ATOM 2342 O O . THR A 1 295 ? -14.429 -0.834 -5.859 1.00 73.62 295 THR A O 1
ATOM 2345 N N . TYR A 1 296 ? -15.883 0.853 -6.225 1.00 72.12 296 TYR A N 1
ATOM 2346 C CA . TYR A 1 296 ? -14.895 1.798 -6.749 1.00 72.12 296 TYR A CA 1
ATOM 2347 C C . TYR A 1 296 ? -13.859 2.185 -5.677 1.00 72.12 296 TYR A C 1
ATOM 2349 O O . TYR A 1 296 ? -12.665 1.988 -5.876 1.00 72.12 296 TYR A O 1
ATOM 2357 N N . LEU A 1 297 ? -14.303 2.607 -4.486 1.00 76.00 297 LEU A N 1
ATOM 2358 C CA . LEU A 1 297 ? -13.413 3.053 -3.402 1.00 76.00 297 LEU A CA 1
ATOM 2359 C C . LEU A 1 297 ? -12.544 1.938 -2.802 1.00 76.00 297 LEU A C 1
ATOM 2361 O O . LEU A 1 297 ? -11.431 2.186 -2.330 1.00 76.00 297 LEU A O 1
ATOM 2365 N N . ARG A 1 298 ? -13.065 0.708 -2.727 1.00 79.75 298 ARG A N 1
ATOM 2366 C CA . ARG A 1 298 ? -12.366 -0.402 -2.061 1.00 79.75 298 ARG A CA 1
ATOM 2367 C C . ARG A 1 298 ? -11.270 -1.018 -2.919 1.00 79.75 298 ARG A C 1
ATOM 2369 O O . ARG A 1 298 ? -10.387 -1.647 -2.347 1.00 79.75 298 ARG A O 1
ATOM 2376 N N . GLN A 1 299 ? -11.359 -0.926 -4.250 1.00 78.00 299 GLN A N 1
ATOM 2377 C CA . GLN A 1 299 ? -10.337 -1.421 -5.180 1.00 78.00 299 GLN A CA 1
ATOM 2378 C C . GLN A 1 299 ? -9.883 -2.872 -4.907 1.00 78.00 299 GLN A C 1
ATOM 2380 O O . GLN A 1 299 ? -8.707 -3.164 -4.694 1.00 78.00 299 GLN A O 1
ATOM 2385 N N . ASN A 1 300 ? -10.834 -3.803 -4.813 1.00 79.12 300 ASN A N 1
ATOM 2386 C CA . ASN A 1 300 ? -10.617 -5.202 -4.403 1.00 79.12 300 ASN A CA 1
ATOM 2387 C C . ASN A 1 300 ? -10.069 -5.424 -2.966 1.00 79.12 300 ASN A C 1
ATOM 2389 O O . ASN A 1 300 ? -9.902 -6.564 -2.526 1.00 79.12 300 ASN A O 1
ATOM 2393 N N . ARG A 1 301 ? -9.857 -4.365 -2.175 1.00 85.81 301 ARG A N 1
ATOM 2394 C CA . ARG A 1 301 ? -9.439 -4.404 -0.760 1.00 85.81 301 ARG A CA 1
ATOM 2395 C C . ARG A 1 301 ? -10.638 -4.247 0.185 1.00 85.81 301 ARG A C 1
ATOM 2397 O O . ARG A 1 301 ? -11.789 -4.439 -0.218 1.00 85.81 301 ARG A O 1
ATOM 2404 N N . ALA A 1 302 ? -10.352 -4.031 1.471 1.00 90.31 302 ALA A N 1
ATOM 2405 C CA . ALA A 1 302 ? -11.351 -3.754 2.501 1.00 90.31 302 ALA A CA 1
ATOM 2406 C C . ALA A 1 302 ? -11.930 -2.353 2.310 1.00 90.31 302 ALA A C 1
ATOM 2408 O O . ALA A 1 302 ? -11.191 -1.410 2.041 1.00 90.31 302 ALA A O 1
ATOM 2409 N N . TRP A 1 303 ? -13.246 -2.221 2.448 1.00 90.12 303 TRP A N 1
ATOM 2410 C CA . TRP A 1 303 ? -13.957 -1.025 2.002 1.00 90.12 303 TRP A CA 1
ATOM 2411 C C . TRP A 1 303 ? -14.063 0.083 3.055 1.00 90.12 303 TRP A C 1
ATOM 2413 O O . TRP A 1 303 ? -14.094 1.264 2.710 1.00 90.12 303 TRP A O 1
ATOM 2423 N N . LEU A 1 304 ? -14.112 -0.283 4.341 1.00 92.94 304 LEU A N 1
ATOM 2424 C CA . LEU A 1 304 ? -14.491 0.637 5.416 1.00 92.94 304 LEU A CA 1
ATOM 2425 C C . LEU A 1 304 ? -13.548 1.841 5.522 1.00 92.94 304 LEU A C 1
ATOM 2427 O O . LEU A 1 304 ? -14.003 2.973 5.681 1.00 92.94 304 LEU A O 1
ATOM 2431 N N . ARG A 1 305 ? -12.237 1.606 5.400 1.00 90.31 305 ARG A N 1
ATOM 2432 C CA . ARG A 1 305 ? -11.235 2.675 5.432 1.00 90.31 305 ARG A CA 1
ATOM 2433 C C . ARG A 1 305 ? -11.439 3.662 4.286 1.00 90.31 305 ARG A C 1
ATOM 2435 O O . ARG A 1 305 ? -11.506 4.856 4.553 1.00 90.31 305 ARG A O 1
ATOM 2442 N N . SER A 1 306 ? -11.559 3.172 3.052 1.00 84.50 306 SER A N 1
ATOM 2443 C CA . SER A 1 306 ? -11.704 4.021 1.865 1.00 84.50 306 SER A CA 1
ATOM 2444 C C . SER A 1 306 ? -12.973 4.872 1.930 1.00 84.50 306 SER A C 1
ATOM 2446 O O . SER A 1 306 ? -12.927 6.068 1.666 1.00 84.50 306 SER A O 1
ATOM 2448 N N . VAL A 1 307 ? -14.090 4.294 2.387 1.00 86.44 307 VAL A N 1
ATOM 2449 C CA . VAL A 1 307 ? -15.351 5.026 2.611 1.00 86.44 307 VAL A CA 1
ATOM 2450 C C . VAL A 1 307 ? -15.206 6.112 3.681 1.00 86.44 307 VAL A C 1
ATOM 2452 O O . VAL A 1 307 ? -15.726 7.218 3.532 1.00 86.44 307 VAL A O 1
ATOM 2455 N N . ILE A 1 308 ? -14.481 5.827 4.764 1.00 87.25 308 ILE A N 1
ATOM 2456 C CA . ILE A 1 308 ? -14.215 6.808 5.821 1.00 87.25 308 ILE A CA 1
ATOM 2457 C C . ILE A 1 308 ? -13.265 7.912 5.345 1.00 87.25 308 ILE A C 1
ATOM 2459 O O . ILE A 1 308 ? -13.459 9.066 5.719 1.00 87.25 308 ILE A O 1
ATOM 2463 N N . GLU A 1 309 ? -12.250 7.587 4.547 1.00 80.81 309 GLU A N 1
ATOM 2464 C CA . GLU A 1 309 ? -11.287 8.557 4.010 1.00 80.81 309 GLU A CA 1
ATOM 2465 C C . GLU A 1 309 ? -11.897 9.447 2.913 1.00 80.81 309 GLU A C 1
ATOM 2467 O O . GLU A 1 309 ? -11.515 10.613 2.814 1.00 80.81 309 GLU A O 1
ATOM 2472 N N . ALA A 1 310 ? -12.900 8.954 2.174 1.00 76.38 310 ALA A N 1
ATOM 2473 C CA . ALA A 1 310 ? -13.693 9.750 1.230 1.00 76.38 310 ALA A CA 1
ATOM 2474 C C . ALA A 1 310 ? -14.556 10.827 1.926 1.00 76.38 310 ALA A C 1
ATOM 2476 O O . ALA A 1 310 ? -14.931 11.839 1.327 1.00 76.38 310 ALA A O 1
ATOM 2477 N N . SER A 1 311 ? -14.857 10.656 3.220 1.00 76.00 311 SER A N 1
ATOM 2478 C CA . SER A 1 311 ? -15.526 11.681 4.026 1.00 76.00 311 SER A CA 1
ATOM 2479 C C . SER A 1 311 ? -14.641 12.917 4.177 1.00 76.00 311 SER A C 1
ATOM 2481 O O . SER A 1 311 ? -13.530 12.863 4.705 1.00 76.00 311 SER A O 1
ATOM 2483 N N . ASN A 1 312 ? -15.182 14.091 3.859 1.00 67.38 312 ASN A N 1
ATOM 2484 C CA . ASN A 1 312 ? -14.497 15.361 4.117 1.00 67.38 312 ASN A CA 1
ATOM 2485 C C . ASN A 1 312 ? -14.573 15.815 5.591 1.00 67.38 312 ASN A C 1
ATOM 2487 O O . ASN A 1 312 ? -14.078 16.887 5.947 1.00 67.38 312 ASN A O 1
ATOM 2491 N N . THR A 1 313 ? -15.228 15.030 6.447 1.00 74.25 313 THR A N 1
ATOM 2492 C CA . THR A 1 313 ? -15.462 15.343 7.856 1.00 74.25 313 THR A CA 1
ATOM 2493 C C . THR A 1 313 ? -14.739 14.324 8.748 1.00 74.25 313 THR A C 1
ATOM 2495 O O . THR A 1 313 ? -14.832 13.124 8.479 1.00 74.25 313 THR A O 1
ATOM 2498 N N . PRO A 1 314 ? -14.054 14.752 9.834 1.00 78.62 314 PRO A N 1
ATOM 2499 C CA . PRO A 1 314 ? -13.318 13.848 10.719 1.00 78.62 314 PRO A CA 1
ATOM 2500 C C . PRO A 1 314 ? -14.202 12.744 11.321 1.00 78.62 314 PRO A C 1
ATOM 2502 O O . PRO A 1 314 ? -14.973 12.991 12.249 1.00 78.62 314 PRO A O 1
ATOM 2505 N N . PHE A 1 315 ? -14.065 11.511 10.830 1.00 86.31 315 PHE A N 1
ATOM 2506 C CA . PHE A 1 315 ? -14.957 10.404 11.185 1.00 86.31 315 PHE A CA 1
ATOM 2507 C C . PHE A 1 315 ? -15.029 10.134 12.691 1.00 86.31 315 PHE A C 1
ATOM 2509 O O . PHE A 1 315 ? -16.100 10.207 13.284 1.00 86.31 315 PHE A O 1
ATOM 2516 N N . PHE A 1 316 ? -13.892 9.890 13.338 1.00 87.81 316 PHE A N 1
ATOM 2517 C CA . PHE A 1 316 ? -13.864 9.478 14.743 1.00 87.81 316 PHE A CA 1
ATOM 2518 C C . PHE A 1 316 ? -14.328 10.561 15.722 1.00 87.81 316 PHE A C 1
ATOM 2520 O O . PHE A 1 316 ? -15.046 10.262 16.668 1.00 87.81 316 PHE A O 1
ATOM 2527 N N . LEU A 1 317 ? -13.909 11.812 15.510 1.00 76.69 317 LEU A N 1
ATOM 2528 C CA . LEU A 1 317 ? -14.179 12.907 16.448 1.00 76.69 317 LEU A CA 1
ATOM 2529 C C . LEU A 1 317 ? -15.515 13.610 16.185 1.00 76.69 317 LEU A C 1
ATOM 2531 O O . LEU A 1 317 ? -16.103 14.144 17.121 1.00 76.69 317 LEU A O 1
ATOM 2535 N N . ALA A 1 318 ? -15.980 13.652 14.931 1.00 77.12 318 ALA A N 1
ATOM 2536 C CA . ALA A 1 318 ? -17.149 14.445 14.549 1.00 77.12 318 ALA A CA 1
ATOM 2537 C C . ALA A 1 318 ? -18.363 13.606 14.128 1.00 77.12 318 ALA A C 1
ATOM 2539 O O . ALA A 1 318 ? -19.489 14.075 14.289 1.00 77.12 318 ALA A O 1
ATOM 2540 N N . ILE A 1 319 ? -18.163 12.389 13.606 1.00 82.81 319 ILE A N 1
ATOM 2541 C CA . ILE A 1 319 ? -19.251 11.567 13.052 1.00 82.81 319 ILE A CA 1
ATOM 2542 C C . ILE A 1 319 ? -19.604 10.405 13.981 1.00 82.81 319 ILE A C 1
ATOM 2544 O O . ILE A 1 319 ? -20.762 10.279 14.381 1.00 82.81 319 ILE A O 1
ATOM 2548 N N . LEU A 1 320 ? -18.622 9.569 14.334 1.00 89.06 320 LEU A N 1
ATOM 2549 C CA . LEU A 1 320 ? -18.824 8.268 14.976 1.00 89.06 320 LEU A CA 1
ATOM 2550 C C . LEU A 1 320 ? -19.679 8.381 16.244 1.00 89.06 320 LEU A C 1
ATOM 2552 O O . LEU A 1 320 ? -20.660 7.653 16.403 1.00 89.06 320 LEU A O 1
ATOM 2556 N N . ASP A 1 321 ? -19.378 9.352 17.106 1.00 86.12 321 ASP A N 1
ATOM 2557 C CA . ASP A 1 321 ? -20.135 9.590 18.337 1.00 86.12 321 ASP A CA 1
ATOM 2558 C C . ASP A 1 321 ? -21.611 9.927 18.092 1.00 86.12 321 ASP A C 1
ATOM 2560 O O . ASP A 1 321 ? -22.469 9.498 18.867 1.00 86.12 321 ASP A O 1
ATOM 2564 N N . GLY A 1 322 ? -21.913 10.655 17.015 1.00 87.56 322 GLY A N 1
ATOM 2565 C CA . GLY A 1 322 ? -23.263 11.110 16.685 1.00 87.56 322 GLY A CA 1
ATOM 2566 C C . GLY A 1 322 ? -24.158 10.038 16.060 1.00 87.56 322 GLY A C 1
ATOM 2567 O O . GLY A 1 322 ? -25.382 10.162 16.124 1.00 87.56 322 GLY A O 1
ATOM 2568 N N . ILE A 1 323 ? -23.573 8.991 15.469 1.00 90.50 323 ILE A N 1
ATOM 2569 C CA . ILE A 1 323 ? -24.309 7.978 14.690 1.00 90.50 323 ILE A CA 1
ATOM 2570 C C . ILE A 1 323 ? -24.327 6.590 15.341 1.00 90.50 323 ILE A C 1
ATOM 2572 O O . ILE A 1 323 ? -25.026 5.695 14.870 1.00 90.50 323 ILE A O 1
ATOM 2576 N N . THR A 1 324 ? -23.596 6.413 16.440 1.00 95.06 324 THR A N 1
ATOM 2577 C CA . THR A 1 324 ? -23.452 5.120 17.112 1.00 95.06 324 THR A CA 1
ATOM 2578 C C . THR A 1 324 ? -24.599 4.806 18.072 1.00 95.06 324 THR A C 1
ATOM 2580 O O . THR A 1 324 ? -24.924 5.588 18.970 1.00 95.06 324 THR A O 1
ATOM 2583 N N . ARG A 1 325 ? -25.105 3.572 17.996 1.00 96.38 325 ARG A N 1
ATOM 2584 C CA . ARG A 1 325 ? -25.945 2.935 19.016 1.00 96.38 325 ARG A CA 1
ATOM 2585 C C . ARG A 1 325 ? -25.102 2.029 19.917 1.00 96.38 325 ARG A C 1
ATOM 2587 O O . ARG A 1 325 ? -24.549 1.035 19.462 1.00 96.38 325 ARG A O 1
ATOM 2594 N N . ASN A 1 326 ? -25.038 2.336 21.212 1.00 97.50 326 ASN A N 1
ATOM 2595 C CA . ASN A 1 326 ? -24.303 1.505 22.172 1.00 97.50 326 ASN A CA 1
ATOM 2596 C C . ASN A 1 326 ? -25.034 0.181 22.439 1.00 97.50 326 ASN A C 1
ATOM 2598 O O . ASN A 1 326 ? -26.246 0.173 22.679 1.00 97.50 326 ASN A O 1
ATOM 2602 N N . VAL A 1 327 ? -24.290 -0.924 22.453 1.00 97.81 327 VAL A N 1
ATOM 2603 C CA . VAL A 1 327 ? -24.809 -2.280 22.694 1.00 97.81 327 VAL A CA 1
ATOM 2604 C C . VAL A 1 327 ? -23.911 -3.045 23.676 1.00 97.81 327 VAL A C 1
ATOM 2606 O O . VAL A 1 327 ? -22.760 -2.661 23.882 1.00 97.81 327 VAL A O 1
ATOM 2609 N N . PRO A 1 328 ? -24.398 -4.124 24.316 1.00 97.75 328 PRO A N 1
ATOM 2610 C CA . PRO A 1 328 ? -23.524 -5.055 25.024 1.00 97.75 328 PRO A CA 1
ATOM 2611 C C . PRO A 1 328 ? -22.524 -5.719 24.069 1.00 97.75 328 PRO A C 1
ATOM 2613 O O . PRO A 1 328 ? -22.841 -5.949 22.903 1.00 97.75 328 PRO A O 1
ATOM 2616 N N . ALA A 1 329 ? -21.346 -6.080 24.580 1.00 97.38 329 ALA A N 1
ATOM 2617 C CA . ALA A 1 329 ? -20.371 -6.858 23.823 1.00 97.38 329 ALA A CA 1
ATOM 2618 C C . ALA A 1 329 ? -20.977 -8.182 23.325 1.00 97.38 329 ALA A C 1
ATOM 2620 O O . ALA A 1 329 ? -21.736 -8.837 24.046 1.00 97.38 329 ALA A O 1
ATOM 2621 N N . ALA A 1 330 ? -20.606 -8.584 22.107 1.00 97.50 330 ALA A N 1
ATOM 2622 C CA . ALA A 1 330 ? -20.983 -9.873 21.547 1.00 97.50 330 ALA A CA 1
ATOM 2623 C C . ALA A 1 330 ? -20.604 -11.029 22.481 1.00 97.50 330 ALA A C 1
ATOM 2625 O O . ALA A 1 330 ? -19.508 -11.067 23.050 1.00 97.50 330 ALA A O 1
ATOM 2626 N N . ALA A 1 331 ? -21.515 -11.992 22.589 1.00 96.62 331 ALA A N 1
ATOM 2627 C CA . ALA A 1 331 ? -21.297 -13.243 23.298 1.00 96.62 331 ALA A CA 1
ATOM 2628 C C . ALA A 1 331 ? -21.851 -14.406 22.463 1.00 96.62 331 ALA A C 1
ATOM 2630 O O . ALA A 1 331 ? -22.781 -14.197 21.684 1.00 96.62 331 ALA A O 1
ATOM 2631 N N . PRO A 1 332 ? -21.393 -15.656 22.663 1.00 94.62 332 PRO A N 1
ATOM 2632 C CA . PRO A 1 332 ? -21.883 -16.794 21.884 1.00 94.62 332 PRO A CA 1
ATOM 2633 C C . PRO A 1 332 ? -23.407 -16.993 21.932 1.00 94.62 332 PRO A C 1
ATOM 2635 O O . PRO A 1 332 ? -24.001 -17.492 20.983 1.00 94.62 332 PRO A O 1
ATOM 2638 N N . SER A 1 333 ? -24.053 -16.596 23.034 1.00 95.62 333 SER A N 1
ATOM 2639 C CA . SER A 1 333 ? -25.513 -16.638 23.204 1.00 95.62 333 SER A CA 1
ATOM 2640 C C . SER A 1 333 ? -26.258 -15.448 22.589 1.00 95.62 333 SER A C 1
ATOM 2642 O O . SER A 1 333 ? -27.480 -15.491 22.474 1.00 95.62 333 SER A O 1
ATOM 2644 N N . SER A 1 334 ? -25.546 -14.373 22.262 1.00 96.44 334 SER A N 1
ATOM 2645 C CA . SER A 1 334 ? -26.075 -13.115 21.731 1.00 96.44 334 SER A CA 1
ATOM 2646 C C . SER A 1 334 ? -25.041 -12.490 20.785 1.00 96.44 334 SER A C 1
ATOM 2648 O O . SER A 1 334 ? -24.400 -11.498 21.154 1.00 96.44 334 SER A O 1
ATOM 2650 N N . PRO A 1 335 ? -24.806 -13.110 19.612 1.00 96.81 335 PRO A N 1
ATOM 2651 C CA . PRO A 1 335 ? -23.885 -12.564 18.630 1.00 96.81 335 PRO A CA 1
ATOM 2652 C C . PRO A 1 335 ? -24.415 -11.237 18.081 1.00 96.81 335 PRO A C 1
ATOM 2654 O O . PRO A 1 335 ? -25.629 -11.023 18.009 1.00 96.81 335 PRO A O 1
ATOM 2657 N N . LEU A 1 336 ? -23.497 -10.359 17.694 1.00 98.00 336 LEU A N 1
ATOM 2658 C CA . LEU A 1 336 ? -23.806 -9.147 16.941 1.00 98.00 336 LEU A CA 1
ATOM 2659 C C . LEU A 1 336 ? -23.689 -9.446 15.442 1.00 98.00 336 LEU A C 1
ATOM 2661 O O . LEU A 1 336 ? -22.950 -10.349 15.048 1.00 98.00 336 LEU A O 1
ATOM 2665 N N . ARG A 1 337 ? -24.429 -8.699 14.622 1.00 96.25 337 ARG A N 1
ATOM 2666 C CA . ARG A 1 337 ? -24.359 -8.779 13.161 1.00 96.25 337 ARG A CA 1
ATOM 2667 C C . ARG A 1 337 ? -24.143 -7.409 12.543 1.00 96.25 337 ARG A C 1
ATOM 2669 O O . ARG A 1 337 ? -24.720 -6.440 13.032 1.00 96.25 337 ARG A O 1
ATOM 2676 N N . ALA A 1 338 ? -23.308 -7.378 11.516 1.00 96.44 338 ALA A N 1
ATOM 2677 C CA . ALA A 1 338 ? -23.095 -6.245 10.632 1.00 96.44 338 ALA A CA 1
ATOM 2678 C C . ALA A 1 338 ? -23.438 -6.721 9.216 1.00 96.44 338 ALA A C 1
ATOM 2680 O O . ALA A 1 338 ? -22.599 -7.330 8.563 1.00 96.44 338 ALA A O 1
ATOM 2681 N N . ASP A 1 339 ? -24.701 -6.551 8.821 1.00 94.81 339 ASP A N 1
ATOM 2682 C CA . ASP A 1 339 ? -25.212 -6.940 7.503 1.00 94.81 339 ASP A CA 1
ATOM 2683 C C . ASP A 1 339 ? -25.209 -5.704 6.580 1.00 94.81 339 ASP A C 1
ATOM 2685 O O . ASP A 1 339 ? -25.618 -4.624 7.016 1.00 94.81 339 ASP A O 1
ATOM 2689 N N . GLY A 1 340 ? -24.792 -5.843 5.316 1.00 92.56 340 GLY A N 1
ATOM 2690 C CA . GLY A 1 340 ? -24.718 -4.708 4.391 1.00 92.56 340 GLY A CA 1
ATOM 2691 C C . GLY A 1 340 ? -23.722 -3.645 4.868 1.00 92.56 340 GLY A C 1
ATOM 2692 O O . GLY A 1 340 ? -22.599 -3.958 5.254 1.00 92.56 340 GLY A O 1
ATOM 2693 N N . ASP A 1 341 ? -24.123 -2.374 4.881 1.00 93.19 341 ASP A N 1
ATOM 2694 C CA . ASP A 1 341 ? -23.276 -1.257 5.317 1.00 93.19 341 ASP A CA 1
ATOM 2695 C C . ASP A 1 341 ? -23.358 -0.954 6.828 1.00 93.19 341 ASP A C 1
ATOM 2697 O O . ASP A 1 341 ? -22.936 0.115 7.286 1.00 93.19 341 ASP A O 1
ATOM 2701 N N . ASP A 1 342 ? -23.884 -1.882 7.629 1.00 95.88 342 ASP A N 1
ATOM 2702 C CA . ASP A 1 342 ? -23.800 -1.807 9.084 1.00 95.88 342 ASP A CA 1
ATOM 2703 C C . ASP A 1 342 ? -22.360 -2.073 9.560 1.00 95.88 342 ASP A C 1
ATOM 2705 O O . ASP A 1 342 ? -21.620 -2.884 9.002 1.00 95.88 342 ASP A O 1
ATOM 2709 N N . VAL A 1 343 ? -21.956 -1.414 10.648 1.00 97.44 343 VAL A N 1
ATOM 2710 C CA . VAL A 1 343 ? -20.621 -1.580 11.240 1.00 97.44 343 VAL A CA 1
ATOM 2711 C C . VAL A 1 343 ? -20.724 -1.769 12.744 1.00 97.44 343 VAL A C 1
ATOM 2713 O O . VAL A 1 343 ? -21.290 -0.941 13.459 1.00 97.44 343 VAL A O 1
ATOM 2716 N N . ILE A 1 344 ? -20.115 -2.836 13.256 1.00 98.44 344 ILE A N 1
ATOM 2717 C CA . ILE A 1 344 ? -19.898 -3.028 14.693 1.00 98.44 344 ILE A CA 1
ATOM 2718 C C . ILE A 1 344 ? -18.494 -2.545 15.022 1.00 98.44 344 ILE A C 1
ATOM 2720 O O . ILE A 1 344 ? -17.549 -2.862 14.308 1.00 98.44 344 ILE A O 1
ATOM 2724 N N . TYR A 1 345 ? -18.317 -1.847 16.138 1.00 98.19 345 TYR A N 1
ATOM 2725 C CA . TYR A 1 345 ? -16.982 -1.528 16.618 1.00 98.19 345 TYR A CA 1
ATOM 2726 C C . TYR A 1 345 ? -16.825 -1.673 18.124 1.00 98.19 345 TYR A C 1
ATOM 2728 O O . TYR A 1 345 ? -17.765 -1.516 18.905 1.00 98.19 345 TYR A O 1
ATOM 2736 N N . TYR A 1 346 ? -15.589 -1.951 18.518 1.00 98.50 346 TYR A N 1
ATOM 2737 C CA . TYR A 1 346 ? -15.132 -1.995 19.896 1.00 98.50 346 TYR A CA 1
ATOM 2738 C C . TYR A 1 346 ? -14.066 -0.928 20.087 1.00 98.50 346 TYR A C 1
ATOM 2740 O O . TYR A 1 346 ? -13.069 -0.916 19.369 1.00 98.50 346 TYR A O 1
ATOM 2748 N N . GLU A 1 347 ? -14.271 -0.051 21.058 1.00 97.81 347 GLU A N 1
ATOM 2749 C CA . GLU A 1 347 ? -13.325 0.989 21.445 1.00 97.81 347 GLU A CA 1
ATOM 2750 C C . GLU A 1 347 ? -12.594 0.573 22.718 1.00 97.81 347 GLU A C 1
ATOM 2752 O O . GLU A 1 347 ? -13.209 0.144 23.699 1.00 97.81 347 GLU A O 1
ATOM 2757 N N . PHE A 1 348 ? -11.277 0.737 22.711 1.00 97.25 348 PHE A N 1
ATOM 2758 C CA . PHE A 1 348 ? -10.386 0.421 23.816 1.00 97.25 348 PHE A CA 1
ATOM 2759 C C . PHE A 1 348 ? -9.550 1.646 24.179 1.00 97.25 348 PHE A C 1
ATOM 2761 O O . PHE A 1 348 ? -8.955 2.279 23.304 1.00 97.25 348 PHE A O 1
ATOM 2768 N N . GLU A 1 349 ? -9.445 1.941 25.473 1.00 95.81 349 GLU A N 1
ATOM 2769 C CA . GLU A 1 349 ? -8.424 2.854 25.986 1.00 95.81 349 GLU A CA 1
ATOM 2770 C C . GLU A 1 349 ? -7.113 2.094 26.165 1.00 95.81 349 GLU A C 1
ATOM 2772 O O . GLU A 1 349 ? -7.057 1.058 26.833 1.00 95.81 349 GLU A O 1
ATOM 2777 N N . ILE A 1 350 ? -6.051 2.603 25.545 1.00 94.69 350 ILE A N 1
ATOM 2778 C CA . ILE A 1 350 ? -4.752 1.937 25.540 1.00 94.69 350 ILE A CA 1
ATOM 2779 C C . ILE A 1 350 ? -3.871 2.561 26.628 1.00 94.69 350 ILE A C 1
ATOM 2781 O O . ILE A 1 350 ? -3.667 3.778 26.619 1.00 94.69 350 ILE A O 1
ATOM 2785 N N . PRO A 1 351 ? -3.357 1.761 27.584 1.00 91.75 351 PRO A N 1
ATOM 2786 C CA . PRO A 1 351 ? -2.462 2.275 28.611 1.00 91.75 351 PRO A CA 1
ATOM 2787 C C . PRO A 1 351 ? -1.106 2.672 28.012 1.00 91.75 351 PRO A C 1
ATOM 2789 O O . PRO A 1 351 ? -0.765 2.307 26.889 1.00 91.75 351 PRO A O 1
ATOM 2792 N N . ASP A 1 352 ? -0.295 3.394 28.778 1.00 88.94 352 ASP A N 1
ATOM 2793 C CA . ASP A 1 352 ? 1.088 3.661 28.381 1.00 88.94 352 ASP A CA 1
ATOM 2794 C C . ASP A 1 352 ? 1.944 2.379 28.472 1.00 88.94 352 ASP A C 1
ATOM 2796 O O . ASP A 1 352 ? 1.631 1.435 29.202 1.00 88.94 352 ASP A O 1
ATOM 2800 N N . SER A 1 353 ? 3.086 2.365 27.779 1.00 87.19 353 SER A N 1
ATOM 2801 C CA . SER A 1 353 ? 4.122 1.325 27.854 1.00 87.19 353 SER A CA 1
ATOM 2802 C C . SER A 1 353 ? 3.714 -0.067 27.359 1.00 87.19 353 SER A C 1
ATOM 2804 O O . SER A 1 353 ? 4.337 -1.063 27.738 1.00 87.19 353 SER A O 1
ATOM 2806 N N . VAL A 1 354 ? 2.733 -0.149 26.457 1.00 90.06 354 VAL A N 1
ATOM 2807 C CA . VAL A 1 354 ? 2.251 -1.426 25.912 1.00 90.06 354 VAL A CA 1
ATOM 2808 C C . VAL A 1 354 ? 3.302 -2.107 25.047 1.00 90.06 354 VAL A C 1
ATOM 2810 O O . VAL A 1 354 ? 3.775 -1.542 24.054 1.00 90.06 354 VAL A O 1
ATOM 2813 N N . ARG A 1 355 ? 3.655 -3.354 25.378 1.00 94.00 355 ARG A N 1
ATOM 2814 C CA . ARG A 1 355 ? 4.607 -4.137 24.574 1.00 94.00 355 ARG A CA 1
ATOM 2815 C C . ARG A 1 355 ? 3.928 -4.984 23.504 1.00 94.00 355 ARG A C 1
ATOM 2817 O O . ARG A 1 355 ? 4.577 -5.318 22.519 1.00 94.00 355 ARG A O 1
ATOM 2824 N N . SER A 1 356 ? 2.660 -5.332 23.669 1.00 95.56 356 SER A N 1
ATOM 2825 C CA . SER A 1 356 ? 1.868 -6.123 22.728 1.00 95.56 356 SER A CA 1
ATOM 2826 C C . SER A 1 356 ? 0.384 -5.815 22.865 1.00 95.56 356 SER A C 1
ATOM 2828 O O . SER A 1 356 ? -0.134 -5.800 23.978 1.00 95.56 356 SER A O 1
ATOM 2830 N N . LEU A 1 357 ? -0.280 -5.641 21.722 1.00 95.69 357 LEU A N 1
ATOM 2831 C CA . LEU A 1 357 ? -1.733 -5.560 21.598 1.00 95.69 357 LEU A CA 1
ATOM 2832 C C . LEU A 1 357 ? -2.190 -6.699 20.702 1.00 95.69 357 LEU A C 1
ATOM 2834 O O . LEU A 1 357 ? -1.871 -6.719 19.514 1.00 95.69 357 LEU A O 1
ATOM 2838 N N . THR A 1 358 ? -2.899 -7.660 21.279 1.00 97.44 358 THR A N 1
ATOM 2839 C CA . THR A 1 358 ? -3.396 -8.835 20.556 1.00 97.44 358 THR A CA 1
ATOM 2840 C C . THR A 1 358 ? -4.887 -8.991 20.776 1.00 97.44 358 THR A C 1
ATOM 2842 O O . THR A 1 358 ? -5.400 -8.610 21.824 1.00 97.44 358 THR A O 1
ATOM 2845 N N . PHE A 1 359 ? -5.572 -9.554 19.796 1.00 98.12 359 PHE A N 1
ATOM 2846 C CA . PHE A 1 359 ? -7.014 -9.694 19.775 1.00 98.12 359 PHE A CA 1
ATOM 2847 C C . PHE A 1 359 ? -7.364 -11.114 19.369 1.00 98.12 359 PHE A C 1
ATOM 2849 O O . PHE A 1 359 ? -6.713 -11.704 18.505 1.00 98.12 359 PHE A O 1
ATOM 2856 N N . ASP A 1 360 ? -8.402 -11.648 19.993 1.00 98.19 360 ASP A N 1
ATOM 2857 C CA . ASP A 1 360 ? -8.995 -12.926 19.640 1.00 98.19 360 ASP A CA 1
ATOM 2858 C C . ASP A 1 360 ? -10.499 -12.725 19.469 1.00 98.19 360 ASP A C 1
ATOM 2860 O O . ASP A 1 360 ? -11.182 -12.242 20.379 1.00 98.19 360 ASP A O 1
ATOM 2864 N N . SER A 1 361 ? -11.006 -13.057 18.287 1.00 98.25 361 SER A N 1
ATOM 2865 C CA . SER A 1 361 ? -12.415 -12.899 17.953 1.00 98.25 361 SER A CA 1
ATOM 2866 C C . SER A 1 361 ? -12.981 -14.177 17.359 1.00 98.25 361 SER A C 1
ATOM 2868 O O . SER A 1 361 ? -12.318 -14.836 16.563 1.00 98.25 361 SER A O 1
ATOM 2870 N N . ALA A 1 362 ? -14.203 -14.536 17.749 1.00 98.25 362 ALA A N 1
ATOM 2871 C CA . ALA A 1 362 ? -14.965 -15.589 17.090 1.00 98.25 362 ALA A CA 1
ATOM 2872 C C . ALA A 1 362 ? -15.918 -14.934 16.087 1.00 98.25 362 ALA A C 1
ATOM 2874 O O . ALA A 1 362 ? -16.795 -14.169 16.498 1.00 98.25 362 ALA A O 1
ATOM 2875 N N . VAL A 1 363 ? -15.735 -15.234 14.803 1.00 97.75 363 VAL A N 1
ATOM 2876 C CA . VAL A 1 363 ? -16.468 -14.622 13.687 1.00 97.75 363 VAL A CA 1
ATOM 2877 C C . VAL A 1 363 ? -16.968 -15.664 12.692 1.00 97.75 363 VAL A C 1
ATOM 2879 O O . VAL A 1 363 ? -16.405 -16.757 12.596 1.00 97.75 363 VAL A O 1
ATOM 2882 N N . SER A 1 364 ? -18.026 -15.334 11.959 1.00 96.75 364 SER A N 1
ATOM 2883 C CA . SER A 1 364 ? -18.553 -16.126 10.848 1.00 96.75 364 SER A CA 1
ATOM 2884 C C . SER A 1 364 ? -19.132 -15.245 9.750 1.00 96.75 364 SER A C 1
ATOM 2886 O O . SER A 1 364 ? -19.217 -14.030 9.914 1.00 96.75 364 SER A O 1
ATOM 2888 N N . ASP A 1 365 ? -19.595 -15.905 8.689 1.00 95.00 365 ASP A N 1
ATOM 2889 C CA . ASP A 1 365 ? -20.189 -15.304 7.499 1.00 95.00 365 ASP A CA 1
ATOM 2890 C C . ASP A 1 365 ? -19.185 -14.369 6.808 1.00 95.00 365 ASP A C 1
ATOM 2892 O O . ASP A 1 365 ? -17.974 -14.621 6.903 1.00 95.00 365 ASP A O 1
ATOM 2896 N N . ASP A 1 366 ? -19.664 -13.369 6.077 1.00 93.81 366 ASP A N 1
ATOM 2897 C CA . ASP A 1 366 ? -18.831 -12.514 5.241 1.00 93.81 366 ASP A CA 1
ATOM 2898 C C . ASP A 1 366 ? -18.256 -11.338 6.040 1.00 93.81 366 ASP A C 1
ATOM 2900 O O . ASP A 1 366 ? -18.797 -10.239 6.058 1.00 93.81 366 ASP A O 1
ATOM 2904 N N . TYR A 1 367 ? -17.217 -11.599 6.836 1.00 95.31 367 TYR A N 1
ATOM 2905 C CA . TYR A 1 367 ? -16.645 -10.596 7.735 1.00 95.31 367 TYR A CA 1
ATOM 2906 C C . TYR A 1 367 ? -15.429 -9.882 7.139 1.00 95.31 367 TYR A C 1
ATOM 2908 O O . TYR A 1 367 ? -14.530 -10.518 6.599 1.00 95.31 367 TYR A O 1
ATOM 2916 N N . SER A 1 368 ? -15.309 -8.584 7.407 1.00 95.94 368 SER A N 1
ATOM 2917 C CA . SER A 1 368 ? -14.061 -7.815 7.366 1.00 95.94 368 SER A CA 1
ATOM 2918 C C . SER A 1 368 ? -13.761 -7.256 8.756 1.00 95.94 368 SER A C 1
ATOM 2920 O O . SER A 1 368 ? -14.647 -6.731 9.429 1.00 95.94 368 SER A O 1
ATOM 2922 N N . ILE A 1 369 ? -12.514 -7.393 9.211 1.00 97.88 369 ILE A N 1
ATOM 2923 C CA . ILE A 1 369 ? -12.037 -6.904 10.508 1.00 97.88 369 ILE A CA 1
ATOM 2924 C C . ILE A 1 369 ? -10.986 -5.831 10.271 1.00 97.88 369 ILE A C 1
ATOM 2926 O O . ILE A 1 369 ? -9.878 -6.120 9.817 1.00 97.88 369 ILE A O 1
ATOM 2930 N N . ASP A 1 370 ? -11.299 -4.612 10.677 1.00 97.75 370 ASP A N 1
ATOM 2931 C CA . ASP A 1 370 ? -10.438 -3.447 10.541 1.00 97.75 370 ASP A CA 1
ATOM 2932 C C . ASP A 1 370 ? -9.969 -2.959 11.913 1.00 97.75 370 ASP A C 1
ATOM 2934 O O . ASP A 1 370 ? -10.703 -3.007 12.900 1.00 97.75 370 ASP A O 1
ATOM 2938 N N . VAL A 1 371 ? -8.724 -2.496 11.999 1.00 97.00 371 VAL A N 1
ATOM 2939 C CA . VAL A 1 371 ? -8.154 -1.951 13.234 1.00 97.00 371 VAL A CA 1
ATOM 2940 C C . VAL A 1 371 ? -7.647 -0.546 12.969 1.00 97.00 371 VAL A C 1
ATOM 2942 O O . VAL A 1 371 ? -6.802 -0.347 12.098 1.00 97.00 371 VAL A O 1
ATOM 2945 N N . ALA A 1 372 ? -8.119 0.407 13.770 1.00 95.62 372 ALA A N 1
ATOM 2946 C CA . ALA A 1 372 ? -7.694 1.797 13.713 1.00 95.62 372 ALA A CA 1
ATOM 2947 C C . ALA A 1 372 ? -7.196 2.268 15.081 1.00 95.62 372 ALA A C 1
ATOM 2949 O O . ALA A 1 372 ? -7.889 2.112 16.085 1.00 95.62 372 ALA A O 1
ATOM 2950 N N . ALA A 1 373 ? -6.018 2.876 15.149 1.00 94.38 373 ALA A N 1
ATOM 2951 C CA . ALA A 1 373 ? -5.468 3.404 16.392 1.00 94.38 373 ALA A CA 1
ATOM 2952 C C . ALA A 1 373 ? -5.300 4.918 16.336 1.00 94.38 373 ALA A C 1
ATOM 2954 O O . ALA A 1 373 ? -4.656 5.447 15.438 1.00 94.38 373 ALA A O 1
ATOM 2955 N N . ALA A 1 374 ? -5.823 5.607 17.347 1.00 92.69 374 ALA A N 1
ATOM 2956 C CA . ALA A 1 374 ? -5.607 7.030 17.556 1.00 92.69 374 ALA A CA 1
ATOM 2957 C C . ALA A 1 374 ? -4.207 7.249 18.154 1.00 92.69 374 ALA A C 1
ATOM 2959 O O . ALA A 1 374 ? -3.975 7.001 19.345 1.00 92.69 374 ALA A O 1
ATOM 2960 N N . VAL A 1 375 ? -3.271 7.689 17.315 1.00 91.00 375 VAL A N 1
ATOM 2961 C CA . VAL A 1 375 ? -1.860 7.915 17.635 1.00 91.00 375 VAL A CA 1
ATOM 2962 C C . VAL A 1 375 ? -1.583 9.401 17.801 1.00 91.00 375 VAL A C 1
ATOM 2964 O O . VAL A 1 375 ? -1.766 10.212 16.893 1.00 91.00 375 VAL A O 1
ATOM 2967 N N . ARG A 1 376 ? -1.061 9.759 18.967 1.00 89.69 376 ARG A N 1
ATOM 2968 C CA . ARG A 1 376 ? -0.552 11.091 19.251 1.00 89.69 376 ARG A CA 1
ATOM 2969 C C . ARG A 1 376 ? 0.877 11.251 18.742 1.00 89.69 376 ARG A C 1
ATOM 2971 O O . ARG A 1 376 ? 1.736 10.418 19.031 1.00 89.69 376 ARG A O 1
ATOM 2978 N N . VAL A 1 377 ? 1.151 12.371 18.068 1.00 88.25 377 VAL A N 1
ATOM 2979 C CA . VAL A 1 377 ? 2.503 12.750 17.620 1.00 88.25 377 VAL A CA 1
ATOM 2980 C C . VAL A 1 377 ? 2.831 14.170 18.109 1.00 88.25 377 VAL A C 1
ATOM 2982 O O . VAL A 1 377 ? 2.650 15.134 17.365 1.00 88.25 377 VAL A O 1
ATOM 2985 N N . PRO A 1 378 ? 3.326 14.332 19.353 1.00 84.56 378 PRO A N 1
ATOM 2986 C CA . PRO A 1 378 ? 3.505 15.638 20.003 1.00 84.56 378 PRO A CA 1
ATOM 2987 C C . PRO A 1 378 ? 4.413 16.631 19.264 1.00 84.56 378 PRO A C 1
ATOM 2989 O O . PRO A 1 378 ? 4.318 17.836 19.471 1.00 84.56 378 PRO A O 1
ATOM 2992 N N . VAL A 1 379 ? 5.320 16.134 18.416 1.00 83.56 379 VAL A N 1
ATOM 2993 C CA . VAL A 1 379 ? 6.208 16.977 17.595 1.00 83.56 379 VAL A CA 1
ATOM 2994 C C . VAL A 1 379 ? 5.466 17.621 16.422 1.00 83.56 379 VAL A C 1
ATOM 2996 O O . VAL A 1 379 ? 5.894 18.667 15.943 1.00 83.56 379 VAL A O 1
ATOM 2999 N N . LEU A 1 380 ? 4.371 17.012 15.960 1.00 85.25 380 LEU A N 1
ATOM 3000 C CA . LEU A 1 380 ? 3.567 17.529 14.854 1.00 85.25 380 LEU A CA 1
ATOM 3001 C C . LEU A 1 380 ? 2.414 18.401 15.353 1.00 85.25 380 LEU A C 1
ATOM 3003 O O . LEU A 1 380 ? 2.169 19.463 14.793 1.00 85.25 380 LEU A O 1
ATOM 3007 N N . SER A 1 381 ? 1.745 17.997 16.434 1.00 82.88 381 SER A N 1
ATOM 3008 C CA . SER A 1 381 ? 0.675 18.784 17.045 1.00 82.88 381 SER A CA 1
ATOM 3009 C C . SER A 1 381 ? 0.811 18.835 18.559 1.00 82.88 381 SER A C 1
ATOM 3011 O O . SER A 1 381 ? 1.054 17.826 19.220 1.00 82.88 381 SER A O 1
ATOM 3013 N N . THR A 1 382 ? 0.630 20.031 19.116 1.00 80.12 382 THR A N 1
ATOM 3014 C CA . THR A 1 382 ? 0.637 20.274 20.565 1.00 80.12 382 THR A CA 1
ATOM 3015 C C . THR A 1 382 ? -0.734 20.065 21.207 1.00 80.12 382 THR A C 1
ATOM 3017 O O . THR A 1 382 ? -0.836 20.080 22.432 1.00 80.12 382 THR A O 1
ATOM 3020 N N . ARG A 1 383 ? -1.788 19.869 20.405 1.00 81.50 383 ARG A N 1
ATOM 3021 C CA . ARG A 1 383 ? -3.151 19.623 20.889 1.00 81.50 383 ARG A CA 1
ATOM 3022 C C . ARG A 1 383 ? -3.283 18.194 21.417 1.00 81.50 383 ARG A C 1
ATOM 3024 O O . ARG A 1 383 ? -2.662 17.268 20.896 1.00 81.50 383 ARG A O 1
ATOM 3031 N N . ASP A 1 384 ? -4.010 18.023 22.518 1.00 75.88 384 ASP A N 1
ATOM 3032 C CA . ASP A 1 384 ? -4.152 16.727 23.208 1.00 75.88 384 ASP A CA 1
ATOM 3033 C C . ASP A 1 384 ? -5.168 15.794 22.530 1.00 75.88 384 ASP A C 1
ATOM 3035 O O . ASP A 1 384 ? -5.081 14.579 22.694 1.00 75.88 384 ASP A O 1
ATOM 3039 N N . ASP A 1 385 ? -6.087 16.357 21.752 1.00 76.81 385 ASP A N 1
ATOM 3040 C CA . ASP A 1 385 ? -7.180 15.696 21.033 1.00 76.81 385 ASP A CA 1
ATOM 3041 C C . ASP A 1 385 ? -6.897 15.479 19.537 1.00 76.81 385 ASP A C 1
ATOM 3043 O O . ASP A 1 385 ? -7.735 14.946 18.812 1.00 76.81 385 ASP A O 1
ATOM 3047 N N . ASP A 1 386 ? -5.713 15.877 19.076 1.00 81.62 386 ASP A N 1
ATOM 3048 C CA . ASP A 1 386 ? -5.312 15.800 17.677 1.00 81.62 386 ASP A CA 1
ATOM 3049 C C . ASP A 1 386 ? -4.556 14.488 17.425 1.00 81.62 386 ASP A C 1
ATOM 3051 O O . ASP A 1 386 ? -3.411 14.299 17.860 1.00 81.62 386 ASP A O 1
ATOM 3055 N N . PHE A 1 387 ? -5.246 13.549 16.779 1.00 86.06 387 PHE A N 1
ATOM 3056 C CA . PHE A 1 387 ? -4.774 12.189 16.550 1.00 86.06 387 PHE A CA 1
ATOM 3057 C C . PHE A 1 387 ? -4.602 11.910 15.066 1.00 86.06 387 PHE A C 1
ATOM 3059 O O . PHE A 1 387 ? -5.477 12.197 14.251 1.00 86.06 387 PHE A O 1
ATOM 3066 N N . TYR A 1 388 ? -3.499 11.246 14.745 1.00 86.69 388 TYR A N 1
ATOM 3067 C CA . TYR A 1 388 ? -3.394 10.484 13.513 1.00 86.69 388 TYR A CA 1
ATOM 3068 C C . TYR A 1 388 ? -4.051 9.110 13.721 1.00 86.69 388 TYR A C 1
ATOM 3070 O O . TYR A 1 388 ? -3.802 8.476 14.745 1.00 86.69 388 TYR A O 1
ATOM 3078 N N . TYR A 1 389 ? -4.867 8.640 12.777 1.00 88.50 389 TYR A N 1
ATOM 3079 C CA . TYR A 1 389 ? -5.494 7.318 12.851 1.00 88.50 389 TYR A CA 1
ATOM 3080 C C . TYR A 1 389 ? -4.733 6.312 11.983 1.00 88.50 389 TYR A C 1
ATOM 3082 O O . TYR A 1 389 ? -4.850 6.333 10.760 1.00 88.50 389 TYR A O 1
ATOM 3090 N N . ASP A 1 390 ? -3.949 5.441 12.626 1.00 90.81 390 ASP A N 1
ATOM 3091 C CA . ASP A 1 390 ? -3.245 4.333 11.968 1.00 90.81 390 ASP A CA 1
ATOM 3092 C C . ASP A 1 390 ? -4.216 3.189 11.696 1.00 90.81 390 ASP A C 1
ATOM 3094 O O . ASP A 1 390 ? -4.710 2.577 12.645 1.00 90.81 390 ASP A O 1
ATOM 3098 N N . TRP A 1 391 ? -4.514 2.934 10.421 1.00 91.12 391 TRP A N 1
ATOM 3099 C CA . TRP A 1 391 ? -5.575 2.023 9.994 1.00 91.12 391 TRP A CA 1
ATOM 3100 C C . TRP A 1 391 ? -5.031 0.881 9.137 1.00 91.12 391 TRP A C 1
ATOM 3102 O O . TRP A 1 391 ? -4.370 1.110 8.121 1.00 91.12 391 TRP A O 1
ATOM 3112 N N . TYR A 1 392 ? -5.378 -0.359 9.489 1.00 90.12 392 TYR A N 1
ATOM 3113 C CA . TYR A 1 392 ? -5.152 -1.515 8.622 1.00 90.12 392 TYR A CA 1
ATOM 3114 C C . TYR A 1 392 ? -6.264 -2.568 8.748 1.00 90.12 392 TYR A C 1
ATOM 3116 O O . TYR A 1 392 ? -6.873 -2.732 9.805 1.00 90.12 392 TYR A O 1
ATOM 3124 N N . ASN A 1 393 ? -6.464 -3.339 7.679 1.00 93.75 393 ASN A N 1
ATOM 3125 C CA . ASN A 1 393 ? -7.353 -4.494 7.691 1.00 93.75 393 ASN A CA 1
ATOM 3126 C C . ASN A 1 393 ? -6.634 -5.731 8.260 1.00 93.75 393 ASN A C 1
ATOM 3128 O O . ASN A 1 393 ? -5.569 -6.140 7.775 1.00 93.75 393 ASN A O 1
ATOM 3132 N N . ALA A 1 394 ? -7.183 -6.311 9.323 1.00 94.50 394 ALA A N 1
ATOM 3133 C CA . ALA A 1 394 ? -6.583 -7.406 10.073 1.00 94.50 394 ALA A CA 1
ATOM 3134 C C . ALA A 1 394 ? -6.903 -8.783 9.495 1.00 94.50 394 ALA A C 1
ATOM 3136 O O . ALA A 1 394 ? -6.007 -9.629 9.440 1.00 94.50 394 ALA A O 1
ATOM 3137 N N . ALA A 1 395 ? -8.148 -9.005 9.086 1.00 93.88 395 ALA A N 1
ATOM 3138 C CA . ALA A 1 395 ? -8.602 -10.261 8.508 1.00 93.88 395 ALA A CA 1
ATOM 3139 C C . ALA A 1 395 ? -9.924 -10.065 7.771 1.00 93.88 395 ALA A C 1
ATOM 3141 O O . ALA A 1 395 ? -10.696 -9.171 8.105 1.00 93.88 395 ALA A O 1
ATOM 3142 N N . ARG A 1 396 ? -10.190 -10.953 6.817 1.00 92.19 396 ARG A N 1
ATOM 3143 C CA . ARG A 1 396 ? -11.403 -10.966 5.998 1.00 92.19 396 ARG A CA 1
ATOM 3144 C C . ARG A 1 396 ? -11.857 -12.407 5.786 1.00 92.19 396 ARG A C 1
ATOM 3146 O O . ARG A 1 396 ? -11.055 -13.328 5.988 1.00 92.19 396 ARG A O 1
ATOM 3153 N N . ALA A 1 397 ? -13.116 -12.612 5.434 1.00 91.88 397 ALA A N 1
ATOM 3154 C CA . ALA A 1 397 ? -13.594 -13.889 4.934 1.00 91.88 397 ALA A CA 1
ATOM 3155 C C . ALA A 1 397 ? -13.031 -14.152 3.524 1.00 91.88 397 ALA A C 1
ATOM 3157 O O . ALA A 1 397 ? -12.713 -13.227 2.785 1.00 91.88 397 ALA A O 1
ATOM 3158 N N . GLU A 1 398 ? -12.843 -15.426 3.174 1.00 88.81 398 GLU A N 1
ATOM 3159 C CA . GLU A 1 398 ? -12.532 -15.819 1.794 1.00 88.81 398 GLU A CA 1
ATOM 3160 C C . GLU A 1 398 ? -13.843 -16.115 1.058 1.00 88.81 398 GLU A C 1
ATOM 3162 O O . GLU A 1 398 ? -14.589 -17.029 1.438 1.00 88.81 398 GLU A O 1
ATOM 3167 N N . GLY A 1 399 ? -14.103 -15.359 -0.005 1.00 86.44 399 GLY A N 1
ATOM 3168 C CA . GLY A 1 399 ? -15.351 -15.369 -0.750 1.00 86.44 399 GLY A CA 1
ATOM 3169 C C . GLY A 1 399 ? -16.532 -14.879 0.079 1.00 86.44 399 GLY A C 1
ATOM 3170 O O . GLY A 1 399 ? -16.348 -14.144 1.031 1.00 86.44 399 GLY A O 1
ATOM 3171 N N . THR A 1 400 ? -17.741 -15.344 -0.248 1.00 87.25 400 THR A N 1
ATOM 3172 C CA . THR A 1 400 ? -18.991 -14.903 0.404 1.00 87.25 400 THR A CA 1
ATOM 3173 C C . THR A 1 400 ? -19.650 -16.041 1.207 1.00 87.25 400 THR A C 1
ATOM 3175 O O . THR A 1 400 ? -20.697 -16.580 0.813 1.00 87.25 400 THR A O 1
ATOM 3178 N N . PRO A 1 401 ? -19.019 -16.528 2.298 1.00 88.88 401 PRO A N 1
ATOM 3179 C CA . PRO A 1 401 ? -19.542 -17.630 3.104 1.00 88.88 401 PRO A CA 1
ATOM 3180 C C . PRO A 1 401 ? -20.823 -17.229 3.846 1.00 88.88 401 PRO A C 1
ATOM 3182 O O . PRO A 1 401 ? -21.005 -16.086 4.242 1.00 88.88 401 PRO A O 1
ATOM 3185 N N . ARG A 1 402 ? -21.736 -18.192 4.050 1.00 87.81 402 ARG A N 1
ATOM 3186 C CA . ARG A 1 402 ? -23.084 -17.918 4.582 1.00 87.81 402 ARG A CA 1
ATOM 3187 C C . ARG A 1 402 ? -23.547 -18.962 5.589 1.00 87.81 402 ARG A C 1
ATOM 3189 O O . ARG A 1 402 ? -23.206 -20.144 5.502 1.00 87.81 402 ARG A O 1
ATOM 3196 N N . GLY A 1 403 ? -24.438 -18.545 6.483 1.00 85.06 403 GLY A N 1
ATOM 3197 C CA . GLY A 1 403 ? -25.111 -19.420 7.442 1.00 85.06 403 GLY A CA 1
ATOM 3198 C C . GLY A 1 403 ? -24.195 -19.951 8.548 1.00 85.06 403 GLY A C 1
ATOM 3199 O O . GLY A 1 403 ? -24.470 -21.018 9.099 1.00 85.06 403 GLY A O 1
ATOM 3200 N N . GLY A 1 404 ? -23.106 -19.247 8.854 1.00 86.56 404 GLY A N 1
ATOM 3201 C CA . GLY A 1 404 ? -22.132 -19.622 9.872 1.00 86.56 404 GLY A CA 1
ATOM 3202 C C . GLY A 1 404 ? -21.210 -20.778 9.472 1.00 86.56 404 GLY A C 1
ATOM 3203 O O . GLY A 1 404 ? -20.571 -21.373 10.340 1.00 86.56 404 GLY A O 1
ATOM 3204 N N . SER A 1 405 ? -21.138 -21.136 8.182 1.00 89.31 405 SER A N 1
ATOM 3205 C CA . SER A 1 405 ? -20.367 -22.295 7.699 1.00 89.31 405 SER A CA 1
ATOM 3206 C C . SER A 1 405 ? -18.864 -22.200 7.970 1.00 89.31 405 SER A C 1
ATOM 3208 O O . SER A 1 405 ? -18.181 -23.220 8.028 1.00 89.31 405 SER A O 1
ATOM 3210 N N . ASN A 1 406 ? -18.361 -20.978 8.120 1.00 94.50 406 ASN A N 1
ATOM 3211 C CA . ASN A 1 406 ? -16.968 -20.624 8.375 1.00 94.50 406 ASN A CA 1
ATOM 3212 C C . ASN A 1 406 ? -16.742 -20.102 9.807 1.00 94.50 406 ASN A C 1
ATOM 3214 O O . ASN A 1 406 ? -15.756 -19.405 10.024 1.00 94.50 406 ASN A O 1
ATOM 3218 N N . LEU A 1 407 ? -17.623 -20.400 10.778 1.00 96.31 407 LEU A N 1
ATOM 3219 C CA . LEU A 1 407 ? -17.425 -19.960 12.166 1.00 96.31 407 LEU A CA 1
ATOM 3220 C C . LEU A 1 407 ? -16.043 -20.389 12.677 1.00 96.31 407 LEU A C 1
ATOM 3222 O O . LEU A 1 407 ? -15.763 -21.580 12.838 1.00 96.31 407 LEU A O 1
ATOM 3226 N N . GLN A 1 408 ? -15.199 -19.405 12.972 1.00 96.38 408 GLN A N 1
ATOM 3227 C CA . GLN A 1 408 ? -13.818 -19.626 13.375 1.00 96.38 408 GLN A CA 1
ATOM 3228 C C . GLN A 1 408 ? -13.333 -18.581 14.374 1.00 96.38 408 GLN A C 1
ATOM 3230 O O . GLN A 1 408 ? -13.934 -17.522 14.544 1.00 96.38 408 GLN A O 1
ATOM 3235 N N . ARG A 1 409 ? -12.221 -18.891 15.051 1.00 97.12 409 ARG A N 1
ATOM 3236 C CA . ARG A 1 409 ? -11.489 -17.907 15.852 1.00 97.12 409 ARG A CA 1
ATOM 3237 C C . ARG A 1 409 ? -10.378 -17.297 15.013 1.00 97.12 409 ARG A C 1
ATOM 3239 O O . ARG A 1 409 ? -9.529 -18.025 14.505 1.00 97.12 409 ARG A O 1
ATOM 3246 N N . VAL A 1 410 ? -10.367 -15.976 14.930 1.00 97.06 410 VAL A N 1
ATOM 3247 C CA . VAL A 1 410 ? -9.341 -15.180 14.264 1.00 97.06 410 VAL A CA 1
ATOM 3248 C C . VAL A 1 410 ? -8.511 -14.477 15.331 1.00 97.06 410 VAL A C 1
ATOM 3250 O O . VAL A 1 410 ? -9.049 -13.809 16.216 1.00 97.06 410 VAL A O 1
ATOM 3253 N N . GLN A 1 411 ? -7.191 -14.639 15.249 1.00 97.25 411 GLN A N 1
ATOM 3254 C CA . GLN A 1 411 ? -6.234 -13.950 16.110 1.00 97.25 411 GLN A CA 1
ATOM 3255 C C . GLN A 1 411 ? -5.446 -12.933 15.297 1.00 97.25 411 GLN A C 1
ATOM 3257 O O . GLN A 1 411 ? -4.849 -13.275 14.278 1.00 97.25 411 GLN A O 1
ATOM 3262 N N . PHE A 1 412 ? -5.413 -11.693 15.769 1.00 96.25 412 PHE A N 1
ATOM 3263 C CA . PHE A 1 412 ? -4.707 -10.597 15.111 1.00 96.25 412 PHE A CA 1
ATOM 3264 C C . PHE A 1 412 ? -4.040 -9.681 16.138 1.00 96.25 412 PHE A C 1
ATOM 3266 O O . PHE A 1 412 ? -4.256 -9.803 17.344 1.00 96.25 412 PHE A O 1
ATOM 3273 N N . GLN A 1 413 ? -3.143 -8.807 15.683 1.00 95.50 413 GLN A N 1
ATOM 3274 C CA . GLN A 1 413 ? -2.311 -7.982 16.561 1.00 95.50 413 GLN A CA 1
ATOM 3275 C C . GLN A 1 413 ? -2.172 -6.583 15.989 1.00 95.50 413 GLN A C 1
ATOM 3277 O O . GLN A 1 413 ? -1.922 -6.442 14.797 1.00 95.50 413 GLN A O 1
ATOM 3282 N N . TYR A 1 414 ? -2.245 -5.564 16.840 1.00 95.19 414 TYR A N 1
ATOM 3283 C CA . TYR A 1 414 ? -1.932 -4.197 16.441 1.00 95.19 414 TYR A CA 1
ATOM 3284 C C . TYR A 1 414 ? -0.461 -3.870 16.716 1.00 95.19 414 TYR A C 1
ATOM 3286 O O . TYR A 1 414 ? 0.094 -4.167 17.779 1.00 95.19 414 TYR A O 1
ATOM 3294 N N . GLY A 1 415 ? 0.159 -3.185 15.762 1.00 94.38 415 GLY A N 1
ATOM 3295 C CA . GLY A 1 415 ? 1.440 -2.518 15.919 1.00 94.38 415 GLY A CA 1
ATOM 3296 C C . GLY A 1 415 ? 1.552 -1.420 14.878 1.00 94.38 415 GLY A C 1
ATOM 3297 O O . GLY A 1 415 ? 0.994 -1.548 13.796 1.00 94.38 415 GLY A O 1
ATOM 3298 N N . PHE A 1 416 ? 2.299 -0.370 15.199 1.00 93.62 416 PHE A N 1
ATOM 3299 C CA . PHE A 1 416 ? 2.528 0.726 14.270 1.00 93.62 416 PHE A CA 1
ATOM 3300 C C . PHE A 1 416 ? 3.454 0.252 13.131 1.00 93.62 416 PHE A C 1
ATOM 3302 O O . PHE A 1 416 ? 4.440 -0.449 13.419 1.00 93.62 416 PHE A O 1
ATOM 3309 N N . PRO A 1 417 ? 3.181 0.596 11.859 1.00 94.19 417 PRO A N 1
ATOM 3310 C CA . PRO A 1 417 ? 4.004 0.193 10.725 1.00 94.19 417 PRO A CA 1
ATOM 3311 C C . PRO A 1 417 ? 5.390 0.844 10.797 1.00 94.19 417 PRO A C 1
ATOM 3313 O O . PRO A 1 417 ? 5.545 2.064 10.922 1.00 94.19 417 PRO A O 1
ATOM 3316 N N . THR A 1 418 ? 6.429 0.014 10.712 1.00 94.94 418 THR A N 1
ATOM 3317 C CA . THR A 1 418 ? 7.825 0.457 10.814 1.00 94.94 418 THR A CA 1
ATOM 3318 C C . THR A 1 418 ? 8.594 0.308 9.511 1.00 94.94 418 THR A C 1
ATOM 3320 O O . THR A 1 418 ? 9.463 1.132 9.247 1.00 94.94 418 THR A O 1
ATOM 3323 N N . ALA A 1 419 ? 8.299 -0.702 8.691 1.00 96.50 419 ALA A N 1
ATOM 3324 C CA . ALA A 1 419 ? 8.916 -0.854 7.374 1.00 96.50 419 ALA A CA 1
ATOM 3325 C C . ALA A 1 419 ? 8.096 -1.746 6.440 1.00 96.50 419 ALA A C 1
ATOM 3327 O O . ALA A 1 419 ? 7.360 -2.619 6.898 1.00 96.50 419 ALA A O 1
ATOM 3328 N N . LEU A 1 420 ? 8.328 -1.599 5.144 1.00 97.75 420 LEU A N 1
ATOM 3329 C CA . LEU A 1 420 ? 7.952 -2.534 4.094 1.00 97.75 420 LEU A CA 1
ATOM 3330 C C . LEU A 1 420 ? 9.235 -3.003 3.392 1.00 97.75 420 LEU A C 1
ATOM 3332 O O . LEU A 1 420 ? 10.089 -2.195 3.035 1.00 97.75 420 LEU A O 1
ATOM 3336 N N . SER A 1 421 ? 9.397 -4.316 3.231 1.00 98.00 421 SER A N 1
ATOM 3337 C CA . SER A 1 421 ? 10.464 -4.906 2.413 1.00 98.00 421 SER A CA 1
ATOM 3338 C C . SER A 1 421 ? 9.872 -5.775 1.313 1.00 98.00 421 SER A C 1
ATOM 3340 O O . SER A 1 421 ? 9.041 -6.631 1.598 1.00 98.00 421 SER A O 1
ATOM 3342 N N . LEU A 1 422 ? 10.351 -5.601 0.092 1.00 98.44 422 LEU A N 1
ATOM 3343 C CA . LEU A 1 422 ? 10.008 -6.389 -1.080 1.00 98.44 422 LEU A CA 1
ATOM 3344 C C . LEU A 1 422 ? 11.245 -7.191 -1.492 1.00 98.44 422 LEU A C 1
ATOM 3346 O O . LEU A 1 422 ? 12.353 -6.653 -1.555 1.00 98.44 422 LEU A O 1
ATOM 3350 N N . LEU A 1 423 ? 11.070 -8.488 -1.722 1.00 98.31 423 LEU A N 1
ATOM 3351 C CA . LEU A 1 423 ? 12.100 -9.380 -2.258 1.00 98.31 423 LEU A CA 1
ATOM 3352 C C . LEU A 1 423 ? 11.574 -9.997 -3.546 1.00 98.31 423 LEU A C 1
ATOM 3354 O O . LEU A 1 423 ? 10.520 -10.621 -3.499 1.00 98.31 423 LEU A O 1
ATOM 3358 N N . GLY A 1 424 ? 12.310 -9.863 -4.645 1.00 98.25 424 GLY A N 1
ATOM 3359 C CA . GLY A 1 424 ? 11.921 -10.374 -5.960 1.00 98.25 424 GLY A CA 1
ATOM 3360 C C . GLY A 1 424 ? 12.987 -11.271 -6.578 1.00 98.25 424 GLY A C 1
ATOM 3361 O O . GLY A 1 424 ? 14.185 -11.050 -6.382 1.00 98.25 424 GLY A O 1
ATOM 3362 N N . VAL A 1 425 ? 12.549 -12.277 -7.332 1.00 98.50 425 VAL A N 1
ATOM 3363 C CA . VAL A 1 425 ? 13.377 -13.048 -8.266 1.00 98.50 425 VAL A CA 1
ATOM 3364 C C . VAL A 1 425 ? 12.624 -13.141 -9.586 1.00 98.50 425 VAL A C 1
ATOM 3366 O O . VAL A 1 425 ? 11.561 -13.758 -9.638 1.00 98.50 425 VAL A O 1
ATOM 3369 N N . ASN A 1 426 ? 13.190 -12.567 -10.642 1.00 98.12 426 ASN A N 1
ATOM 3370 C CA . ASN A 1 426 ? 12.646 -12.605 -11.997 1.00 98.12 426 ASN A CA 1
ATOM 3371 C C . ASN A 1 426 ? 13.563 -13.403 -12.928 1.00 98.12 426 ASN A C 1
ATOM 3373 O O . ASN A 1 426 ? 14.767 -13.545 -12.688 1.00 98.12 426 ASN A O 1
ATOM 3377 N N . PHE A 1 427 ? 12.997 -13.956 -13.995 1.00 96.94 427 PHE A N 1
ATOM 3378 C CA . PHE A 1 427 ? 13.771 -14.645 -15.016 1.00 96.94 427 PHE A CA 1
ATOM 3379 C C . PHE A 1 427 ? 13.148 -14.497 -16.400 1.00 96.94 427 PHE A C 1
ATOM 3381 O O . PHE A 1 427 ? 11.933 -14.411 -16.555 1.00 96.94 427 PHE A O 1
ATOM 3388 N N . GLU A 1 428 ? 14.008 -14.566 -17.409 1.00 95.75 428 GLU A N 1
ATOM 3389 C CA . GLU A 1 428 ? 13.631 -14.710 -18.810 1.00 95.75 428 GLU A CA 1
ATOM 3390 C C . GLU A 1 428 ? 14.440 -15.859 -19.413 1.00 95.75 428 GLU A C 1
ATOM 3392 O O . GLU A 1 428 ? 15.644 -15.999 -19.168 1.00 95.75 428 GLU A O 1
ATOM 3397 N N . SER A 1 429 ? 13.804 -16.691 -20.229 1.00 95.06 429 SER A N 1
ATOM 3398 C CA . SER A 1 429 ? 14.466 -17.793 -20.907 1.00 95.06 429 SER A CA 1
ATOM 3399 C C . SER A 1 429 ? 13.968 -17.995 -22.327 1.00 95.06 429 SER A C 1
ATOM 3401 O O . SER A 1 429 ? 12.768 -18.047 -22.572 1.00 95.06 429 SER A O 1
ATOM 3403 N N . HIS A 1 430 ? 14.913 -18.209 -23.240 1.00 92.69 430 HIS A N 1
ATOM 3404 C CA . HIS A 1 430 ? 14.653 -18.690 -24.587 1.00 92.69 430 HIS A CA 1
ATOM 3405 C C . HIS A 1 430 ? 15.239 -20.098 -24.751 1.00 92.69 430 HIS A C 1
ATOM 3407 O O . HIS A 1 430 ? 16.434 -20.267 -25.015 1.00 92.69 430 HIS A O 1
ATOM 3413 N N . PHE A 1 431 ? 14.418 -21.136 -24.573 1.00 87.94 431 PHE A N 1
ATOM 3414 C CA . PHE A 1 431 ? 14.878 -22.528 -24.591 1.00 87.94 431 PHE A CA 1
ATOM 3415 C C . PHE A 1 431 ? 13.953 -23.434 -25.408 1.00 87.94 431 PHE A C 1
ATOM 3417 O O . PHE A 1 431 ? 12.748 -23.488 -25.190 1.00 87.94 431 PHE A O 1
ATOM 3424 N N . LEU A 1 432 ? 14.523 -24.187 -26.359 1.00 86.69 432 LEU A N 1
ATOM 3425 C CA . LEU A 1 432 ? 13.790 -25.112 -27.245 1.00 86.69 432 LEU A CA 1
ATOM 3426 C C . LEU A 1 432 ? 12.615 -24.461 -28.010 1.00 86.69 432 LEU A C 1
ATOM 3428 O O . LEU A 1 432 ? 11.615 -25.122 -28.308 1.00 86.69 432 LEU A O 1
ATOM 3432 N N . GLY A 1 433 ? 12.755 -23.176 -28.347 1.00 85.38 433 GLY A N 1
ATOM 3433 C CA . GLY A 1 433 ? 11.728 -22.375 -29.016 1.00 85.38 433 GLY A CA 1
ATOM 3434 C C . GLY A 1 433 ? 10.609 -21.890 -28.094 1.00 85.38 433 GLY A C 1
ATOM 3435 O O . GLY A 1 433 ? 9.632 -21.355 -28.600 1.00 85.38 433 GLY A O 1
ATOM 3436 N N . PHE A 1 434 ? 10.719 -22.102 -26.780 1.00 90.94 434 PHE A N 1
ATOM 3437 C CA . PHE A 1 434 ? 9.864 -21.444 -25.800 1.00 90.94 434 PHE A CA 1
ATOM 3438 C C . PHE A 1 434 ? 10.503 -20.142 -25.333 1.00 90.94 434 PHE A C 1
ATOM 3440 O O . PHE A 1 434 ? 11.679 -20.139 -24.968 1.00 90.94 434 PHE A O 1
ATOM 3447 N N . ASP A 1 435 ? 9.692 -19.095 -25.287 1.00 93.44 435 ASP A N 1
ATOM 3448 C CA . ASP A 1 435 ? 9.943 -17.863 -24.552 1.00 93.44 435 ASP A CA 1
ATOM 3449 C C . ASP A 1 435 ? 9.228 -17.990 -23.208 1.00 93.44 435 ASP A C 1
ATOM 3451 O O . ASP A 1 435 ? 8.005 -18.119 -23.175 1.00 93.44 435 ASP A O 1
ATOM 3455 N N . ILE A 1 436 ? 9.976 -18.039 -22.110 1.00 94.75 436 ILE A N 1
ATOM 3456 C CA . ILE A 1 436 ? 9.424 -18.200 -20.762 1.00 94.75 436 ILE A CA 1
ATOM 3457 C C . ILE A 1 436 ? 9.896 -17.032 -19.909 1.00 94.75 436 ILE A C 1
ATOM 3459 O O . ILE A 1 436 ? 11.098 -16.805 -19.801 1.00 94.75 436 ILE A O 1
ATOM 3463 N N . GLY A 1 437 ? 8.959 -16.328 -19.290 1.00 95.19 437 GLY A N 1
ATOM 3464 C CA . GLY A 1 437 ? 9.222 -15.238 -18.358 1.00 95.19 437 GLY A CA 1
ATOM 3465 C C . GLY A 1 437 ? 8.459 -15.453 -17.061 1.00 95.19 437 GLY A C 1
ATOM 3466 O O . GLY A 1 437 ? 7.461 -16.178 -17.030 1.00 95.19 437 GLY A O 1
ATOM 3467 N N . GLY A 1 438 ? 8.933 -14.856 -15.978 1.00 96.31 438 GLY A N 1
ATOM 3468 C CA . GLY A 1 438 ? 8.210 -14.900 -14.720 1.00 96.31 438 GLY A CA 1
ATOM 3469 C C . GLY A 1 438 ? 8.909 -14.169 -13.593 1.00 96.31 438 GLY A C 1
ATOM 3470 O O . GLY A 1 438 ? 10.114 -13.908 -13.642 1.00 96.31 438 GLY A O 1
ATOM 3471 N N . GLU A 1 439 ? 8.147 -13.923 -12.539 1.00 97.94 439 GLU A N 1
ATOM 3472 C CA . GLU A 1 439 ? 8.627 -13.344 -11.294 1.00 97.94 439 GLU A CA 1
ATOM 3473 C C . GLU A 1 439 ? 7.991 -14.057 -10.104 1.00 97.94 439 GLU A C 1
ATOM 3475 O O . GLU A 1 439 ? 6.842 -14.494 -10.150 1.00 97.94 439 GLU A O 1
ATOM 3480 N N . TYR A 1 440 ? 8.754 -14.166 -9.023 1.00 98.56 440 TYR A N 1
ATOM 3481 C CA . TYR A 1 440 ? 8.237 -14.390 -7.682 1.00 98.56 440 TYR A CA 1
ATOM 3482 C C . TYR A 1 440 ? 8.634 -13.196 -6.823 1.00 98.56 440 TYR A C 1
ATOM 3484 O O . TYR A 1 440 ? 9.824 -12.877 -6.741 1.00 98.56 440 TYR A O 1
ATOM 3492 N N . ALA A 1 441 ? 7.669 -12.585 -6.144 1.00 98.44 441 ALA A N 1
ATOM 3493 C CA . ALA A 1 441 ? 7.918 -11.494 -5.218 1.00 98.44 441 ALA A CA 1
ATOM 3494 C C . ALA A 1 441 ? 7.259 -11.747 -3.858 1.00 98.44 441 ALA A C 1
ATOM 3496 O O . ALA A 1 441 ? 6.235 -12.418 -3.733 1.00 98.44 441 ALA A O 1
ATOM 3497 N N . ARG A 1 442 ? 7.876 -11.218 -2.804 1.00 98.38 442 ARG A N 1
ATOM 3498 C CA . ARG A 1 442 ? 7.383 -11.297 -1.429 1.00 98.38 442 ARG A CA 1
ATOM 3499 C C . ARG A 1 442 ? 7.366 -9.917 -0.804 1.00 98.38 442 ARG A C 1
ATOM 3501 O O . ARG A 1 442 ? 8.425 -9.319 -0.608 1.00 98.38 442 ARG A O 1
ATOM 3508 N N . SER A 1 443 ? 6.182 -9.495 -0.380 1.00 97.94 443 SER A N 1
ATOM 3509 C CA . SER A 1 443 ? 5.978 -8.312 0.443 1.00 97.94 443 SER A CA 1
ATOM 3510 C C . SER A 1 443 ? 6.061 -8.660 1.926 1.00 97.94 443 SER A C 1
ATOM 3512 O O . SER A 1 443 ? 5.498 -9.650 2.386 1.00 97.94 443 SER A O 1
ATOM 3514 N N . MET A 1 444 ? 6.817 -7.874 2.691 1.00 97.88 444 MET A N 1
ATOM 3515 C CA . MET A 1 444 ? 7.062 -8.043 4.122 1.00 97.88 444 MET A CA 1
ATOM 3516 C C . MET A 1 444 ? 6.787 -6.735 4.859 1.00 97.88 444 MET A C 1
ATOM 3518 O O . MET A 1 444 ? 7.639 -5.846 4.914 1.00 97.88 444 MET A O 1
ATOM 3522 N N . ARG A 1 445 ? 5.624 -6.647 5.502 1.00 96.56 445 ARG A N 1
ATOM 3523 C CA . ARG A 1 445 ? 5.213 -5.495 6.311 1.00 96.56 445 ARG A CA 1
ATOM 3524 C C . ARG A 1 445 ? 5.614 -5.712 7.763 1.00 96.56 445 ARG A C 1
ATOM 3526 O O . ARG A 1 445 ? 5.193 -6.678 8.403 1.00 96.56 445 ARG A O 1
ATOM 3533 N N . HIS A 1 446 ? 6.471 -4.842 8.273 1.00 96.75 446 HIS A N 1
ATOM 3534 C CA . HIS A 1 446 ? 7.016 -4.885 9.621 1.00 96.75 446 HIS A CA 1
ATOM 3535 C C . HIS A 1 446 ? 6.261 -3.934 10.537 1.00 96.75 446 HIS A C 1
ATOM 3537 O O . HIS A 1 446 ? 6.075 -2.763 10.213 1.00 96.75 446 HIS A O 1
ATOM 3543 N N . PHE A 1 447 ? 5.909 -4.439 11.714 1.00 95.50 447 PHE A N 1
ATOM 3544 C CA . PHE A 1 447 ? 5.163 -3.703 12.721 1.00 95.50 447 PHE A CA 1
ATOM 3545 C C . PHE A 1 447 ? 5.851 -3.804 14.074 1.00 95.50 447 PHE A C 1
ATOM 3547 O O . PHE A 1 447 ? 6.596 -4.754 14.368 1.00 95.50 447 PHE A O 1
ATOM 3554 N N . ARG A 1 448 ? 5.570 -2.829 14.932 1.00 94.38 448 ARG A N 1
ATOM 3555 C CA . ARG A 1 448 ? 6.029 -2.827 16.317 1.00 94.38 448 ARG A CA 1
ATOM 3556 C C . ARG A 1 448 ? 4.996 -2.150 17.204 1.00 94.38 448 ARG A C 1
ATOM 3558 O O . ARG A 1 448 ? 4.485 -1.091 16.851 1.00 94.38 448 ARG A O 1
ATOM 3565 N N . ALA A 1 449 ? 4.721 -2.723 18.373 1.00 93.38 449 ALA A N 1
ATOM 3566 C CA . ALA A 1 449 ? 3.935 -2.009 19.376 1.00 93.38 449 ALA A CA 1
ATOM 3567 C C . ALA A 1 449 ? 4.622 -0.660 19.703 1.00 93.38 449 ALA A C 1
ATOM 3569 O O . ALA A 1 449 ? 5.848 -0.639 19.855 1.00 93.38 449 ALA A O 1
ATOM 3570 N N . PRO A 1 450 ? 3.886 0.461 19.776 1.00 87.38 450 PRO A N 1
ATOM 3571 C CA . PRO A 1 450 ? 4.472 1.799 19.847 1.00 87.38 450 PRO A CA 1
ATOM 3572 C C . PRO A 1 450 ? 4.949 2.145 21.260 1.00 87.38 450 PRO A C 1
ATOM 3574 O O . PRO A 1 450 ? 4.460 3.063 21.902 1.00 87.38 450 PRO A O 1
ATOM 3577 N N . SER A 1 451 ? 5.936 1.397 21.745 1.00 89.12 451 SER A N 1
ATOM 3578 C CA . SER A 1 451 ? 6.643 1.631 23.000 1.00 89.12 451 SER A CA 1
ATOM 3579 C C . SER A 1 451 ? 8.114 1.236 22.859 1.00 89.12 451 SER A C 1
ATOM 3581 O O . SER A 1 451 ? 8.497 0.443 21.989 1.00 89.12 451 SER A O 1
ATOM 3583 N N . ALA A 1 452 ? 8.964 1.737 23.759 1.00 80.75 452 ALA A N 1
ATOM 3584 C CA . ALA A 1 452 ? 10.404 1.466 23.724 1.00 80.75 452 ALA A CA 1
ATOM 3585 C C . ALA A 1 452 ? 10.745 -0.038 23.752 1.00 80.75 452 ALA A C 1
ATOM 3587 O O . ALA A 1 452 ? 11.728 -0.465 23.147 1.00 80.75 452 ALA A O 1
ATOM 3588 N N . GLY A 1 453 ? 9.922 -0.852 24.422 1.00 85.25 453 GLY A N 1
ATOM 3589 C CA . GLY A 1 453 ? 10.059 -2.309 24.521 1.00 85.25 453 GLY A CA 1
ATOM 3590 C C . GLY A 1 453 ? 9.076 -3.091 23.648 1.00 85.25 453 GLY A C 1
ATOM 3591 O O . GLY A 1 453 ? 8.907 -4.288 23.875 1.00 85.25 453 GLY A O 1
ATOM 3592 N N . GLY A 1 454 ? 8.413 -2.431 22.695 1.00 91.56 454 GLY A N 1
ATOM 3593 C CA . GLY A 1 454 ? 7.364 -3.026 21.876 1.00 91.56 454 GLY A CA 1
ATOM 3594 C C . GLY A 1 454 ? 7.817 -4.281 21.139 1.00 91.56 454 GLY A C 1
ATOM 3595 O O . GLY A 1 454 ? 8.837 -4.257 20.438 1.00 91.56 454 GLY A O 1
ATOM 3596 N N . LYS A 1 455 ? 7.047 -5.368 21.282 1.00 94.62 455 LYS A N 1
ATOM 3597 C CA . LYS A 1 455 ? 7.206 -6.601 20.510 1.00 94.62 455 LYS A CA 1
ATOM 3598 C C . LYS A 1 455 ? 7.014 -6.268 19.028 1.00 94.62 455 LYS A C 1
ATOM 3600 O O . LYS A 1 455 ? 6.171 -5.453 18.648 1.00 94.62 455 LYS A O 1
ATOM 3605 N N . ARG A 1 456 ? 7.846 -6.888 18.193 1.00 93.94 456 ARG A N 1
ATOM 3606 C CA . ARG A 1 456 ? 7.779 -6.778 16.734 1.00 93.94 456 ARG A CA 1
ATOM 3607 C C . ARG A 1 456 ? 7.046 -7.978 16.168 1.00 93.94 456 ARG A C 1
ATOM 3609 O O . ARG A 1 456 ? 7.234 -9.093 16.648 1.00 93.94 456 ARG A O 1
ATOM 3616 N N . PHE A 1 457 ? 6.318 -7.752 15.090 1.00 95.38 457 PHE A N 1
ATOM 3617 C CA . PHE A 1 457 ? 5.780 -8.814 14.255 1.00 95.38 457 PHE A CA 1
ATOM 3618 C C . PHE A 1 457 ? 5.869 -8.406 12.784 1.00 95.38 457 PHE A C 1
ATOM 3620 O O . PHE A 1 457 ? 6.300 -7.300 12.444 1.00 95.38 457 PHE A O 1
ATOM 3627 N N . ARG A 1 458 ? 5.548 -9.344 11.898 1.00 95.50 458 ARG A N 1
ATOM 3628 C CA . ARG A 1 458 ? 5.585 -9.137 10.455 1.00 95.50 458 ARG A CA 1
ATOM 3629 C C . ARG A 1 458 ? 4.405 -9.849 9.814 1.00 95.50 458 ARG A C 1
ATOM 3631 O O . ARG A 1 458 ? 4.121 -10.984 10.186 1.00 95.50 458 ARG A O 1
ATOM 3638 N N . ARG A 1 459 ? 3.800 -9.207 8.820 1.00 94.38 459 ARG A N 1
ATOM 3639 C CA . ARG A 1 459 ? 2.889 -9.840 7.859 1.00 94.38 459 ARG A CA 1
ATOM 3640 C C . ARG A 1 459 ? 3.596 -9.978 6.520 1.00 94.38 459 ARG A C 1
ATOM 3642 O O . ARG A 1 459 ? 4.467 -9.165 6.204 1.00 94.38 459 ARG A O 1
ATOM 3649 N N . GLN A 1 460 ? 3.267 -11.020 5.772 1.00 96.25 460 GLN A N 1
ATOM 3650 C CA . GLN A 1 460 ? 3.865 -11.253 4.467 1.00 96.25 460 GLN A CA 1
ATOM 3651 C C . GLN A 1 460 ? 2.832 -11.768 3.474 1.00 96.25 460 GLN A C 1
ATOM 3653 O O . GLN A 1 460 ? 1.960 -12.533 3.875 1.00 96.25 460 GLN A O 1
ATOM 3658 N N . ALA A 1 461 ? 2.995 -11.369 2.219 1.00 95.94 461 ALA A N 1
ATOM 3659 C CA . ALA A 1 461 ? 2.209 -11.819 1.081 1.00 95.94 461 ALA A CA 1
ATOM 3660 C C . ALA A 1 461 ? 3.171 -12.186 -0.052 1.00 95.94 461 ALA A C 1
ATOM 3662 O O . ALA A 1 461 ? 4.166 -11.488 -0.274 1.00 95.94 461 ALA A O 1
ATOM 3663 N N . ASP A 1 462 ? 2.884 -13.289 -0.732 1.00 97.75 462 ASP A N 1
ATOM 3664 C CA . ASP A 1 462 ? 3.719 -13.840 -1.794 1.00 97.75 462 ASP A CA 1
ATOM 3665 C C . ASP A 1 462 ? 2.938 -13.789 -3.100 1.00 97.75 462 ASP A C 1
ATOM 3667 O O . ASP A 1 462 ? 1.797 -14.236 -3.144 1.00 97.75 462 ASP A O 1
ATOM 3671 N N . THR A 1 463 ? 3.566 -13.301 -4.158 1.00 97.81 463 THR A N 1
ATOM 3672 C CA . THR A 1 463 ? 2.991 -13.266 -5.499 1.00 97.81 463 THR A CA 1
ATOM 3673 C C . THR A 1 463 ? 3.917 -13.955 -6.486 1.00 97.81 463 THR A C 1
ATOM 3675 O O . THR A 1 463 ? 5.140 -13.989 -6.303 1.00 97.81 463 THR A O 1
ATOM 3678 N N . TYR A 1 464 ? 3.339 -14.543 -7.526 1.00 97.88 464 TYR A N 1
ATOM 3679 C CA . TYR A 1 464 ? 4.103 -15.057 -8.649 1.00 97.88 464 TYR A CA 1
ATOM 3680 C C . TYR A 1 464 ? 3.332 -14.944 -9.949 1.00 97.88 464 TYR A C 1
ATOM 3682 O O . TYR A 1 464 ? 2.102 -15.007 -9.977 1.00 97.88 464 TYR A O 1
ATOM 3690 N N . TYR A 1 465 ? 4.087 -14.906 -11.039 1.00 97.12 465 TYR A N 1
ATOM 3691 C CA . TYR A 1 465 ? 3.571 -15.214 -12.357 1.00 97.12 465 TYR A CA 1
ATOM 3692 C C . TYR A 1 465 ? 4.602 -15.952 -13.201 1.00 97.12 465 TYR A C 1
ATOM 3694 O O . TYR A 1 465 ? 5.813 -15.818 -13.020 1.00 97.12 465 TYR A O 1
ATOM 3702 N N . VAL A 1 466 ? 4.102 -16.750 -14.138 1.00 96.94 466 VAL A N 1
ATOM 3703 C CA . VAL A 1 466 ? 4.893 -17.399 -15.179 1.00 96.94 466 VAL A CA 1
ATOM 3704 C C . VAL A 1 466 ? 4.114 -17.319 -16.477 1.00 96.94 466 VAL A C 1
ATOM 3706 O O . VAL A 1 466 ? 2.961 -17.741 -16.535 1.00 96.94 466 VAL A O 1
ATOM 3709 N N . GLN A 1 467 ? 4.770 -16.847 -17.526 1.00 94.31 467 GLN A N 1
ATOM 3710 C CA . GLN A 1 467 ? 4.267 -16.846 -18.892 1.00 94.31 467 GLN A CA 1
ATOM 3711 C C . GLN A 1 467 ? 5.180 -17.709 -19.754 1.00 94.31 467 GLN A C 1
ATOM 3713 O O . GLN A 1 467 ? 6.401 -17.700 -19.610 1.00 94.31 467 GLN A O 1
ATOM 3718 N N . ALA A 1 468 ? 4.585 -18.459 -20.669 1.00 94.50 468 ALA A N 1
ATOM 3719 C CA . ALA A 1 468 ? 5.289 -19.281 -21.632 1.00 94.50 468 ALA A CA 1
ATOM 3720 C C . ALA A 1 468 ? 4.633 -19.130 -23.004 1.00 94.50 468 ALA A C 1
ATOM 3722 O O . ALA A 1 468 ? 3.451 -19.421 -23.181 1.00 94.50 468 ALA A O 1
ATOM 3723 N N . GLY A 1 469 ? 5.411 -18.700 -23.989 1.00 92.94 469 GLY A N 1
ATOM 3724 C CA . GLY A 1 469 ? 5.022 -18.598 -25.387 1.00 92.94 469 GLY A CA 1
ATOM 3725 C C . GLY A 1 469 ? 5.869 -19.516 -26.255 1.00 92.94 469 GLY A C 1
ATOM 3726 O O . GLY A 1 469 ? 7.025 -19.797 -25.947 1.00 92.94 469 GLY A O 1
ATOM 3727 N N . ARG A 1 470 ? 5.299 -20.005 -27.354 1.00 92.56 470 ARG A N 1
ATOM 3728 C CA . ARG A 1 470 ? 6.059 -20.709 -28.386 1.00 92.56 470 ARG A CA 1
ATOM 3729 C C . ARG A 1 470 ? 5.432 -20.542 -29.754 1.00 92.56 470 ARG A C 1
ATOM 3731 O O . ARG A 1 470 ? 4.266 -20.887 -29.965 1.00 92.56 470 ARG A O 1
ATOM 3738 N N . ASP A 1 471 ? 6.261 -20.154 -30.710 1.00 90.12 471 ASP A N 1
ATOM 3739 C CA . ASP A 1 471 ? 5.919 -20.223 -32.123 1.00 90.12 471 ASP A CA 1
ATOM 3740 C C . ASP A 1 471 ? 6.096 -21.678 -32.596 1.00 90.12 471 ASP A C 1
ATOM 3742 O O . ASP A 1 471 ? 7.207 -22.202 -32.711 1.00 90.12 471 ASP A O 1
ATOM 3746 N N . LEU A 1 472 ? 4.983 -22.386 -32.821 1.00 88.69 472 LEU A N 1
ATOM 3747 C CA . LEU A 1 472 ? 5.012 -23.761 -33.344 1.00 88.69 472 LEU A CA 1
ATOM 3748 C C . LEU A 1 472 ? 5.309 -23.774 -34.847 1.00 88.69 472 LEU A C 1
ATOM 3750 O O . LEU A 1 472 ? 5.885 -24.733 -35.360 1.00 88.69 472 LEU A O 1
ATOM 3754 N N . THR A 1 473 ? 4.900 -22.718 -35.554 1.00 87.69 473 THR A N 1
ATOM 3755 C CA . THR A 1 473 ? 5.231 -22.452 -36.960 1.00 87.69 473 THR A CA 1
ATOM 3756 C C . THR A 1 473 ? 5.310 -20.941 -37.181 1.00 87.69 473 THR A C 1
ATOM 3758 O O . THR A 1 473 ? 4.852 -20.178 -36.339 1.00 87.69 473 THR A O 1
ATOM 3761 N N . ALA A 1 474 ? 5.762 -20.497 -38.358 1.00 84.38 474 ALA A N 1
ATOM 3762 C CA . ALA A 1 474 ? 5.781 -19.076 -38.731 1.00 84.38 474 ALA A CA 1
ATOM 3763 C C . ALA A 1 474 ? 4.402 -18.378 -38.732 1.00 84.38 474 ALA A C 1
ATOM 3765 O O . ALA A 1 474 ? 4.334 -17.179 -38.955 1.00 84.38 474 ALA A O 1
ATOM 3766 N N . ARG A 1 475 ? 3.304 -19.126 -38.569 1.00 86.94 475 ARG A N 1
ATOM 3767 C CA . ARG A 1 475 ? 1.929 -18.607 -38.547 1.00 86.94 475 ARG A CA 1
ATOM 3768 C C . ARG A 1 475 ? 1.144 -19.072 -37.330 1.00 86.94 475 ARG A C 1
ATOM 3770 O O . ARG A 1 475 ? -0.053 -18.828 -37.274 1.00 86.94 475 ARG A O 1
ATOM 3777 N N . PHE A 1 476 ? 1.754 -19.835 -36.426 1.00 89.12 476 PHE A N 1
ATOM 3778 C CA . PHE A 1 476 ? 1.043 -20.444 -35.308 1.00 89.12 476 PHE A CA 1
ATOM 3779 C C . PHE A 1 476 ? 1.828 -20.255 -34.023 1.00 89.12 476 PHE A C 1
ATOM 3781 O O . PHE A 1 476 ? 2.940 -20.775 -33.908 1.00 89.12 476 PHE A O 1
ATOM 3788 N N . ARG A 1 477 ? 1.198 -19.608 -33.047 1.00 90.62 477 ARG A N 1
ATOM 3789 C CA . ARG A 1 477 ? 1.731 -19.383 -31.706 1.00 90.62 477 ARG A CA 1
ATOM 3790 C C . ARG A 1 477 ? 0.795 -19.979 -30.666 1.00 90.62 477 ARG A C 1
ATOM 3792 O O . ARG A 1 477 ? -0.424 -19.879 -30.791 1.00 90.62 477 ARG A O 1
ATOM 3799 N N . ALA A 1 478 ? 1.376 -20.589 -29.645 1.00 92.00 478 ALA A N 1
ATOM 3800 C CA . ALA A 1 478 ? 0.679 -20.977 -28.430 1.00 92.00 478 ALA A CA 1
ATOM 3801 C C . ALA A 1 478 ? 1.242 -20.176 -27.254 1.00 92.00 478 ALA A C 1
ATOM 3803 O O . ALA A 1 478 ? 2.451 -19.943 -27.200 1.00 92.00 478 ALA A O 1
ATOM 3804 N N . GLY A 1 479 ? 0.376 -19.777 -26.329 1.00 91.56 479 GLY A N 1
ATOM 3805 C CA . GLY A 1 479 ? 0.751 -19.095 -25.098 1.00 91.56 479 GLY A CA 1
ATOM 3806 C C . GLY A 1 479 ? 0.023 -19.674 -23.892 1.00 91.56 479 GLY A C 1
ATOM 3807 O O . GLY A 1 479 ? -1.077 -20.219 -24.018 1.00 91.56 479 GLY A O 1
ATOM 3808 N N . PHE A 1 480 ? 0.666 -19.592 -22.736 1.00 94.06 480 PHE A N 1
ATOM 3809 C CA . PHE A 1 480 ? 0.132 -20.005 -21.447 1.00 94.06 480 PHE A CA 1
ATOM 3810 C C . PHE A 1 480 ? 0.671 -19.103 -20.338 1.00 94.06 480 PHE A C 1
ATOM 3812 O O . PHE A 1 480 ? 1.878 -18.894 -20.270 1.00 94.06 480 PHE A O 1
ATOM 3819 N N . GLU A 1 481 ? -0.188 -18.649 -19.437 1.00 91.94 481 GLU A N 1
ATOM 3820 C CA . GLU A 1 481 ? 0.200 -17.964 -18.207 1.00 91.94 481 GLU A CA 1
ATOM 3821 C C . GLU A 1 481 ? -0.477 -18.555 -16.975 1.00 91.94 481 GLU A C 1
ATOM 3823 O O . GLU A 1 481 ? -1.570 -19.123 -17.042 1.00 91.94 481 GLU A O 1
ATOM 3828 N N . LEU A 1 482 ? 0.204 -18.400 -15.846 1.00 96.38 482 LEU A N 1
ATOM 3829 C CA . LEU A 1 482 ? -0.234 -18.770 -14.510 1.00 96.38 482 LEU A CA 1
ATOM 3830 C C . LEU A 1 482 ? 0.204 -17.663 -13.555 1.00 96.38 482 LEU A C 1
ATOM 3832 O O . LEU A 1 482 ? 1.375 -17.288 -13.576 1.00 96.38 482 LEU A O 1
ATOM 3836 N N . PHE A 1 483 ? -0.700 -17.185 -12.708 1.00 95.94 483 PHE A N 1
ATOM 3837 C CA . PHE A 1 483 ? -0.427 -16.065 -11.812 1.00 95.94 483 PHE A CA 1
ATOM 3838 C C . PHE A 1 483 ? -1.263 -16.108 -10.534 1.00 95.94 483 PHE A C 1
ATOM 3840 O O . PHE A 1 483 ? -2.305 -16.769 -10.468 1.00 95.94 483 PHE A O 1
ATOM 3847 N N . ASP A 1 484 ? -0.770 -15.406 -9.518 1.00 95.69 484 ASP A N 1
ATOM 3848 C CA . ASP A 1 484 ? -1.355 -15.310 -8.183 1.00 95.69 484 ASP A CA 1
ATOM 3849 C C . ASP A 1 484 ? -0.885 -14.011 -7.513 1.00 95.69 484 ASP A C 1
ATOM 3851 O O . ASP A 1 484 ? 0.300 -13.857 -7.195 1.00 95.69 484 ASP A O 1
ATOM 3855 N N . VAL A 1 485 ? -1.800 -13.062 -7.330 1.00 94.88 485 VAL A N 1
ATOM 3856 C CA . VAL A 1 485 ? -1.578 -11.794 -6.627 1.00 94.88 485 VAL A CA 1
ATOM 3857 C C . VAL A 1 485 ? -2.589 -11.713 -5.479 1.00 94.88 485 VAL A C 1
ATOM 3859 O O . VAL A 1 485 ? -3.748 -11.366 -5.704 1.00 94.88 485 VAL A O 1
ATOM 3862 N N . PRO A 1 486 ? -2.193 -12.048 -4.238 1.00 92.56 486 PRO A N 1
ATOM 3863 C CA . PRO A 1 486 ? -3.101 -12.021 -3.091 1.00 92.56 486 PRO A CA 1
ATOM 3864 C C . PRO A 1 486 ? -3.657 -10.622 -2.804 1.00 92.56 486 PRO A C 1
ATOM 3866 O O . PRO A 1 486 ? -2.972 -9.622 -3.015 1.00 92.56 486 PRO A O 1
ATOM 3869 N N . HIS A 1 487 ? -4.864 -10.542 -2.236 1.00 87.31 487 HIS A N 1
ATOM 3870 C CA . HIS A 1 487 ? -5.502 -9.273 -1.845 1.00 87.31 487 HIS A CA 1
ATOM 3871 C C . HIS A 1 487 ? -4.680 -8.441 -0.845 1.00 87.31 487 HIS A C 1
ATOM 3873 O O . HIS A 1 487 ? -4.858 -7.229 -0.745 1.00 87.31 487 HIS A O 1
ATOM 3879 N N . ASP A 1 488 ? -3.803 -9.082 -0.066 1.00 89.44 488 ASP A N 1
ATOM 3880 C CA . ASP A 1 488 ? -2.970 -8.433 0.944 1.00 89.44 488 ASP A CA 1
ATOM 3881 C C . ASP A 1 488 ? -1.520 -8.199 0.484 1.00 89.44 488 ASP A C 1
ATOM 3883 O O . ASP A 1 488 ? -0.671 -7.805 1.300 1.00 89.44 488 ASP A O 1
ATOM 3887 N N . TYR A 1 489 ? -1.247 -8.400 -0.813 1.00 94.06 489 TYR A N 1
ATOM 3888 C CA . TYR A 1 489 ? -0.031 -7.925 -1.461 1.00 94.06 489 TYR A CA 1
ATOM 3889 C C . TYR A 1 489 ? -0.013 -6.390 -1.498 1.00 94.06 489 TYR A C 1
ATOM 3891 O O . TYR A 1 489 ? -1.010 -5.724 -1.790 1.00 94.06 489 TYR A O 1
ATOM 3899 N N . GLU A 1 490 ? 1.125 -5.817 -1.116 1.00 91.62 490 GLU A N 1
ATOM 3900 C CA . GLU A 1 490 ? 1.254 -4.386 -0.852 1.00 91.62 490 GLU A CA 1
ATOM 3901 C C . GLU A 1 490 ? 2.672 -3.921 -1.175 1.00 91.62 490 GLU A C 1
ATOM 3903 O O . GLU A 1 490 ? 3.649 -4.481 -0.659 1.00 91.62 490 GLU A O 1
ATOM 3908 N N . THR A 1 491 ? 2.760 -2.868 -1.979 1.00 95.31 491 THR A N 1
ATOM 3909 C CA . THR A 1 491 ? 3.987 -2.126 -2.304 1.00 95.31 491 THR A CA 1
ATOM 3910 C C . THR A 1 491 ? 3.969 -0.710 -1.719 1.00 95.31 491 THR A C 1
ATOM 3912 O O . THR A 1 491 ? 4.986 -0.019 -1.775 1.00 95.31 491 THR A O 1
ATOM 3915 N N . GLY A 1 492 ? 2.858 -0.306 -1.096 1.00 92.69 492 GLY A N 1
ATOM 3916 C CA . GLY A 1 492 ? 2.686 0.978 -0.436 1.00 92.69 492 GLY A CA 1
ATOM 3917 C C . GLY A 1 492 ? 3.166 0.997 1.016 1.00 92.69 492 GLY A C 1
ATOM 3918 O O . GLY A 1 492 ? 2.957 0.063 1.798 1.00 92.69 492 GLY A O 1
ATOM 3919 N N . PHE A 1 493 ? 3.788 2.103 1.418 1.00 93.25 493 PHE A N 1
ATOM 3920 C CA . PHE A 1 493 ? 4.114 2.382 2.815 1.00 93.25 493 PHE A CA 1
ATOM 3921 C C . PHE A 1 493 ? 3.810 3.828 3.170 1.00 93.25 493 PHE A C 1
ATOM 3923 O O . PHE A 1 493 ? 4.340 4.758 2.568 1.00 93.25 493 PHE A O 1
ATOM 3930 N N . SER A 1 494 ? 2.994 4.031 4.196 1.00 89.25 494 SER A N 1
ATOM 3931 C CA . SER A 1 494 ? 2.559 5.373 4.549 1.00 89.25 494 SER A CA 1
ATOM 3932 C C . SER A 1 494 ? 3.625 6.193 5.275 1.00 89.25 494 SER A C 1
ATOM 3934 O O . SER A 1 494 ? 4.293 5.726 6.209 1.00 89.25 494 SER A O 1
ATOM 3936 N N . ALA A 1 495 ? 3.755 7.455 4.875 1.00 89.00 495 ALA A N 1
ATOM 3937 C CA . ALA A 1 495 ? 4.689 8.429 5.419 1.00 89.00 495 ALA A CA 1
ATOM 3938 C C . ALA A 1 495 ? 3.989 9.756 5.740 1.00 89.00 495 ALA A C 1
ATOM 3940 O O . ALA A 1 495 ? 2.999 10.130 5.119 1.00 89.00 495 ALA A O 1
ATOM 3941 N N . PHE A 1 496 ? 4.529 10.487 6.720 1.00 86.38 496 PHE A N 1
ATOM 3942 C CA . PHE A 1 496 ? 4.091 11.855 6.985 1.00 86.38 496 PHE A CA 1
ATOM 3943 C C . PHE A 1 496 ? 4.683 12.789 5.931 1.00 86.38 496 PHE A C 1
ATOM 3945 O O . PHE A 1 496 ? 5.904 12.884 5.828 1.00 86.38 496 PHE A O 1
ATOM 3952 N N . GLN A 1 497 ? 3.835 13.507 5.208 1.00 84.06 497 GLN A N 1
ATOM 3953 C CA . GLN A 1 497 ? 4.216 14.459 4.165 1.00 84.06 497 GLN A CA 1
ATOM 3954 C C . GLN A 1 497 ? 3.556 15.809 4.444 1.00 84.06 497 GLN A C 1
ATOM 3956 O O . GLN A 1 497 ? 2.418 15.856 4.917 1.00 84.06 497 GLN A O 1
ATOM 3961 N N . ARG A 1 498 ? 4.261 16.917 4.189 1.00 82.62 498 ARG A N 1
ATOM 3962 C CA . ARG A 1 498 ? 3.670 18.265 4.255 1.00 82.62 498 ARG A CA 1
ATOM 3963 C C . ARG A 1 498 ? 2.449 18.372 3.341 1.00 82.62 498 ARG A C 1
ATOM 3965 O O . ARG A 1 498 ? 2.494 17.953 2.193 1.00 82.62 498 ARG A O 1
ATOM 3972 N N . SER A 1 499 ? 1.383 18.980 3.851 1.00 79.81 499 SER A N 1
ATOM 3973 C CA . SER A 1 499 ? 0.193 19.311 3.072 1.00 79.81 499 SER A CA 1
ATOM 3974 C C . SER A 1 499 ? -0.461 20.587 3.596 1.00 79.81 499 SER A C 1
ATOM 3976 O O . SER A 1 499 ? -0.521 20.818 4.805 1.00 79.81 499 SER A O 1
ATOM 3978 N N . GLY A 1 500 ? -0.968 21.408 2.677 1.00 73.44 500 GLY A N 1
ATOM 3979 C CA . GLY A 1 500 ? -1.820 22.561 2.986 1.00 73.44 500 GLY A CA 1
ATOM 3980 C C . GLY A 1 500 ? -3.321 22.249 2.964 1.00 73.44 500 GLY A C 1
ATOM 3981 O O . GLY A 1 500 ? -4.117 23.126 3.290 1.00 73.44 500 GLY A O 1
ATOM 3982 N N . VAL A 1 501 ? -3.708 21.028 2.577 1.00 70.88 501 VAL A N 1
ATOM 3983 C CA . VAL A 1 501 ? -5.100 20.606 2.354 1.00 70.88 501 VAL A CA 1
ATOM 3984 C C . VAL A 1 501 ? -5.373 19.284 3.088 1.00 70.88 501 VAL A C 1
ATOM 3986 O O . VAL A 1 501 ? -4.457 18.490 3.313 1.00 70.88 501 VAL A O 1
ATOM 3989 N N . GLY A 1 502 ? -6.624 19.048 3.490 1.00 71.19 502 GLY A N 1
ATOM 3990 C CA . GLY A 1 502 ? -7.046 17.822 4.174 1.00 71.19 502 GLY A CA 1
ATOM 3991 C C . GLY A 1 502 ? -6.986 17.870 5.704 1.00 71.19 502 GLY A C 1
ATOM 3992 O O . GLY A 1 502 ? -6.607 18.891 6.290 1.00 71.19 502 GLY A O 1
ATOM 3993 N N . PRO A 1 503 ? -7.372 16.769 6.379 1.00 72.31 503 PRO A N 1
ATOM 3994 C CA . PRO A 1 503 ? -7.319 16.630 7.833 1.00 72.31 503 PRO A CA 1
ATOM 3995 C C . PRO A 1 503 ? -5.866 16.441 8.297 1.00 72.31 503 PRO A C 1
ATOM 3997 O O . PRO A 1 503 ? -5.431 15.352 8.666 1.00 72.31 503 PRO A O 1
ATOM 4000 N N . THR A 1 504 ? -5.082 17.516 8.220 1.00 78.06 504 THR A N 1
ATOM 4001 C CA . THR A 1 504 ? -3.651 17.484 8.537 1.00 78.06 504 THR A CA 1
ATOM 4002 C C . THR A 1 504 ? -3.386 17.467 10.041 1.00 78.06 504 THR A C 1
ATOM 4004 O O . THR A 1 504 ? -3.983 18.229 10.801 1.00 78.06 504 THR A O 1
ATOM 4007 N N . LEU A 1 505 ? -2.398 16.673 10.459 1.00 82.50 505 LEU A N 1
ATOM 4008 C CA . LEU A 1 505 ? -1.810 16.734 11.794 1.00 82.50 505 LEU A CA 1
ATOM 4009 C C . LEU A 1 505 ? -0.618 17.696 11.755 1.00 82.50 505 LEU A C 1
ATOM 4011 O O . LEU A 1 505 ? 0.472 17.337 11.305 1.00 82.50 505 LEU A O 1
ATOM 4015 N N . GLY A 1 506 ? -0.829 18.942 12.182 1.00 80.19 506 GLY A N 1
ATOM 4016 C CA . GLY A 1 506 ? 0.228 19.960 12.173 1.00 80.19 506 GLY A CA 1
ATOM 4017 C C . GLY A 1 506 ? 0.740 20.322 10.775 1.00 80.19 506 GLY A C 1
ATOM 4018 O O . GLY A 1 506 ? 1.942 20.514 10.595 1.00 80.19 506 GLY A O 1
ATOM 4019 N N . GLY A 1 507 ? -0.148 20.370 9.773 1.00 82.25 507 GLY A N 1
ATOM 4020 C CA . GLY A 1 507 ? 0.227 20.639 8.378 1.00 82.25 507 GLY A CA 1
ATOM 4021 C C . GLY A 1 507 ? 0.870 19.446 7.665 1.00 82.25 507 GLY A C 1
ATOM 4022 O O . GLY A 1 507 ? 1.569 19.624 6.668 1.00 82.25 507 GLY A O 1
ATOM 4023 N N . ARG A 1 508 ? 0.680 18.225 8.184 1.00 84.81 508 ARG A N 1
ATOM 4024 C CA . ARG A 1 508 ? 1.114 16.981 7.540 1.00 84.81 508 ARG A CA 1
ATOM 4025 C C . ARG A 1 508 ? -0.038 16.003 7.358 1.00 84.81 508 ARG A C 1
ATOM 4027 O O . ARG A 1 508 ? -0.823 15.804 8.282 1.00 84.81 508 ARG A O 1
ATOM 4034 N N . LEU A 1 509 ? -0.096 15.360 6.198 1.00 82.25 509 LEU A N 1
ATOM 4035 C CA . LEU A 1 509 ? -0.921 14.176 5.963 1.00 82.25 509 LEU A CA 1
ATOM 4036 C C . LEU A 1 509 ? -0.079 12.919 6.144 1.00 82.25 509 LEU A C 1
ATOM 4038 O O . LEU A 1 509 ? 1.143 12.953 6.006 1.00 82.25 509 LEU A O 1
ATOM 4042 N N . TYR A 1 510 ? -0.739 11.809 6.439 1.00 82.81 510 TYR A N 1
ATOM 4043 C CA . TYR A 1 510 ? -0.119 10.494 6.433 1.00 82.81 510 TYR A CA 1
ATOM 4044 C C . TYR A 1 510 ? -0.626 9.731 5.212 1.00 82.81 510 TYR A C 1
ATOM 4046 O O . TYR A 1 510 ? -1.723 9.178 5.240 1.00 82.81 510 TYR A O 1
ATOM 4054 N N . ARG A 1 511 ? 0.146 9.771 4.124 1.00 79.12 511 ARG A N 1
ATOM 4055 C CA . ARG A 1 511 ? -0.240 9.227 2.814 1.00 79.12 511 ARG A CA 1
ATOM 4056 C C . ARG A 1 511 ? 0.636 8.035 2.441 1.00 79.12 511 ARG A C 1
ATOM 4058 O O . ARG A 1 511 ? 1.795 8.002 2.872 1.00 79.12 511 ARG A O 1
ATOM 4065 N N . PRO A 1 512 ? 0.107 7.060 1.684 1.00 84.12 512 PRO A N 1
ATOM 4066 C CA . PRO A 1 512 ? 0.920 5.993 1.117 1.00 84.12 512 PRO A CA 1
ATOM 4067 C C . PRO A 1 512 ? 1.994 6.575 0.191 1.00 84.12 512 PRO A C 1
ATOM 4069 O O . PRO A 1 512 ? 1.733 7.493 -0.574 1.00 84.12 512 PRO A O 1
ATOM 4072 N N . VAL A 1 513 ? 3.205 6.033 0.280 1.00 87.81 513 VAL A N 1
ATOM 4073 C CA . VAL A 1 513 ? 4.229 6.129 -0.762 1.00 87.81 513 VAL A CA 1
ATOM 4074 C C . VAL A 1 513 ? 4.243 4.781 -1.462 1.00 87.81 513 VAL A C 1
ATOM 4076 O O . VAL A 1 513 ? 4.537 3.772 -0.811 1.00 87.81 513 VAL A O 1
ATOM 4079 N N . GLN A 1 514 ? 3.938 4.758 -2.755 1.00 90.38 514 GLN A N 1
ATOM 4080 C CA . GLN A 1 514 ? 3.983 3.538 -3.550 1.00 90.38 514 GLN A CA 1
ATOM 4081 C C . GLN A 1 514 ? 5.412 3.246 -4.012 1.00 90.38 514 GLN A C 1
ATOM 4083 O O . GLN A 1 514 ? 6.099 4.125 -4.520 1.00 90.38 514 GLN A O 1
ATOM 4088 N N . LEU A 1 515 ? 5.886 2.013 -3.797 1.00 94.00 515 LEU A N 1
ATOM 4089 C CA . LEU A 1 515 ? 7.141 1.544 -4.400 1.00 94.00 515 LEU A CA 1
ATOM 4090 C C . LEU A 1 515 ? 6.950 1.070 -5.838 1.00 94.00 515 LEU A C 1
ATOM 4092 O O . LEU A 1 515 ? 7.907 1.080 -6.600 1.00 94.00 515 LEU A O 1
ATOM 4096 N N . VAL A 1 516 ? 5.738 0.641 -6.172 1.00 92.81 516 VAL A N 1
ATOM 4097 C CA . VAL A 1 516 ? 5.274 0.415 -7.539 1.00 92.81 516 VAL A CA 1
ATOM 4098 C C . VAL A 1 516 ? 4.172 1.439 -7.734 1.00 92.81 516 VAL A C 1
ATOM 4100 O O . VAL A 1 516 ? 3.068 1.236 -7.232 1.00 92.81 516 VAL A O 1
ATOM 4103 N N . ALA A 1 517 ? 4.558 2.589 -8.270 1.00 85.69 517 ALA A N 1
ATOM 4104 C CA . ALA A 1 517 ? 3.663 3.680 -8.607 1.00 85.69 517 ALA A CA 1
ATOM 4105 C C . ALA A 1 517 ? 2.860 3.320 -9.852 1.00 85.69 517 ALA A C 1
ATOM 4107 O O . ALA A 1 517 ? 3.392 2.618 -10.705 1.00 85.69 517 ALA A O 1
ATOM 4108 N N . ASP A 1 518 ? 1.626 3.801 -9.876 1.00 75.75 518 ASP A N 1
ATOM 4109 C CA . ASP A 1 518 ? 0.750 3.856 -11.042 1.00 75.75 518 ASP A CA 1
ATOM 4110 C C . ASP A 1 518 ? 1.259 4.938 -12.000 1.00 75.75 518 ASP A C 1
ATOM 4112 O O . ASP A 1 518 ? 1.544 6.041 -11.519 1.00 75.75 518 ASP A O 1
ATOM 4116 N N . ASN A 1 519 ? 1.507 4.608 -13.266 1.00 70.56 519 ASN A N 1
ATOM 4117 C CA . ASN A 1 519 ? 2.044 5.531 -14.270 1.00 70.56 519 ASN A CA 1
ATOM 4118 C C . ASN A 1 519 ? 1.795 5.005 -15.694 1.00 70.56 519 ASN A C 1
ATOM 4120 O O . ASN A 1 519 ? 2.737 4.810 -16.483 1.00 70.56 519 ASN A O 1
ATOM 4124 N N . ASP A 1 520 ? 0.526 4.747 -15.994 1.00 64.81 520 ASP A N 1
ATOM 4125 C CA . ASP A 1 520 ? 0.031 4.097 -17.212 1.00 64.81 520 ASP A CA 1
ATOM 4126 C C . ASP A 1 520 ? 0.361 4.861 -18.499 1.00 64.81 520 ASP A C 1
ATOM 4128 O O . ASP A 1 520 ? 0.533 4.265 -19.572 1.00 64.81 520 ASP A O 1
ATOM 4132 N N . ASP A 1 521 ? 0.518 6.178 -18.394 1.00 57.66 521 ASP A N 1
ATOM 4133 C CA . ASP A 1 521 ? 0.848 7.083 -19.494 1.00 57.66 521 ASP A CA 1
ATOM 4134 C C . ASP A 1 521 ? 2.367 7.236 -19.748 1.00 57.66 521 ASP A C 1
ATOM 4136 O O . ASP A 1 521 ? 2.787 7.858 -20.733 1.00 57.66 521 ASP A O 1
ATOM 4140 N N . LEU A 1 522 ? 3.203 6.595 -18.921 1.00 63.69 522 LEU A N 1
ATOM 4141 C CA . LEU A 1 522 ? 4.668 6.665 -18.969 1.00 63.69 522 LEU A CA 1
ATOM 4142 C C . LEU A 1 522 ? 5.236 8.092 -18.873 1.00 63.69 522 LEU A C 1
ATOM 4144 O O . LEU A 1 522 ? 6.345 8.342 -19.371 1.00 63.69 522 LEU A O 1
ATOM 4148 N N . ASP A 1 523 ? 4.516 9.009 -18.228 1.00 61.59 523 ASP A N 1
ATOM 4149 C CA . ASP A 1 523 ? 4.997 10.358 -17.971 1.00 61.59 523 ASP A CA 1
ATOM 4150 C C . ASP A 1 523 ? 5.919 10.407 -16.720 1.00 61.59 523 ASP A C 1
ATOM 4152 O O . ASP A 1 523 ? 6.477 9.395 -16.275 1.00 61.59 523 ASP A O 1
ATOM 4156 N N . GLN A 1 524 ? 6.213 11.605 -16.210 1.00 60.62 524 GLN A N 1
ATOM 4157 C CA . GLN A 1 524 ? 7.107 11.788 -15.057 1.00 60.62 524 GLN A CA 1
ATOM 4158 C C . GLN A 1 524 ? 6.387 11.801 -13.695 1.00 60.62 524 GLN A C 1
ATOM 4160 O O . GLN A 1 524 ? 7.031 12.032 -12.663 1.00 60.62 524 GLN A O 1
ATOM 4165 N N . TRP A 1 525 ? 5.080 11.605 -13.659 1.00 65.94 525 TRP A N 1
ATOM 4166 C CA . TRP A 1 525 ? 4.206 11.842 -12.526 1.00 65.94 525 TRP A CA 1
ATOM 4167 C C . TRP A 1 525 ? 3.332 10.615 -12.262 1.00 65.94 525 TRP A C 1
ATOM 4169 O O . TRP A 1 525 ? 2.550 10.209 -13.101 1.00 65.94 525 TRP A O 1
ATOM 4179 N N . PRO A 1 526 ? 3.385 10.052 -11.046 1.00 71.38 526 PRO A N 1
ATOM 4180 C CA . PRO A 1 526 ? 2.460 8.993 -10.694 1.00 71.38 526 PRO A CA 1
ATOM 4181 C C . PRO A 1 526 ? 0.988 9.418 -10.794 1.00 71.38 526 PRO A C 1
ATOM 4183 O O . PRO A 1 526 ? 0.601 10.482 -10.289 1.00 71.38 526 PRO A O 1
ATOM 4186 N N . ASP A 1 527 ? 0.172 8.502 -11.295 1.00 69.31 527 ASP A N 1
ATOM 4187 C CA . ASP A 1 527 ? -1.274 8.594 -11.473 1.00 69.31 527 ASP A CA 1
ATOM 4188 C C . ASP A 1 527 ? -2.013 8.445 -10.128 1.00 69.31 527 ASP A C 1
ATOM 4190 O O . ASP A 1 527 ? -2.679 7.464 -9.810 1.00 69.31 527 ASP A O 1
ATOM 4194 N N . GLU A 1 528 ? -1.844 9.422 -9.230 1.00 65.38 528 GLU A N 1
ATOM 4195 C CA . GLU A 1 528 ? -2.359 9.299 -7.856 1.00 65.38 528 GLU A CA 1
ATOM 4196 C C . GLU A 1 528 ? -3.837 9.700 -7.691 1.00 65.38 528 GLU A C 1
ATOM 4198 O O . GLU A 1 528 ? -4.456 9.339 -6.681 1.00 65.38 528 GLU A O 1
ATOM 4203 N N . ILE A 1 529 ? -4.384 10.543 -8.577 1.00 62.06 529 ILE A N 1
ATOM 4204 C CA . ILE A 1 529 ? -5.665 11.237 -8.353 1.00 62.06 529 ILE A CA 1
ATOM 4205 C C . ILE A 1 529 ? -6.513 11.251 -9.627 1.00 62.06 529 ILE A C 1
ATOM 4207 O O . ILE A 1 529 ? -6.137 11.851 -10.630 1.00 62.06 529 ILE A O 1
ATOM 4211 N N . GLU A 1 530 ? -7.726 10.703 -9.554 1.00 60.59 530 GLU A N 1
ATOM 4212 C CA . GLU A 1 530 ? -8.693 10.819 -10.647 1.00 60.59 530 GLU A CA 1
ATOM 4213 C C . GLU A 1 530 ? -9.225 12.253 -10.791 1.00 60.59 530 GLU A C 1
ATOM 4215 O O . GLU A 1 530 ? -9.572 12.942 -9.822 1.00 60.59 530 GLU A O 1
ATOM 4220 N N . HIS A 1 531 ? -9.241 12.753 -12.029 1.00 54.06 531 HIS A N 1
ATOM 4221 C CA . HIS A 1 531 ? -9.616 14.135 -12.295 1.00 54.06 531 HIS A CA 1
ATOM 4222 C C . HIS A 1 531 ? -11.100 14.390 -12.013 1.00 54.06 531 HIS A C 1
ATOM 4224 O O . HIS A 1 531 ? -11.987 13.756 -12.580 1.00 54.06 531 HIS A O 1
ATOM 4230 N N . ASN A 1 532 ? -11.368 15.411 -11.191 1.00 51.62 532 ASN A N 1
ATOM 4231 C CA . ASN A 1 532 ? -12.699 15.740 -10.674 1.00 51.62 532 ASN A CA 1
ATOM 4232 C C . ASN A 1 532 ? -13.367 14.592 -9.896 1.00 51.62 532 ASN A C 1
ATOM 4234 O O . ASN A 1 532 ? -14.596 14.596 -9.803 1.00 51.62 532 ASN A O 1
ATOM 4238 N N . ASP A 1 533 ? -12.595 13.676 -9.295 1.00 58.44 533 ASP A N 1
ATOM 4239 C CA . ASP A 1 533 ? -13.150 12.644 -8.418 1.00 58.44 533 ASP A CA 1
ATOM 4240 C C . ASP A 1 533 ? -13.947 13.295 -7.267 1.00 58.44 533 ASP A C 1
ATOM 4242 O O . ASP A 1 533 ? -13.371 13.951 -6.384 1.00 58.44 533 ASP A O 1
ATOM 4246 N N . PRO A 1 534 ? -15.286 13.137 -7.250 1.00 50.94 534 PRO A N 1
ATOM 4247 C CA . PRO A 1 534 ? -16.129 13.694 -6.202 1.00 50.94 534 PRO A CA 1
ATOM 4248 C C . PRO A 1 534 ? -15.869 13.067 -4.821 1.00 50.94 534 PRO A C 1
ATOM 4250 O O . PRO A 1 534 ? -16.347 13.593 -3.810 1.00 50.94 534 PRO A O 1
ATOM 4253 N N . LEU A 1 535 ? -15.135 11.954 -4.768 1.00 55.78 535 LEU A N 1
ATOM 4254 C CA . LEU A 1 535 ? -14.821 11.171 -3.578 1.00 55.78 535 LEU A CA 1
ATOM 4255 C C . LEU A 1 535 ? -13.384 11.400 -3.068 1.00 55.78 535 LEU A C 1
ATOM 4257 O O . LEU A 1 535 ? -13.037 10.889 -2.001 1.00 55.78 535 LEU A O 1
ATOM 4261 N N . ALA A 1 536 ? -12.595 12.261 -3.730 1.00 60.88 536 ALA A N 1
ATOM 4262 C CA . ALA A 1 536 ? -11.275 12.724 -3.287 1.00 60.88 536 ALA A CA 1
ATOM 4263 C C . ALA A 1 536 ? -11.279 14.226 -2.898 1.00 60.88 536 ALA A C 1
ATOM 4265 O O . ALA A 1 536 ? -10.536 15.035 -3.456 1.00 60.88 536 ALA A O 1
ATOM 4266 N N . PRO A 1 537 ? -12.055 14.657 -1.883 1.00 49.44 537 PRO A N 1
ATOM 4267 C CA . PRO A 1 537 ? -12.429 16.066 -1.659 1.00 49.44 537 PRO A CA 1
ATOM 4268 C C . PRO A 1 537 ? -11.268 17.032 -1.353 1.00 49.44 537 PRO A C 1
ATOM 4270 O O . PRO A 1 537 ? -11.442 18.254 -1.370 1.00 49.44 537 PRO A O 1
ATOM 4273 N N . PHE A 1 538 ? -10.091 16.505 -1.017 1.00 51.62 538 PHE A N 1
ATOM 4274 C CA . PHE A 1 538 ? -8.902 17.277 -0.643 1.00 51.62 538 PHE A CA 1
ATOM 4275 C C . PHE A 1 538 ? -7.833 17.323 -1.729 1.00 51.62 538 PHE A C 1
ATOM 4277 O O . PHE A 1 538 ? -6.845 18.044 -1.579 1.00 51.62 538 PHE A O 1
ATOM 4284 N N . PHE A 1 539 ? -8.029 16.566 -2.800 1.00 53.53 539 PHE A N 1
ATOM 4285 C CA . PHE A 1 539 ? -7.072 16.409 -3.870 1.00 53.53 539 PHE A CA 1
ATOM 4286 C C . PHE A 1 539 ? -7.747 16.859 -5.157 1.00 53.53 539 PHE A C 1
ATOM 4288 O O . PHE A 1 539 ? -8.835 16.422 -5.504 1.00 53.53 539 PHE A O 1
ATOM 4295 N N . ARG A 1 540 ? -7.128 17.817 -5.836 1.00 51.34 540 ARG A N 1
ATOM 4296 C CA . ARG A 1 540 ? -7.507 18.180 -7.196 1.00 51.34 540 ARG A CA 1
ATOM 4297 C C . ARG A 1 540 ? -6.268 17.979 -8.038 1.00 51.34 540 ARG A C 1
ATOM 4299 O O . ARG A 1 540 ? -5.211 18.486 -7.655 1.00 51.34 540 ARG A O 1
ATOM 4306 N N . ALA A 1 541 ? -6.410 17.304 -9.171 1.00 49.31 541 ALA A N 1
ATOM 4307 C CA . ALA A 1 541 ? -5.454 17.410 -10.261 1.00 49.31 541 ALA A CA 1
ATOM 4308 C C . ALA A 1 541 ? -5.503 18.864 -10.769 1.00 49.31 541 ALA A C 1
ATOM 4310 O O . ALA A 1 541 ? -6.279 19.224 -11.649 1.00 49.31 541 ALA A O 1
ATOM 4311 N N . SER A 1 542 ? -4.789 19.765 -10.093 1.00 45.03 542 SER A N 1
ATOM 4312 C CA . SER A 1 542 ? -4.654 21.164 -10.497 1.00 45.03 542 SER A CA 1
ATOM 4313 C C . SER A 1 542 ? -3.252 21.363 -11.059 1.00 45.03 542 SER A C 1
ATOM 4315 O O . SER A 1 542 ? -2.374 21.900 -10.381 1.00 45.03 542 SER A O 1
ATOM 4317 N N . GLY A 1 543 ? -3.039 20.865 -12.272 1.00 49.97 543 GLY A N 1
ATOM 4318 C CA . GLY A 1 543 ? -1.770 20.903 -12.996 1.00 49.97 543 GLY A CA 1
ATOM 4319 C C . GLY A 1 543 ? -1.715 19.798 -14.049 1.00 49.97 543 GLY A C 1
ATOM 4320 O O . GLY A 1 543 ? -2.462 18.831 -13.931 1.00 49.97 543 GLY A O 1
ATOM 4321 N N . ALA A 1 544 ? -0.844 19.957 -15.047 1.00 49.44 544 ALA A N 1
ATOM 4322 C CA . ALA A 1 544 ? -0.519 18.892 -15.994 1.00 49.44 544 ALA A CA 1
ATOM 4323 C C . ALA A 1 544 ? 0.138 17.711 -15.250 1.00 49.44 544 ALA A C 1
ATOM 4325 O O . ALA A 1 544 ? 0.991 17.946 -14.384 1.00 49.44 544 ALA A O 1
ATOM 4326 N N . GLY A 1 545 ? -0.291 16.486 -15.564 1.00 52.16 545 GLY A N 1
ATOM 4327 C CA . GLY A 1 545 ? 0.438 15.241 -15.280 1.00 52.16 545 GLY A CA 1
ATOM 4328 C C . GLY A 1 545 ? 0.080 14.446 -14.017 1.00 52.16 545 GLY A C 1
ATOM 4329 O O . GLY A 1 545 ? 0.583 13.363 -13.860 1.00 52.16 545 GLY A O 1
ATOM 4330 N N . ASN A 1 546 ? -0.767 14.900 -13.080 1.00 50.69 546 ASN A N 1
ATOM 4331 C CA . ASN A 1 546 ? -1.124 14.054 -11.902 1.00 50.69 546 ASN A CA 1
ATOM 4332 C C . ASN A 1 546 ? -2.562 13.503 -11.965 1.00 50.69 546 ASN A C 1
ATOM 4334 O O . ASN A 1 546 ? -3.186 13.306 -10.917 1.00 50.69 546 ASN A O 1
ATOM 4338 N N . GLY A 1 547 ? -3.146 13.432 -13.161 1.00 53.69 547 GLY A N 1
ATOM 4339 C CA . GLY A 1 547 ? -4.563 13.142 -13.359 1.00 53.69 547 GLY A CA 1
ATOM 4340 C C . GLY A 1 547 ? -4.778 11.792 -14.029 1.00 53.69 547 GLY A C 1
ATOM 4341 O O . GLY A 1 547 ? -4.237 11.562 -15.094 1.00 53.69 547 GLY A O 1
ATOM 4342 N N . VAL A 1 548 ? -5.640 10.956 -13.452 1.00 60.47 548 VAL A N 1
ATOM 4343 C CA . VAL A 1 548 ? -6.104 9.713 -14.092 1.00 60.47 548 VAL A CA 1
ATOM 4344 C C . VAL A 1 548 ? -7.188 10.040 -15.126 1.00 60.47 548 VAL A C 1
ATOM 4346 O O . VAL A 1 548 ? -8.203 10.662 -14.778 1.00 60.47 548 VAL A O 1
ATOM 4349 N N . PHE A 1 549 ? -6.995 9.632 -16.386 1.00 57.00 549 PHE A N 1
ATOM 4350 C CA . PHE A 1 549 ? -7.857 9.987 -17.528 1.00 57.00 549 PHE A CA 1
ATOM 4351 C C . PHE A 1 549 ? -8.220 8.790 -18.450 1.00 57.00 549 PHE A C 1
ATOM 4353 O O . PHE A 1 549 ? -7.659 8.692 -19.548 1.00 57.00 549 PHE A O 1
ATOM 4360 N N . PRO A 1 550 ? -9.147 7.871 -18.088 1.00 55.28 550 PRO A N 1
ATOM 4361 C CA . PRO A 1 550 ? -9.185 6.508 -18.670 1.00 55.28 550 PRO A CA 1
ATOM 4362 C C . PRO A 1 550 ? -9.501 6.434 -20.158 1.00 55.28 550 PRO A C 1
ATOM 4364 O O . PRO A 1 550 ? -10.660 6.463 -20.582 1.00 55.28 550 PRO A O 1
ATOM 4367 N N . GLY A 1 551 ? -8.456 6.335 -20.988 1.00 51.50 551 GLY A N 1
ATOM 4368 C CA . GLY A 1 551 ? -8.571 6.437 -22.444 1.00 51.50 551 GLY A CA 1
ATOM 4369 C C . GLY A 1 551 ? -9.164 7.772 -22.909 1.00 51.50 551 GLY A C 1
ATOM 4370 O O . GLY A 1 551 ? -9.934 7.784 -23.879 1.00 51.50 551 GLY A O 1
ATOM 4371 N N . LEU A 1 552 ? -8.866 8.837 -22.161 1.00 53.84 552 LEU A N 1
ATOM 4372 C CA . LEU A 1 552 ? -9.350 10.211 -22.313 1.00 53.84 552 LEU A CA 1
ATOM 4373 C C . LEU A 1 552 ? -8.219 11.242 -22.487 1.00 53.84 552 LEU A C 1
ATOM 4375 O O . LEU A 1 552 ? -8.522 12.403 -22.758 1.00 53.84 552 LEU A O 1
ATOM 4379 N N . ASP A 1 553 ? -6.975 10.788 -22.351 1.00 56.34 553 ASP A N 1
ATOM 4380 C CA . ASP A 1 553 ? -5.726 11.476 -22.697 1.00 56.34 553 ASP A CA 1
ATOM 4381 C C . ASP A 1 553 ? -4.857 10.535 -23.574 1.00 56.34 553 ASP A C 1
ATOM 4383 O O . ASP A 1 553 ? -3.882 9.954 -23.109 1.00 56.34 553 ASP A O 1
ATOM 4387 N N . PRO A 1 554 ? -5.290 10.185 -24.803 1.00 55.94 554 PRO A N 1
ATOM 4388 C CA . PRO A 1 554 ? -4.531 9.309 -25.698 1.00 55.94 554 PRO A CA 1
ATOM 4389 C C . PRO A 1 554 ? -3.226 9.896 -26.265 1.00 55.94 554 PRO A C 1
ATOM 4391 O O . PRO A 1 554 ? -2.509 9.146 -26.943 1.00 55.94 554 PRO A O 1
ATOM 4394 N N . ASP A 1 555 ? -2.925 11.185 -26.070 1.00 53.81 555 ASP A N 1
ATOM 4395 C CA . ASP A 1 555 ? -1.629 11.774 -26.429 1.00 53.81 555 ASP A CA 1
ATOM 4396 C C . ASP A 1 555 ? -0.659 11.952 -25.241 1.00 53.81 555 ASP A C 1
ATOM 4398 O O . ASP A 1 555 ? 0.518 12.257 -25.479 1.00 53.81 555 ASP A O 1
ATOM 4402 N N . ASN A 1 556 ? -1.103 11.582 -24.033 1.00 53.84 556 ASN A N 1
ATOM 4403 C CA . ASN A 1 556 ? -0.352 11.505 -22.779 1.00 53.84 556 ASN A CA 1
ATOM 4404 C C . ASN A 1 556 ? 0.280 12.855 -22.398 1.00 53.84 556 ASN A C 1
ATOM 4406 O O . ASN A 1 556 ? 1.460 12.920 -22.031 1.00 53.84 556 ASN A O 1
ATOM 4410 N N . ASP A 1 557 ? -0.465 13.951 -22.553 1.00 55.62 557 ASP A N 1
ATOM 4411 C CA . ASP A 1 557 ? 0.004 15.298 -22.206 1.00 55.62 557 ASP A CA 1
ATOM 4412 C C . ASP A 1 557 ? -0.401 15.740 -20.780 1.00 55.62 557 ASP A C 1
ATOM 4414 O O . ASP A 1 557 ? -0.014 16.823 -20.307 1.00 55.62 557 ASP A O 1
ATOM 4418 N N . GLY A 1 558 ? -1.129 14.875 -20.066 1.00 55.38 558 GLY A N 1
ATOM 4419 C CA . GLY A 1 558 ? -1.616 15.090 -18.712 1.00 55.38 558 GLY A CA 1
ATOM 4420 C C . GLY A 1 558 ? -2.824 16.030 -18.654 1.00 55.38 558 GLY A C 1
ATOM 4421 O O . GLY A 1 558 ? -3.072 16.629 -17.593 1.00 55.38 558 GLY A O 1
ATOM 4422 N N . VAL A 1 559 ? -3.538 16.214 -19.772 1.00 58.97 559 VAL A N 1
ATOM 4423 C CA . VAL A 1 559 ? -4.741 17.040 -19.937 1.00 58.97 559 VAL A CA 1
ATOM 4424 C C . VAL A 1 559 ? -5.862 16.216 -20.590 1.00 58.97 559 VAL A C 1
ATOM 4426 O O . VAL A 1 559 ? -5.654 15.340 -21.413 1.00 58.97 559 VAL A O 1
ATOM 4429 N N . LEU A 1 560 ? -7.119 16.501 -20.230 1.00 61.06 560 LEU A N 1
ATOM 4430 C CA . LEU A 1 560 ? -8.267 15.885 -20.902 1.00 61.06 560 LEU A CA 1
ATOM 4431 C C . LEU A 1 560 ? -8.431 16.411 -22.331 1.00 61.06 560 LEU A C 1
ATOM 4433 O O . LEU A 1 560 ? -8.858 17.556 -22.509 1.00 61.06 560 LEU A O 1
ATOM 4437 N N . ASP A 1 561 ? -8.301 15.534 -23.325 1.00 64.06 561 ASP A N 1
ATOM 4438 C CA . ASP A 1 561 ? -8.457 15.862 -24.754 1.00 64.06 561 ASP A CA 1
ATOM 4439 C C . ASP A 1 561 ? -9.818 16.461 -25.124 1.00 64.06 561 ASP A C 1
ATOM 4441 O O . ASP A 1 561 ? -9.967 17.201 -26.100 1.00 64.06 561 ASP A O 1
ATOM 4445 N N . PHE A 1 562 ? -10.854 16.147 -24.346 1.00 59.19 562 PHE A N 1
ATOM 4446 C CA . PHE A 1 562 ? -12.207 16.642 -24.588 1.00 59.19 562 PHE A CA 1
ATOM 4447 C C . PHE A 1 562 ? -12.596 17.832 -23.698 1.00 59.19 562 PHE A C 1
ATOM 4449 O O . PHE A 1 562 ? -13.728 18.307 -23.816 1.00 59.19 562 PHE A O 1
ATOM 4456 N N . ASN A 1 563 ? -11.726 18.296 -22.794 1.00 57.94 563 ASN A N 1
ATOM 4457 C CA . ASN A 1 563 ? -11.971 19.408 -21.859 1.00 57.94 563 ASN A CA 1
ATOM 4458 C C . ASN A 1 563 ? -10.640 20.075 -21.445 1.00 57.94 563 ASN A C 1
ATOM 4460 O O . ASN A 1 563 ? -10.332 20.204 -20.256 1.00 57.94 563 ASN A O 1
ATOM 4464 N N . ILE A 1 564 ? -9.867 20.491 -22.448 1.00 65.88 564 ILE A N 1
ATOM 4465 C CA . ILE A 1 564 ? -8.563 21.159 -22.352 1.00 65.88 564 ILE A CA 1
ATOM 4466 C C . ILE A 1 564 ? -8.659 22.434 -21.496 1.00 65.88 564 ILE A C 1
ATOM 4468 O O . ILE A 1 564 ? -7.745 22.760 -20.737 1.00 65.88 564 ILE A O 1
ATOM 4472 N N . ASP A 1 565 ? -9.772 23.171 -21.583 1.00 60.12 565 ASP A N 1
ATOM 4473 C CA . ASP A 1 565 ? -9.958 24.438 -20.859 1.00 60.12 565 ASP A CA 1
ATOM 4474 C C . ASP A 1 565 ? -10.497 24.294 -19.418 1.00 60.12 565 ASP A C 1
ATOM 4476 O O . ASP A 1 565 ? -10.612 25.289 -18.689 1.00 60.12 565 ASP A O 1
ATOM 4480 N N . ASN A 1 566 ? -10.808 23.061 -19.001 1.00 61.00 566 ASN A N 1
ATOM 4481 C CA . ASN A 1 566 ? -11.385 22.689 -17.709 1.00 61.00 566 ASN A CA 1
ATOM 4482 C C . ASN A 1 566 ? -12.620 23.523 -17.292 1.00 61.00 566 ASN A C 1
ATOM 4484 O O . ASN A 1 566 ? -12.821 23.836 -16.113 1.00 61.00 566 ASN A O 1
ATOM 4488 N N . SER A 1 567 ? -13.465 23.911 -18.251 1.00 63.50 567 SER A N 1
ATOM 4489 C CA . SER A 1 567 ? -14.647 24.757 -18.008 1.00 63.50 567 SER A CA 1
ATOM 4490 C C . SER A 1 567 ? -15.915 23.983 -17.613 1.00 63.50 567 SER A C 1
ATOM 4492 O O . SER A 1 567 ? -16.965 24.592 -17.373 1.00 63.50 567 SER A O 1
ATOM 4494 N N . GLY A 1 568 ? -15.833 22.653 -17.491 1.00 51.94 568 GLY A N 1
ATOM 4495 C CA . GLY A 1 568 ? -16.948 21.788 -17.083 1.00 51.94 568 GLY A CA 1
ATOM 4496 C C . GLY A 1 568 ? -17.935 21.461 -18.213 1.00 51.94 568 GLY A C 1
ATOM 4497 O O . GLY A 1 568 ? -19.053 21.014 -17.944 1.00 51.94 568 GLY A O 1
ATOM 4498 N N . GLY A 1 569 ? -17.534 21.700 -19.466 1.00 57.78 569 GLY A N 1
ATOM 4499 C CA . GLY A 1 569 ? -18.200 21.259 -20.693 1.00 57.78 569 GLY A CA 1
ATOM 4500 C C . GLY A 1 569 ? -17.287 20.350 -21.524 1.00 57.78 569 GLY A C 1
ATOM 4501 O O . GLY A 1 569 ? -16.177 20.045 -21.116 1.00 57.78 569 GLY A O 1
ATOM 4502 N N . VAL A 1 570 ? -17.767 19.892 -22.683 1.00 57.31 570 VAL A N 1
ATOM 4503 C CA . VAL A 1 570 ? -16.928 19.180 -23.661 1.00 57.31 570 VAL A CA 1
ATOM 4504 C C . VAL A 1 570 ? -16.499 20.177 -24.737 1.00 57.31 570 VAL A C 1
ATOM 4506 O O . VAL A 1 570 ? -17.351 20.739 -25.437 1.00 57.31 570 VAL A O 1
ATOM 4509 N N . ASP A 1 571 ? -15.193 20.367 -24.887 1.00 64.62 571 ASP A N 1
ATOM 4510 C CA . ASP A 1 571 ? -14.545 21.337 -25.775 1.00 64.62 571 ASP A CA 1
ATOM 4511 C C . ASP A 1 571 ? -14.842 21.082 -27.249 1.00 64.62 571 ASP A C 1
ATOM 4513 O O . ASP A 1 571 ? -14.992 22.032 -28.021 1.00 64.62 571 ASP A O 1
ATOM 4517 N N . ALA A 1 572 ? -15.106 19.825 -27.617 1.00 58.88 572 ALA A N 1
ATOM 4518 C CA . ALA A 1 572 ? -15.582 19.448 -28.947 1.00 58.88 572 ALA A CA 1
ATOM 4519 C C . ALA A 1 572 ? -16.902 20.141 -29.356 1.00 58.88 572 ALA A C 1
ATOM 4521 O O . ALA A 1 572 ? -17.214 20.251 -30.544 1.00 58.88 572 ALA A O 1
ATOM 4522 N N . PHE A 1 573 ? -17.695 20.628 -28.391 1.00 65.50 573 PHE A N 1
ATOM 4523 C CA . PHE A 1 573 ? -18.936 21.373 -28.648 1.00 65.50 573 PHE A CA 1
ATOM 4524 C C . PHE A 1 573 ? -18.821 22.871 -28.359 1.00 65.50 573 PHE A C 1
ATOM 4526 O O . PHE A 1 573 ? -19.795 23.612 -28.549 1.00 65.50 573 PHE A O 1
ATOM 4533 N N . GLN A 1 574 ? -17.647 23.336 -27.938 1.00 64.44 574 GLN A N 1
ATOM 4534 C CA . GLN A 1 574 ? -17.375 24.748 -27.764 1.00 64.44 574 GLN A CA 1
ATOM 4535 C C . GLN A 1 574 ? -16.957 25.374 -29.101 1.00 64.44 574 GLN A C 1
ATOM 4537 O O . GLN A 1 574 ? -16.213 24.769 -29.883 1.00 64.44 574 GLN A O 1
ATOM 4542 N N . PRO A 1 575 ? -17.421 26.598 -29.420 1.00 60.75 575 PRO A N 1
ATOM 4543 C CA . PRO A 1 575 ? -16.878 27.308 -30.567 1.00 60.75 575 PRO A CA 1
ATOM 4544 C C . PRO A 1 575 ? -15.367 27.503 -30.350 1.00 60.75 575 PRO A C 1
ATOM 4546 O O . PRO A 1 575 ? -14.939 27.580 -29.210 1.00 60.75 575 PRO A O 1
ATOM 4549 N N . PHE A 1 576 ? -14.574 27.568 -31.427 1.00 59.84 576 PHE A N 1
ATOM 4550 C CA . PHE A 1 576 ? -13.100 27.719 -31.442 1.00 59.84 576 PHE A CA 1
ATOM 4551 C C . PHE A 1 576 ? -12.256 26.578 -30.831 1.00 59.84 576 PHE A C 1
ATOM 4553 O O . PHE A 1 576 ? -11.258 26.246 -31.461 1.00 59.84 576 PHE A O 1
ATOM 4560 N N . LEU A 1 577 ? -12.652 25.940 -29.724 1.00 56.62 577 LEU A N 1
ATOM 4561 C CA . LEU A 1 577 ? -11.920 24.798 -29.139 1.00 56.62 577 LEU A CA 1
ATOM 4562 C C . LEU A 1 577 ? -12.221 23.460 -29.831 1.00 56.62 577 LEU A C 1
ATOM 4564 O O . LEU A 1 577 ? -11.335 22.622 -29.942 1.00 56.62 577 LEU A O 1
ATOM 4568 N N . GLY A 1 578 ? -13.403 23.287 -30.434 1.00 54.69 578 GLY A N 1
ATOM 4569 C CA . GLY A 1 578 ? -13.748 22.051 -31.158 1.00 54.69 578 GLY A CA 1
ATOM 4570 C C . GLY A 1 578 ? -12.955 21.773 -32.448 1.00 54.69 578 GLY A C 1
ATOM 4571 O O . GLY A 1 578 ? -13.305 20.856 -33.184 1.00 54.69 578 GLY A O 1
ATOM 4572 N N . TYR A 1 579 ? -11.938 22.583 -32.771 1.00 54.22 579 TYR A N 1
ATOM 4573 C CA . TYR A 1 579 ? -10.948 22.274 -33.815 1.00 54.22 579 TYR A CA 1
ATOM 4574 C C . TYR A 1 579 ? -9.711 21.546 -33.271 1.00 54.22 579 TYR A C 1
ATOM 4576 O O . TYR A 1 579 ? -8.998 20.942 -34.068 1.00 54.22 579 TYR A O 1
ATOM 4584 N N . GLU A 1 580 ? -9.460 21.642 -31.964 1.00 54.09 580 GLU A N 1
ATOM 4585 C CA . GLU A 1 580 ? -8.309 21.051 -31.268 1.00 54.09 580 GLU A CA 1
ATOM 4586 C C . GLU A 1 580 ? -8.734 19.996 -30.229 1.00 54.09 580 GLU A C 1
ATOM 4588 O O . GLU A 1 580 ? -7.879 19.272 -29.751 1.00 54.09 580 GLU A O 1
ATOM 4593 N N . ALA A 1 581 ? -10.037 19.862 -29.936 1.00 54.69 581 ALA A N 1
ATOM 4594 C CA . ALA A 1 581 ? -10.588 18.877 -28.999 1.00 54.69 581 ALA A CA 1
ATOM 4595 C C . ALA A 1 581 ? -11.505 17.849 -29.691 1.00 54.69 581 ALA A C 1
ATOM 4597 O O . ALA A 1 581 ? -12.396 18.221 -30.469 1.00 54.69 581 ALA A O 1
ATOM 4598 N N . GLU A 1 582 ? -11.335 16.562 -29.371 1.00 55.09 582 GLU A N 1
ATOM 4599 C CA . GLU A 1 582 ? -12.153 15.461 -29.901 1.00 55.09 582 GLU A CA 1
ATOM 4600 C C . GLU A 1 582 ? -13.369 15.152 -28.996 1.00 55.09 582 GLU A C 1
ATOM 4602 O O . GLU A 1 582 ? -13.297 15.266 -27.771 1.00 55.09 582 GLU A O 1
ATOM 4607 N N . PRO A 1 583 ? -14.548 14.802 -29.554 1.00 56.12 583 PRO A N 1
ATOM 4608 C CA . PRO A 1 583 ? -15.702 14.423 -28.743 1.00 56.12 583 PRO A CA 1
ATOM 4609 C C . PRO A 1 583 ? -15.499 13.035 -28.107 1.00 56.12 583 PRO A C 1
ATOM 4611 O O . PRO A 1 583 ? -14.927 12.161 -28.751 1.00 56.12 583 PRO A O 1
ATOM 4614 N N . PRO A 1 584 ? -16.057 12.763 -26.909 1.00 56.88 584 PRO A N 1
ATOM 4615 C CA . PRO A 1 584 ? -15.976 11.439 -26.298 1.00 56.88 584 PRO A CA 1
ATOM 4616 C C . PRO A 1 584 ? -16.599 10.368 -27.207 1.00 56.88 584 PRO A C 1
ATOM 4618 O O . PRO A 1 584 ? -17.811 10.377 -27.457 1.00 56.88 584 PRO A O 1
ATOM 4621 N N . GLU A 1 585 ? -15.784 9.435 -27.701 1.00 54.97 585 GLU A N 1
ATOM 4622 C CA . GLU A 1 585 ? -16.244 8.327 -28.537 1.00 54.97 585 GLU A CA 1
ATOM 4623 C C . GLU A 1 585 ? -16.539 7.056 -27.716 1.00 54.97 585 GLU A C 1
ATOM 4625 O O . GLU A 1 585 ? -15.879 6.725 -26.727 1.00 54.97 585 GLU A O 1
ATOM 4630 N N . LEU A 1 586 ? -17.545 6.294 -28.161 1.00 47.84 586 LEU A N 1
ATOM 4631 C CA . LEU A 1 586 ? -17.783 4.918 -27.716 1.00 47.84 586 LEU A CA 1
ATOM 4632 C C . LEU A 1 586 ? -16.682 4.025 -28.295 1.00 47.84 586 LEU A C 1
ATOM 4634 O O . LEU A 1 586 ? -16.775 3.615 -29.454 1.00 47.84 586 LEU A O 1
ATOM 4638 N N . VAL A 1 587 ? -15.659 3.708 -27.503 1.00 50.78 587 VAL A N 1
ATOM 4639 C CA . VAL A 1 587 ? -14.601 2.791 -27.944 1.00 50.78 587 VAL A CA 1
ATOM 4640 C C . VAL A 1 587 ? -14.894 1.368 -27.493 1.00 50.78 587 VAL A C 1
ATOM 4642 O O . VAL A 1 587 ? -15.350 1.116 -26.379 1.00 50.78 587 VAL A O 1
ATOM 4645 N N . TYR A 1 588 ? -14.641 0.440 -28.409 1.00 47.94 588 TYR A N 1
ATOM 4646 C CA . TYR A 1 588 ? -14.790 -0.995 -28.229 1.00 47.94 588 TYR A CA 1
ATOM 4647 C C . TYR A 1 588 ? -13.394 -1.608 -28.105 1.00 47.94 588 TYR A C 1
ATOM 4649 O O . TYR A 1 588 ? -12.546 -1.355 -28.960 1.00 47.94 588 TYR A O 1
ATOM 4657 N N . GLY A 1 589 ? -13.167 -2.441 -27.093 1.00 51.94 589 GLY A N 1
ATOM 4658 C CA . GLY A 1 589 ? -11.943 -3.225 -26.934 1.00 51.94 589 GLY A CA 1
ATOM 4659 C C . GLY A 1 589 ? -12.171 -4.455 -26.076 1.00 51.94 589 GLY A C 1
ATOM 4660 O O . GLY A 1 589 ? -13.272 -4.658 -25.563 1.00 51.94 589 GLY A O 1
ATOM 4661 N N . ASP A 1 590 ? -11.135 -5.281 -25.977 1.00 53.47 590 ASP A N 1
ATOM 4662 C CA . ASP A 1 590 ? -11.137 -6.43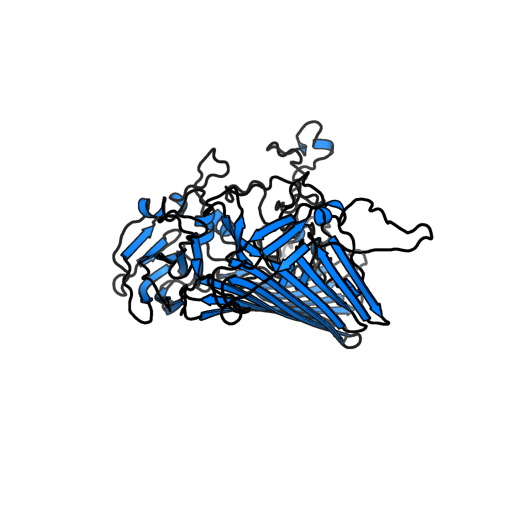3 -25.084 1.00 53.47 590 ASP A CA 1
ATOM 4663 C C . ASP A 1 590 ? -11.050 -5.928 -23.632 1.00 53.47 590 ASP A C 1
ATOM 4665 O O . ASP A 1 590 ? -10.296 -5.004 -23.347 1.00 53.47 590 ASP A O 1
ATOM 4669 N N . ASP A 1 591 ? -11.881 -6.488 -22.756 1.00 56.44 591 ASP A N 1
ATOM 4670 C CA . ASP A 1 591 ? -11.900 -6.268 -21.304 1.00 56.44 591 ASP A CA 1
ATOM 4671 C C . ASP A 1 591 ? -11.718 -7.653 -20.669 1.00 56.44 591 ASP A C 1
ATOM 4673 O O . ASP A 1 591 ? -12.674 -8.371 -20.359 1.00 56.44 591 ASP A O 1
ATOM 4677 N N . PHE A 1 592 ? -10.474 -8.123 -20.639 1.00 57.72 592 PHE A N 1
ATOM 4678 C CA . PHE A 1 592 ? -10.147 -9.483 -20.234 1.00 57.72 592 PHE A CA 1
ATOM 4679 C C . PHE A 1 592 ? -10.319 -9.701 -18.726 1.00 57.72 592 PHE A C 1
ATOM 4681 O O . PHE A 1 592 ? -10.563 -10.841 -18.307 1.00 57.72 592 PHE A O 1
ATOM 4688 N N . ASN A 1 593 ? -10.203 -8.644 -17.914 1.00 52.31 593 ASN A N 1
ATOM 4689 C CA . ASN A 1 593 ? -10.439 -8.697 -16.469 1.00 52.31 593 ASN A CA 1
ATOM 4690 C C . ASN A 1 593 ? -11.922 -8.455 -16.090 1.00 52.31 593 ASN A C 1
ATOM 4692 O O . ASN A 1 593 ? -12.290 -8.682 -14.936 1.00 52.31 593 ASN A O 1
ATOM 4696 N N . ASN A 1 594 ? -12.788 -8.168 -17.073 1.00 50.88 594 ASN A N 1
ATOM 4697 C CA . ASN A 1 594 ? -14.226 -7.905 -16.946 1.00 50.88 594 ASN A CA 1
ATOM 4698 C C . ASN A 1 594 ? -14.546 -6.767 -15.953 1.00 50.88 594 ASN A C 1
ATOM 4700 O O . ASN A 1 594 ? -15.541 -6.853 -15.220 1.00 50.88 594 ASN A O 1
ATOM 4704 N N . ASN A 1 595 ? -13.706 -5.730 -15.889 1.00 51.19 595 ASN A N 1
ATOM 4705 C CA . ASN A 1 595 ? -13.901 -4.583 -14.995 1.00 51.19 595 ASN A CA 1
ATOM 4706 C C . ASN A 1 595 ? -14.790 -3.477 -15.610 1.00 51.19 595 ASN A C 1
ATOM 4708 O O . ASN A 1 595 ? -15.113 -2.500 -14.935 1.00 51.19 595 ASN A O 1
ATOM 4712 N N . GLY A 1 596 ? -15.246 -3.650 -16.854 1.00 51.16 596 GLY A N 1
ATOM 4713 C CA . GLY A 1 596 ? -16.107 -2.713 -17.573 1.00 51.16 596 GLY A CA 1
ATOM 4714 C C . GLY A 1 596 ? -15.354 -1.626 -18.344 1.00 51.16 596 GLY A C 1
ATOM 4715 O O . GLY A 1 596 ? -16.008 -0.804 -18.994 1.00 51.16 596 GLY A O 1
ATOM 4716 N N . GLN A 1 597 ? -14.020 -1.627 -18.308 1.00 56.62 597 GLN A N 1
ATOM 4717 C CA . GLN A 1 597 ? -13.149 -0.755 -19.090 1.00 56.62 597 GLN A CA 1
ATOM 4718 C C . GLN A 1 597 ? -12.340 -1.594 -20.083 1.00 56.62 597 GLN A C 1
ATOM 4720 O O . GLN A 1 597 ? -11.958 -2.724 -19.806 1.00 56.62 597 GLN A O 1
ATOM 4725 N N . ALA A 1 598 ? -12.106 -1.071 -21.287 1.00 58.50 598 ALA A N 1
ATOM 4726 C CA . ALA A 1 598 ? -11.285 -1.797 -22.251 1.00 58.50 598 ALA A CA 1
ATOM 4727 C C . ALA A 1 598 ? -9.820 -1.808 -21.783 1.00 58.50 598 ALA A C 1
ATOM 4729 O O . ALA A 1 598 ? -9.300 -0.762 -21.421 1.00 58.50 598 ALA A O 1
ATOM 4730 N N . ASP A 1 599 ? -9.129 -2.943 -21.883 1.00 56.41 599 ASP A N 1
ATOM 4731 C CA . ASP A 1 599 ? -7.763 -3.153 -21.370 1.00 56.41 599 ASP A CA 1
ATOM 4732 C C . ASP A 1 599 ? -6.713 -2.186 -21.942 1.00 56.41 599 ASP A C 1
ATOM 4734 O O . ASP A 1 599 ? -5.680 -1.939 -21.325 1.00 56.41 599 ASP A O 1
ATOM 4738 N N . PHE A 1 600 ? -6.936 -1.674 -23.155 1.00 55.66 600 PHE A N 1
ATOM 4739 C CA . PHE A 1 600 ? -6.052 -0.686 -23.786 1.00 55.66 600 PHE A CA 1
ATOM 4740 C C . PHE A 1 600 ? -6.327 0.754 -23.309 1.00 55.66 600 PHE A C 1
ATOM 4742 O O . PHE A 1 600 ? -5.641 1.667 -23.752 1.00 55.66 600 PHE A O 1
ATOM 4749 N N . ARG A 1 601 ? -7.361 0.951 -22.482 1.00 53.78 601 ARG A N 1
ATOM 4750 C CA . ARG A 1 601 ? -7.759 2.216 -21.851 1.00 53.78 601 ARG A CA 1
ATOM 4751 C C . ARG A 1 601 ? -7.545 2.218 -20.334 1.00 53.78 601 ARG A C 1
ATOM 4753 O O . ARG A 1 601 ? -8.035 3.149 -19.707 1.00 53.78 601 ARG A O 1
ATOM 4760 N N . GLU A 1 602 ? -6.927 1.186 -19.746 1.00 55.12 602 GLU A N 1
ATOM 4761 C CA . GLU A 1 602 ? -6.603 1.247 -18.312 1.00 55.12 602 GLU A CA 1
ATOM 4762 C C . GLU A 1 602 ? -5.828 2.543 -18.033 1.00 55.12 602 GLU A C 1
ATOM 4764 O O . GLU A 1 602 ? -4.843 2.832 -18.709 1.00 55.12 602 GLU A O 1
ATOM 4769 N N . ASN A 1 603 ? -6.412 3.350 -17.149 1.00 62.34 603 ASN A N 1
ATOM 4770 C CA . ASN A 1 603 ? -5.725 4.109 -16.124 1.00 62.34 603 ASN A CA 1
ATOM 4771 C C . ASN A 1 603 ? -6.694 4.200 -14.940 1.00 62.34 603 ASN A C 1
ATOM 4773 O O . ASN A 1 603 ? -7.824 4.670 -15.036 1.00 62.34 603 ASN A O 1
ATOM 4777 N N . ASP A 1 604 ? -6.339 3.560 -13.843 1.00 63.78 604 ASP A N 1
ATOM 4778 C CA . ASP A 1 604 ? -7.008 3.776 -12.571 1.00 63.78 604 ASP A CA 1
ATOM 4779 C C . ASP A 1 604 ? -6.045 4.572 -11.684 1.00 63.78 604 ASP A C 1
ATOM 4781 O O . ASP A 1 604 ? -5.279 5.375 -12.197 1.00 63.78 604 ASP A O 1
ATOM 4785 N N . ASN A 1 605 ? -6.181 4.495 -10.365 1.00 66.12 605 ASN A N 1
ATOM 4786 C CA . ASN A 1 605 ? -5.197 5.040 -9.425 1.00 66.12 605 ASN A CA 1
ATOM 4787 C C . ASN A 1 605 ? -4.566 3.903 -8.598 1.00 66.12 605 ASN A C 1
ATOM 4789 O O . ASN A 1 605 ? -4.345 4.043 -7.380 1.00 66.12 605 ASN A O 1
ATOM 4793 N N . LEU A 1 606 ? -4.407 2.719 -9.208 1.00 76.69 606 LEU A N 1
ATOM 4794 C CA . LEU A 1 606 ? -3.892 1.515 -8.569 1.00 76.69 606 LEU A CA 1
ATOM 4795 C C . LEU A 1 606 ? -2.425 1.264 -8.867 1.00 76.69 606 LEU A C 1
ATOM 4797 O O . LEU A 1 606 ? -1.954 1.435 -9.977 1.00 76.69 606 LEU A O 1
ATOM 4801 N N . PRO A 1 607 ? -1.687 0.702 -7.889 1.00 83.12 607 PRO A N 1
ATOM 4802 C CA . PRO A 1 607 ? -0.354 0.212 -8.153 1.00 83.12 607 PRO A CA 1
ATOM 4803 C C . PRO A 1 607 ? -0.322 -0.718 -9.356 1.00 83.12 607 PRO A C 1
ATOM 4805 O O . PRO A 1 607 ? -1.017 -1.738 -9.408 1.00 83.12 607 PRO A O 1
ATOM 4808 N N . ASP A 1 608 ? 0.622 -0.387 -10.210 1.00 80.19 608 ASP A N 1
ATOM 4809 C CA . ASP A 1 608 ? 0.981 -1.033 -11.446 1.00 80.19 608 ASP A CA 1
ATOM 4810 C C . ASP A 1 608 ? 1.537 -2.454 -11.263 1.00 80.19 608 ASP A C 1
ATOM 4812 O O . ASP A 1 608 ? 2.709 -2.766 -11.494 1.00 80.19 608 ASP A O 1
ATOM 4816 N N . TYR A 1 609 ? 0.690 -3.365 -10.804 1.00 88.12 609 TYR A N 1
ATOM 4817 C CA . TYR A 1 609 ? 1.014 -4.779 -10.744 1.00 88.12 609 TYR A CA 1
ATOM 4818 C C . TYR A 1 609 ? 0.754 -5.439 -12.088 1.00 88.12 609 TYR A C 1
ATOM 4820 O O . TYR A 1 609 ? -0.196 -5.127 -12.798 1.00 88.12 609 TYR A O 1
ATOM 4828 N N . ILE A 1 610 ? 1.545 -6.467 -12.399 1.00 85.31 610 ILE A N 1
ATOM 4829 C CA . ILE A 1 610 ? 1.365 -7.229 -13.641 1.00 85.31 610 ILE A CA 1
ATOM 4830 C C . ILE A 1 610 ? -0.019 -7.895 -13.755 1.00 85.31 610 ILE A C 1
ATOM 4832 O O . ILE A 1 610 ? -0.496 -8.140 -14.865 1.00 85.31 610 ILE A O 1
ATOM 4836 N N . TYR A 1 611 ? -0.651 -8.173 -12.610 1.00 86.50 611 TYR A N 1
ATOM 4837 C CA . TYR A 1 611 ? -2.067 -8.510 -12.480 1.00 86.50 611 TYR A CA 1
ATOM 4838 C C . TYR A 1 611 ? -2.634 -7.785 -11.250 1.00 86.50 611 TYR A C 1
ATOM 4840 O O . TYR A 1 611 ? -1.898 -7.632 -10.268 1.00 86.50 611 TYR A O 1
ATOM 4848 N N . PRO A 1 612 ? -3.926 -7.415 -11.235 1.00 84.38 612 PRO A N 1
ATOM 4849 C CA . PRO A 1 612 ? -4.511 -6.707 -10.101 1.00 84.38 612 PRO A CA 1
ATOM 4850 C C . PRO A 1 612 ? -4.456 -7.516 -8.799 1.00 84.38 612 PRO A C 1
ATOM 4852 O O . PRO A 1 612 ? -4.422 -8.749 -8.802 1.00 84.38 612 PRO A O 1
ATOM 4855 N N . ALA A 1 613 ? -4.502 -6.827 -7.658 1.00 88.44 613 ALA A N 1
ATOM 4856 C CA . ALA A 1 613 ? -4.607 -7.495 -6.363 1.00 88.44 613 ALA A CA 1
ATOM 4857 C C . ALA A 1 613 ? -5.881 -8.356 -6.269 1.00 88.44 613 ALA A C 1
ATOM 4859 O O . ALA A 1 613 ? -6.891 -8.093 -6.926 1.00 88.44 613 ALA A O 1
ATOM 4860 N N . ASP A 1 614 ? -5.819 -9.397 -5.440 1.00 89.12 614 ASP A N 1
ATOM 4861 C CA . ASP A 1 614 ? -6.849 -10.434 -5.324 1.00 89.12 614 ASP A CA 1
ATOM 4862 C C . ASP A 1 614 ? -7.102 -11.206 -6.629 1.00 89.12 614 ASP A C 1
ATOM 4864 O O . ASP A 1 614 ? -8.196 -11.701 -6.826 1.00 89.12 614 ASP A O 1
ATOM 4868 N N . HIS A 1 615 ? -6.140 -11.323 -7.550 1.00 88.94 615 HIS A N 1
ATOM 4869 C CA . HIS A 1 615 ? -6.333 -12.100 -8.780 1.00 88.94 615 HIS A CA 1
ATOM 4870 C C . HIS A 1 615 ? -5.440 -13.329 -8.829 1.00 88.94 615 HIS A C 1
ATOM 4872 O O . HIS A 1 615 ? -4.211 -13.256 -8.794 1.00 88.94 615 HIS A O 1
ATOM 4878 N N . ARG A 1 616 ? -6.077 -14.486 -9.010 1.00 92.25 616 ARG A N 1
ATOM 4879 C CA . ARG A 1 616 ? -5.389 -15.757 -9.217 1.00 92.25 616 ARG A CA 1
ATOM 4880 C C . ARG A 1 616 ? -5.987 -16.517 -10.378 1.00 92.25 616 ARG A C 1
ATOM 4882 O O . ARG A 1 616 ? -7.200 -16.739 -10.443 1.00 92.25 616 ARG A O 1
ATOM 4889 N N . GLY A 1 617 ? -5.141 -17.005 -11.274 1.00 92.69 617 GLY A N 1
ATOM 4890 C CA . GLY A 1 617 ? -5.658 -17.670 -12.451 1.00 92.69 617 GLY A CA 1
ATOM 4891 C C . GLY A 1 617 ? -4.628 -18.238 -13.397 1.00 92.69 617 GLY A C 1
ATOM 4892 O O . GLY A 1 617 ? -3.428 -18.293 -13.137 1.00 92.69 617 GLY A O 1
ATOM 4893 N N . TRP A 1 618 ? -5.159 -18.718 -14.512 1.00 92.25 618 TRP A N 1
ATOM 4894 C CA . TRP A 1 618 ? -4.380 -19.120 -15.667 1.00 92.25 618 TRP A CA 1
ATOM 4895 C C . TRP A 1 618 ? -5.121 -18.735 -16.938 1.00 92.25 618 TRP A C 1
ATOM 4897 O O . TRP A 1 618 ? -6.355 -18.675 -16.964 1.00 92.25 618 TRP A O 1
ATOM 4907 N N . HIS A 1 619 ? -4.366 -18.566 -18.010 1.00 89.38 619 HIS A N 1
ATOM 4908 C CA . HIS A 1 619 ? -4.904 -18.374 -19.344 1.00 89.38 619 HIS A CA 1
ATOM 4909 C C . HIS A 1 619 ? -4.037 -19.092 -20.367 1.00 89.38 619 HIS A C 1
ATOM 4911 O O . HIS A 1 619 ? -2.825 -19.214 -20.225 1.00 89.38 619 HIS A O 1
ATOM 4917 N N . ALA A 1 620 ? -4.686 -19.666 -21.372 1.00 89.88 620 ALA A N 1
ATOM 4918 C CA . ALA A 1 620 ? -4.036 -20.355 -22.469 1.00 89.88 620 ALA A CA 1
ATOM 4919 C C . ALA A 1 620 ? -4.660 -19.902 -23.779 1.00 89.88 620 ALA A C 1
ATOM 4921 O O . ALA A 1 620 ? -5.886 -19.893 -23.905 1.00 89.88 620 ALA A O 1
ATOM 4922 N N . PHE A 1 621 ? -3.830 -19.616 -24.775 1.00 87.00 621 PHE A N 1
ATOM 4923 C CA . PHE A 1 621 ? -4.306 -19.177 -26.077 1.00 87.00 621 PHE A CA 1
ATOM 4924 C C . PHE A 1 621 ? -3.541 -19.808 -27.232 1.00 87.00 621 PHE A C 1
ATOM 4926 O O . PHE A 1 621 ? -2.382 -20.212 -27.125 1.00 87.00 621 PHE A O 1
ATOM 4933 N N . LEU A 1 622 ? -4.227 -19.870 -28.369 1.00 89.00 622 LEU A N 1
ATOM 4934 C CA . LEU A 1 622 ? -3.685 -20.220 -29.669 1.00 89.00 622 LEU A CA 1
ATOM 4935 C C . LEU A 1 622 ? -3.938 -19.059 -30.624 1.00 89.00 622 LEU A C 1
ATOM 4937 O O . LEU A 1 622 ? -5.046 -18.527 -30.688 1.00 89.00 622 LEU A O 1
ATOM 4941 N N . SER A 1 623 ? -2.917 -18.701 -31.391 1.00 86.44 623 SER A N 1
ATOM 4942 C CA . SER A 1 623 ? -2.960 -17.653 -32.402 1.00 86.44 623 SER A CA 1
ATOM 4943 C C . SER A 1 623 ? -2.522 -18.230 -33.741 1.00 86.44 623 SER A C 1
ATOM 4945 O O . SER A 1 623 ? -1.465 -18.853 -33.835 1.00 86.44 623 SER A O 1
ATOM 4947 N N . LEU A 1 624 ? -3.339 -18.038 -34.771 1.00 88.31 624 LEU A N 1
ATOM 4948 C CA . LEU A 1 624 ? -3.105 -18.482 -36.138 1.00 88.31 624 LEU A CA 1
ATOM 4949 C C . LEU A 1 624 ? -3.161 -17.275 -37.074 1.00 88.31 624 LEU A C 1
ATOM 4951 O O . LEU A 1 624 ? -4.109 -16.501 -37.024 1.00 88.31 624 LEU A O 1
ATOM 4955 N N . GLU A 1 625 ? -2.214 -17.178 -37.996 1.00 89.12 625 GLU A N 1
ATOM 4956 C CA . GLU A 1 625 ? -2.210 -16.204 -39.088 1.00 89.12 625 GLU A CA 1
ATOM 4957 C C . GLU A 1 625 ? -2.471 -16.908 -40.428 1.00 89.12 625 GLU A C 1
ATOM 4959 O O . GLU A 1 625 ? -1.528 -17.299 -41.127 1.00 89.12 625 GLU A O 1
ATOM 4964 N N . PRO A 1 626 ? -3.738 -17.138 -40.838 1.00 85.25 626 PRO A N 1
ATOM 4965 C CA . PRO A 1 626 ? -4.013 -17.805 -42.109 1.00 85.25 626 PRO A CA 1
ATOM 4966 C C . PRO A 1 626 ? -3.452 -17.029 -43.308 1.00 85.25 626 PRO A C 1
ATOM 4968 O O . PRO A 1 626 ? -3.008 -17.630 -44.292 1.00 85.25 626 PRO A O 1
ATOM 4971 N N . THR A 1 627 ? -3.448 -15.695 -43.219 1.00 85.69 627 THR A N 1
ATOM 4972 C CA . THR A 1 627 ? -2.884 -14.776 -44.214 1.00 85.69 627 THR A CA 1
ATOM 4973 C C . THR A 1 627 ? -2.111 -13.661 -43.511 1.00 85.69 627 THR A C 1
ATOM 4975 O O . THR A 1 627 ? -2.319 -13.428 -42.329 1.00 85.69 627 THR A O 1
ATOM 4978 N N . ALA A 1 628 ? -1.293 -12.903 -44.248 1.00 78.88 628 ALA A N 1
ATOM 4979 C CA . ALA A 1 628 ? -0.573 -11.741 -43.709 1.00 78.88 628 ALA A CA 1
ATOM 4980 C C . ALA A 1 628 ? -1.484 -10.582 -43.242 1.00 78.88 628 ALA A C 1
ATOM 4982 O O . ALA A 1 628 ? -0.992 -9.548 -42.809 1.00 78.88 628 ALA A O 1
ATOM 4983 N N . ARG A 1 629 ? -2.807 -10.709 -43.405 1.00 82.62 629 ARG A N 1
ATOM 4984 C CA . ARG A 1 629 ? -3.812 -9.718 -42.989 1.00 82.62 629 ARG A CA 1
ATOM 4985 C C . ARG A 1 629 ? -4.938 -10.341 -42.168 1.00 82.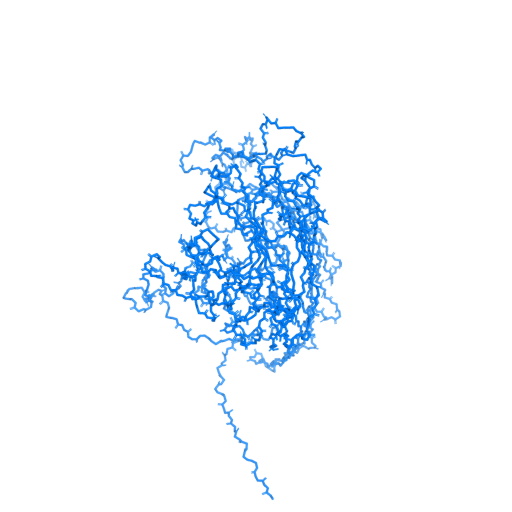62 629 ARG A C 1
ATOM 4987 O O . ARG A 1 629 ? -5.989 -9.732 -42.004 1.00 82.62 629 ARG A O 1
ATOM 4994 N N . THR A 1 630 ? -4.784 -11.591 -41.744 1.00 77.88 630 THR A N 1
ATOM 4995 C CA . THR A 1 630 ? -5.828 -12.309 -41.014 1.00 77.88 630 THR A CA 1
ATOM 4996 C C . THR A 1 630 ? -5.201 -12.998 -39.832 1.00 77.88 630 THR A C 1
ATOM 4998 O O . THR A 1 630 ? -4.268 -13.777 -40.002 1.00 77.88 630 THR A O 1
ATOM 5001 N N . LEU A 1 631 ? -5.776 -12.751 -38.667 1.00 78.94 631 LEU A N 1
ATOM 5002 C CA . LEU A 1 631 ? -5.335 -13.275 -37.392 1.00 78.94 631 LEU A CA 1
ATOM 5003 C C . LEU A 1 631 ? -6.552 -13.893 -36.712 1.00 78.94 631 LEU A C 1
ATOM 5005 O O . LEU A 1 631 ? -7.587 -13.249 -36.571 1.00 78.94 631 LEU A O 1
ATOM 5009 N N . VAL A 1 632 ? -6.457 -15.175 -36.383 1.00 81.06 632 VAL A N 1
ATOM 5010 C CA . VAL A 1 632 ? -7.510 -15.953 -35.733 1.00 81.06 632 VAL A CA 1
ATOM 5011 C C . VAL A 1 632 ? -6.964 -16.437 -34.409 1.00 81.06 632 VAL A C 1
ATOM 5013 O O . VAL A 1 632 ? -5.930 -17.103 -34.368 1.00 81.06 632 VAL A O 1
ATOM 5016 N N . ARG A 1 633 ? -7.667 -16.120 -33.328 1.00 77.75 633 ARG A N 1
ATOM 5017 C CA . ARG A 1 633 ? -7.251 -16.446 -31.968 1.00 77.75 633 ARG A CA 1
ATOM 5018 C C . ARG A 1 633 ? -8.357 -17.178 -31.232 1.00 77.75 633 ARG A C 1
ATOM 5020 O O . ARG A 1 633 ? -9.539 -16.940 -31.464 1.00 77.75 633 ARG A O 1
ATOM 5027 N N . ALA A 1 634 ? -7.951 -18.102 -30.376 1.00 83.62 634 ALA A N 1
ATOM 5028 C CA . ALA A 1 634 ? -8.837 -18.799 -29.460 1.00 83.62 634 ALA A CA 1
ATOM 5029 C C . ALA A 1 634 ? -8.112 -18.954 -28.126 1.00 83.62 634 ALA A C 1
ATOM 5031 O O . ALA A 1 634 ? -7.017 -19.516 -28.083 1.00 83.62 634 ALA A O 1
ATOM 5032 N N . GLY A 1 635 ? -8.726 -18.455 -27.059 1.00 83.38 635 GLY A N 1
ATOM 5033 C CA . GLY A 1 635 ? -8.194 -18.508 -25.705 1.00 83.38 635 GLY A CA 1
ATOM 5034 C C . GLY A 1 635 ? -9.179 -19.140 -24.734 1.00 83.38 635 GLY A C 1
ATOM 5035 O O . GLY A 1 635 ? -10.375 -19.258 -25.010 1.00 83.38 635 GLY A O 1
ATOM 5036 N N . ARG A 1 636 ? -8.662 -19.572 -23.590 1.00 84.50 636 ARG A N 1
ATOM 5037 C CA . ARG A 1 636 ? -9.450 -19.921 -22.414 1.00 84.50 636 ARG A CA 1
ATOM 5038 C C . ARG A 1 636 ? -8.694 -19.471 -21.185 1.00 84.50 636 ARG A C 1
ATOM 5040 O O . ARG A 1 636 ? -7.542 -19.860 -21.010 1.00 84.50 636 ARG A O 1
ATOM 5047 N N . TYR A 1 637 ? -9.367 -18.725 -20.327 1.00 84.25 637 TYR A N 1
ATOM 5048 C CA . TYR A 1 637 ? -8.850 -18.343 -19.028 1.00 84.25 637 TYR A CA 1
ATOM 5049 C C . TYR A 1 637 ? -9.754 -18.847 -17.911 1.00 84.25 637 TYR A C 1
ATOM 5051 O O . TYR A 1 637 ? -10.866 -19.338 -18.139 1.00 84.25 637 TYR A O 1
ATOM 5059 N N . ARG A 1 638 ? -9.219 -18.795 -16.697 1.00 87.50 638 ARG A N 1
ATOM 5060 C CA . ARG A 1 638 ? -9.982 -18.886 -15.463 1.00 87.50 638 ARG A CA 1
ATOM 5061 C C . ARG A 1 638 ? -9.290 -18.019 -14.432 1.00 87.50 638 ARG A C 1
ATOM 5063 O O . ARG A 1 638 ? -8.186 -18.367 -14.009 1.00 87.50 638 ARG A O 1
ATOM 5070 N N . VAL A 1 639 ? -9.973 -16.970 -14.003 1.00 85.94 639 VAL A N 1
ATOM 5071 C CA . VAL A 1 639 ? -9.489 -16.048 -12.981 1.00 85.94 639 VAL A CA 1
ATOM 5072 C C . VAL A 1 639 ? -10.463 -16.069 -11.809 1.00 85.94 639 VAL A C 1
ATOM 5074 O O . VAL A 1 639 ? -11.657 -16.333 -11.959 1.00 85.94 639 VAL A O 1
ATOM 5077 N N . ARG A 1 640 ? -9.930 -15.950 -10.598 1.00 86.06 640 ARG A N 1
ATOM 5078 C CA . ARG A 1 640 ? -10.716 -15.911 -9.369 1.00 86.06 640 ARG A CA 1
ATOM 5079 C C . ARG A 1 640 ? -10.242 -14.757 -8.514 1.00 86.06 640 ARG A C 1
ATOM 5081 O O . ARG A 1 640 ? -9.032 -14.563 -8.399 1.00 86.06 640 ARG A O 1
ATOM 5088 N N . GLN A 1 641 ? -11.213 -14.109 -7.885 1.00 85.44 641 GLN A N 1
ATOM 5089 C CA . GLN A 1 641 ? -10.996 -13.207 -6.769 1.00 85.44 641 GLN A CA 1
ATOM 5090 C C . GLN A 1 641 ? -11.234 -13.980 -5.476 1.00 85.44 641 GLN A C 1
ATOM 5092 O O . GLN A 1 641 ? -12.360 -14.403 -5.215 1.00 85.44 641 GLN A O 1
ATOM 5097 N N . GLU A 1 642 ? -10.162 -14.318 -4.753 1.00 80.06 642 GLU A N 1
ATOM 5098 C CA . GLU A 1 642 ? -10.242 -15.240 -3.610 1.00 80.06 642 GLU A CA 1
ATOM 5099 C C . GLU A 1 642 ? -10.867 -14.568 -2.384 1.00 80.06 642 GLU A C 1
ATOM 5101 O O . GLU A 1 642 ? -11.656 -15.217 -1.697 1.00 80.06 642 GLU A O 1
ATOM 5106 N N . ALA A 1 643 ? -10.581 -13.286 -2.141 1.00 81.00 643 ALA A N 1
ATOM 5107 C CA . ALA A 1 643 ? -11.191 -12.530 -1.053 1.00 81.00 643 ALA A CA 1
ATOM 5108 C C . ALA A 1 643 ? -12.640 -12.152 -1.386 1.00 81.00 643 ALA A C 1
ATOM 5110 O O . ALA A 1 643 ? -13.537 -12.536 -0.650 1.00 81.00 643 ALA A O 1
ATOM 5111 N N . ILE A 1 644 ? -12.893 -11.507 -2.530 1.00 78.25 644 ILE A N 1
ATOM 5112 C CA . ILE A 1 644 ? -14.251 -11.040 -2.895 1.00 78.25 644 ILE A CA 1
ATOM 5113 C C . ILE A 1 644 ? -15.171 -12.205 -3.306 1.00 78.25 644 ILE A C 1
ATOM 5115 O O . ILE A 1 644 ? -16.394 -12.118 -3.259 1.00 78.25 644 ILE A O 1
ATOM 5119 N N . GLY A 1 645 ? -14.608 -13.329 -3.758 1.00 67.81 645 GLY A N 1
ATOM 5120 C CA . GLY A 1 645 ? -15.380 -14.519 -4.133 1.00 67.81 645 GLY A CA 1
ATOM 5121 C C . GLY A 1 645 ? -16.049 -14.464 -5.505 1.00 67.81 645 GLY A C 1
ATOM 5122 O O . GLY A 1 645 ? -16.826 -15.365 -5.834 1.00 67.81 645 GLY A O 1
ATOM 5123 N N . ARG A 1 646 ? -15.752 -13.457 -6.334 1.00 67.00 646 ARG A N 1
ATOM 5124 C CA . ARG A 1 646 ? -16.239 -13.389 -7.720 1.00 67.00 646 ARG A CA 1
ATOM 5125 C C . ARG A 1 646 ? -15.455 -14.357 -8.621 1.00 67.00 646 ARG A C 1
ATOM 5127 O O . ARG A 1 646 ? -14.276 -14.669 -8.414 1.00 67.00 646 ARG A O 1
ATOM 5134 N N . HIS A 1 647 ? -16.142 -14.899 -9.622 1.00 54.72 647 HIS A N 1
ATOM 5135 C CA . HIS A 1 647 ? -15.565 -15.787 -10.631 1.00 54.72 647 HIS A CA 1
ATOM 5136 C C . HIS A 1 647 ? -15.779 -15.169 -12.010 1.00 54.72 647 HIS A C 1
ATOM 5138 O O . HIS A 1 647 ? -16.932 -14.938 -12.379 1.00 54.72 647 HIS A O 1
ATOM 5144 N N . SER A 1 648 ? -14.691 -14.949 -12.750 1.00 49.41 648 SER A N 1
ATOM 5145 C CA . SER A 1 648 ? -14.695 -14.456 -14.131 1.00 49.41 648 SER A CA 1
ATOM 5146 C C . SER A 1 648 ? -14.333 -15.536 -15.149 1.00 49.41 648 SER A C 1
ATOM 5148 O O . SER A 1 648 ? -13.521 -16.453 -14.844 1.00 49.41 648 SER A O 1
#

Secondary structure (DSSP, 8-state):
-PPP------------------SSGGGSTGGGG-----HHHH-PPP-S-------B-TTS-B-------EEEE----SSSSS--SEEEEEHHHHHHSTTEEEEEEEETTEEEEEEEEEEEEEEEETTTEEEEEEEEEEEEEE-SSEEEEEEEEE-SS--PPPTT--TT-EEEEE-SEEEEEEEEEEEEEETTTEEEEEEEEEEEEEETTS-TTTSSTT----GGGTT-EEEEEEEEEESSTTS-S-BEEEEEEEEEETTEEE--SEEEEESSGGGTSEE-SSSS--EEPPHHHHHHHHTTS-HHHHHHHH-SS-IIIIIIHHHEEE-PPPBTTB-EEE-TT-EEEEEEEPPTT-S-EEEEEEEESBEEEEEEEEE--TTT---SS--EEEEEEEEE-SS---TTTT-EEEEEEE-EEEEEEEEEEEEEEEETTEEEEEEEEEEEEEEE-SSTTPPEEEEEEEEEEEEEEEEEETTEEEEEEEEEE-TT---EEEEEEE-SSSS-SSSEEEEEEESB---TT-SSS---EETT-TT-TT----STTSEE-TTT-TT-SSS-TT-TT-SSS-GGGSTTGGGT-----------TT-SSS-GGG---SS---SS-TTEEEEEEEEEEEEETTEEEEEEEEEEE-TTT--B-

Sequence (648 aa):
MFRIHLVLCLCLVSVAPSAGQFLSRDFRELWRNEVFENYGAGGYRDYDFDQENRRFDRFGDLIIDGVDVINLSETRRDAPGIRGSFESRNARYDRFFDKLIIANEGFGPWSTRLIVGDHISTFFTPMTLNLPSFQGIRWDGASNSNRFSIISSHVTDPVIVPSGAAVDQDFEERRIFGTSILAGHWESQIGSAFKVGTTYANIHRFDSEAGVQVDGLRGSVPRVMHDGVRRLYVFFSDDDPEDRSPGAGVYSLTAFVDDTPLEPVRVGVVENLLQRIPVTPDLTSTILLQDNEVTYLRQNRAWLRSVIEASNTPFFLAILDGITRNVPAAAPSSPLRADGDDVIYYEFEIPDSVRSLTFDSAVSDDYSIDVAAAVRVPVLSTRDDDFYYDWYNAARAEGTPRGGSNLQRVQFQYGFPTALSLLGVNFESHFLGFDIGGEYARSMRHFRAPSAGGKRFRRQADTYYVQAGRDLTARFRAGFELFDVPHDYETGFSAFQRSGVGPTLGGRLYRPVQLVADNDDLDQWPDEIEHNDPLAPFFRASGAGNGVFPGLDPDNDGVLDFNIDNSGGVDAFQPFLGYEAEPPELVYGDDFNNNGQADFRENDNLPDYIYPADHRGWHAFLSLEPTARTLVRAGRYRVRQEAIGRHS